Protein AF-A0A947VTJ2-F1 (afdb_monomer_lite)

Sequence (614 aa):
MKRIIIKEEYCIGCRLCEIHCLVQHSKSKEIIKAYKGEYPKPLPRILVEEKSHLSFALQCRHCEDAPCLEACMSGAMHRDKDTKAVLCDEDKCIGCWMCLMVCPFGVIKRDATGKKIASKCDLCFGAEKPVCVVNCPNEAIVFEEVKEPLPSAEAVKPKLLTDKLLKIKDKSEYLIIGNSAAAVRAVEAIRENDKNGSILLVSDETHHAYSRPMISYLLGGKVKDSQMYYRTKGSPNDFYETNSVETILGRKVIKIDTQNKNVVLEDKQKIQFEKLLITTGCKPIVPEIKGKGLHGIFTVTAWDDAVKIKKYIDENKVKKAVIIGGGLIGLKATESLLALNEKGQDIKITIIELADRILSATFDKKASGIIEDALRKNGCAILTKSTVEKIAGTKAIKEVVLKTKKKIQADMLIFAIGVSPDISLAKEAIGIKTNRGIVVDDHMQTSIPGIYSAGDCCEAKDMLLNISRPIAIWPNATKQGELAGSNMSGVEKSYKGSFAMNSVELCGIPTVSAGITDPPKEKGYEIMEFEPPETEDKAEHKPVIYKKLVLKNNVIIGMIFVGDIARAGIYTGLIRDKVNVADIKENLLKEDFGLISLPKEYRKHMVSGSGIEV

Secondary structure (DSSP, 8-state):
-EEEEE-GGG-----HHHHHHHHHTSSS--HHHHHHT-SSPPPPSEEEEEETTEEEEEE----SS-HHHHT-TTS-EEE-TTT--EEE-TTT-----HHHHH-TT---EEE-SSS-EEE---TTTTSSS-HHHHT-TT--EEEEEPP------PPPPP----S------SEEEEEEE--SHHHHHHHHHHHHH-SSS-EEEE-SS-SPSB-GGGHHHHHTTSS-GGGTBSS-SSSTTHHHHHTTEEEE-S--EEEEETTTTEEEETT--EEEEEEEEE---EEE-----TTTTSBTEE--SSHHHHHHHHHHHHHHT--EEEEE--SHHHHHHHHHHHHHHTTT---EEEEE-SSSSTTTTT--HHHHHHHHHHHHHTT-EEE-S--EEEEEESSBEEEEEETT--EEE-SEEEE-S-EEE--HHHHHSTT--BSSSEE--TTSB-SSTTEEE-STTEEEEETTTTEEE----HHHHHHHHHHHHHHHTT-------B--EEEEEETTEEEEEEE-SS--S-TTEEEEEE-----S---TTPPP-EEEEEEETTEEEEEEEES--TTHHHHHHHHHTT-B-GGGGGGTTSTT-SGGGS-HHHHHHHHHS-SS--

Foldseek 3Di:
DKWKDFQFVQDQQPCVLQQQQQLLQAPNVDSCCLVPPDPPRGGRQWDWFDDDRTIIIDFDGQAPPQLLCLQQLLNQFDQDQPPRGTGGNLVSFQLLCVSCQARQFLRWDFDPGPHTGTGGDPQSPPDPHRSSCVPDPRNRIDIDDDDDDDPDPDFDDFDDPPDDPDPPAQEFAEEEEDAEQLQLLLLVLLCRQPVDGAAEYEYLAQAHYFRQVCLLVVLLVVDDPQSGHHPDPRDSCCSCRRSVYHYHHNWDFDAAALPQQWTAIPVRRIHHYNFYEYAQAWDFDDDPAAPCPAPQEAARRDNVRSVSNSVLCVVVVWAEEEEEALAPRSLSNLVSVLSVVVVPRHHAYEYEELAPFRNVVFADPVLRVVLVVLSVVSRHHYHYNWAWRHFDDDRHTQWTAIPVRDIDGGRHYYYDHDIFAPCSHQVNYPQQDADSAGEAFQLQATRRPSYGYAAQRYFDAALLVRGTDGAHHSSRRSVSSSSNSNVSSPHHDGHPHHWHKGWRAGSNKTKIKTADHPDPPDPFKDKDKDFDDDDPPPPVDDFGWIKMFIDGQQQTGMIMIIRDCRSSSSNSVSNSVRDRCPVLVVVPPPPSDGLVSDDPVVSCCCVVDSHDDD

Radius of gyration: 25.15 Å; chains: 1; bounding box: 71×51×70 Å

Structure (mmCIF, N/CA/C/O backbone):
data_AF-A0A947VTJ2-F1
#
_entry.id   AF-A0A947VTJ2-F1
#
loop_
_atom_site.group_PDB
_atom_site.id
_atom_site.type_symbol
_atom_site.label_atom_id
_atom_site.label_alt_id
_atom_site.label_comp_id
_atom_site.label_asym_id
_atom_site.label_entity_id
_atom_site.label_seq_id
_atom_site.pdbx_PDB_ins_code
_atom_site.Cartn_x
_atom_site.Cartn_y
_atom_site.Cartn_z
_atom_site.occupancy
_atom_site.B_iso_or_equiv
_atom_site.auth_seq_id
_atom_site.auth_comp_id
_atom_site.auth_asym_id
_atom_site.auth_atom_id
_atom_site.pdbx_PDB_model_num
ATOM 1 N N . MET A 1 1 ? 1.644 0.162 -30.893 1.00 73.94 1 MET A N 1
ATOM 2 C CA . MET A 1 1 ? 2.008 1.339 -30.054 1.00 73.94 1 MET A CA 1
ATOM 3 C C . MET A 1 1 ? 3.460 1.704 -30.326 1.00 73.94 1 MET A C 1
ATOM 5 O O . MET A 1 1 ? 4.273 0.788 -30.402 1.00 73.94 1 MET A O 1
ATOM 9 N N . LYS A 1 2 ? 3.808 2.994 -30.445 1.00 78.38 2 LYS A N 1
ATOM 10 C CA . LYS A 1 2 ? 5.216 3.411 -30.569 1.00 78.38 2 LYS A CA 1
ATOM 11 C C . LYS A 1 2 ? 5.967 3.216 -29.249 1.00 78.38 2 LYS A C 1
ATOM 13 O O . LYS A 1 2 ? 5.481 3.623 -28.194 1.00 78.38 2 LYS A O 1
ATOM 18 N N . ARG A 1 3 ? 7.141 2.589 -29.295 1.00 83.00 3 ARG A N 1
ATOM 19 C CA . ARG A 1 3 ? 7.988 2.320 -28.125 1.00 83.00 3 ARG A CA 1
ATOM 20 C C . ARG A 1 3 ? 9.442 2.645 -28.437 1.00 83.00 3 ARG A C 1
ATOM 22 O O . ARG A 1 3 ? 9.885 2.538 -29.575 1.00 83.00 3 ARG A O 1
ATOM 29 N N . ILE A 1 4 ? 10.182 3.029 -27.399 1.00 86.38 4 ILE A N 1
ATOM 30 C CA . ILE A 1 4 ? 11.636 3.165 -27.483 1.00 86.38 4 ILE A CA 1
ATOM 31 C C . ILE A 1 4 ? 12.256 1.778 -27.261 1.00 86.38 4 ILE A C 1
ATOM 33 O O . ILE A 1 4 ? 12.055 1.174 -26.202 1.00 86.38 4 ILE A O 1
ATOM 37 N N . ILE A 1 5 ? 13.005 1.277 -28.239 1.00 84.25 5 ILE A N 1
ATOM 38 C CA . ILE A 1 5 ? 13.730 0.001 -28.199 1.00 84.25 5 ILE A CA 1
ATOM 39 C C . ILE A 1 5 ? 15.229 0.300 -28.163 1.00 84.25 5 ILE A C 1
ATOM 41 O O . ILE A 1 5 ? 15.684 1.274 -28.759 1.00 84.25 5 ILE A O 1
ATOM 45 N N . ILE A 1 6 ? 15.982 -0.510 -27.421 1.00 83.19 6 ILE A N 1
ATOM 46 C CA . ILE A 1 6 ? 17.430 -0.361 -27.293 1.00 83.19 6 ILE A CA 1
ATOM 47 C C . ILE A 1 6 ? 18.098 -1.556 -27.964 1.00 83.19 6 ILE A C 1
ATOM 49 O O . ILE A 1 6 ? 17.734 -2.695 -27.678 1.00 83.19 6 ILE A O 1
ATOM 53 N N . LYS A 1 7 ? 19.062 -1.278 -28.840 1.00 85.00 7 LYS A N 1
ATOM 54 C CA . LYS A 1 7 ? 19.941 -2.259 -29.479 1.00 85.00 7 LYS A CA 1
ATOM 55 C C . LYS A 1 7 ? 21.237 -2.313 -28.674 1.00 85.00 7 LYS A C 1
ATOM 57 O O . LYS A 1 7 ? 22.069 -1.408 -28.776 1.00 85.00 7 LYS A O 1
ATOM 62 N N . GLU A 1 8 ? 21.356 -3.318 -27.802 1.00 83.06 8 GLU A N 1
ATOM 63 C CA . GLU A 1 8 ? 22.488 -3.474 -26.869 1.00 83.06 8 GLU A CA 1
ATOM 64 C C . GLU A 1 8 ? 23.833 -3.484 -27.617 1.00 83.06 8 GLU A C 1
ATOM 66 O O . GLU A 1 8 ? 24.809 -2.912 -27.149 1.00 83.06 8 GLU A O 1
ATOM 71 N N . GLU A 1 9 ? 23.863 -4.070 -28.813 1.00 84.19 9 GLU A N 1
ATOM 72 C CA . GLU A 1 9 ? 25.035 -4.211 -29.678 1.00 84.19 9 GLU A CA 1
ATOM 73 C C . GLU A 1 9 ? 25.589 -2.892 -30.240 1.00 84.19 9 GLU A C 1
ATOM 75 O O . GLU A 1 9 ? 26.738 -2.857 -30.677 1.00 84.19 9 GLU A O 1
ATOM 80 N N . TYR A 1 10 ? 24.803 -1.810 -30.239 1.00 89.88 10 TYR A N 1
ATOM 81 C CA . TYR A 1 10 ? 25.209 -0.514 -30.804 1.00 89.88 10 TYR A CA 1
ATOM 82 C C . TYR A 1 10 ? 25.492 0.545 -29.737 1.00 89.88 10 TYR A C 1
ATOM 84 O O . TYR A 1 10 ? 26.040 1.616 -30.031 1.00 89.88 10 TYR A O 1
ATOM 92 N N . CYS A 1 11 ? 25.105 0.289 -28.486 1.00 91.44 11 CYS A N 1
ATOM 93 C CA . CYS A 1 11 ? 25.305 1.255 -27.420 1.00 91.44 11 CYS A CA 1
ATOM 94 C C . CYS A 1 11 ? 26.766 1.244 -26.950 1.00 91.44 11 CYS A C 1
ATOM 96 O O . CYS A 1 11 ? 27.304 0.210 -26.565 1.00 91.44 11 CYS A O 1
ATOM 98 N N . ILE A 1 12 ? 27.389 2.424 -26.957 1.00 93.25 12 ILE A N 1
ATOM 99 C CA . ILE A 1 12 ? 28.784 2.640 -26.528 1.00 93.25 12 ILE A CA 1
ATOM 100 C C . ILE A 1 12 ? 28.896 3.418 -25.210 1.00 93.25 12 ILE A C 1
ATOM 102 O O . ILE A 1 12 ? 29.953 3.952 -24.898 1.00 93.25 12 ILE A O 1
ATOM 106 N N . GLY A 1 13 ? 27.787 3.612 -24.494 1.00 92.94 13 GLY A N 1
ATOM 107 C CA . GLY A 1 13 ? 27.818 4.301 -23.204 1.00 92.94 13 GLY A CA 1
ATOM 108 C C . GLY A 1 13 ? 28.113 5.808 -23.265 1.00 92.94 13 GLY A C 1
ATOM 109 O O . GLY A 1 13 ? 28.451 6.398 -22.251 1.00 92.94 13 GLY A O 1
ATOM 110 N N . CYS A 1 14 ? 27.948 6.487 -24.410 1.00 94.31 14 CYS A N 1
ATOM 111 C CA . CYS A 1 14 ? 28.315 7.913 -24.550 1.00 94.31 14 CYS A CA 1
ATOM 112 C C . CYS A 1 14 ? 27.490 8.908 -23.701 1.00 94.31 14 CYS A C 1
ATOM 114 O O . CYS A 1 14 ? 27.812 10.094 -23.665 1.00 94.31 14 CYS A O 1
ATOM 116 N N . ARG A 1 15 ? 26.393 8.461 -23.066 1.00 95.31 15 ARG A N 1
ATOM 117 C CA . ARG A 1 15 ? 25.510 9.248 -22.172 1.00 95.31 15 ARG A CA 1
ATOM 118 C C . ARG A 1 15 ? 24.840 10.492 -22.767 1.00 95.31 15 ARG A C 1
ATOM 120 O O . ARG A 1 15 ? 24.071 11.149 -22.068 1.00 95.31 15 ARG A O 1
ATOM 127 N N . LEU A 1 16 ? 24.995 10.770 -24.064 1.00 95.94 16 LEU A N 1
ATOM 128 C CA . LEU A 1 16 ? 24.298 11.872 -24.747 1.00 95.94 16 LEU A CA 1
ATOM 129 C C . LEU A 1 16 ? 22.776 11.801 -24.560 1.00 95.94 16 LEU A C 1
ATOM 131 O O . LEU A 1 16 ? 22.128 12.815 -24.308 1.00 95.94 16 LEU A O 1
ATOM 135 N N . CYS A 1 17 ? 22.204 10.595 -24.585 1.00 95.56 17 CYS A N 1
ATOM 136 C CA . CYS A 1 17 ? 20.778 10.403 -24.336 1.00 95.56 17 CYS A CA 1
ATOM 137 C C . CYS A 1 17 ? 20.329 10.897 -22.946 1.00 95.56 17 CYS A C 1
ATOM 139 O O . CYS A 1 17 ? 19.238 11.458 -22.840 1.00 95.56 17 CYS A O 1
ATOM 141 N N . GLU A 1 18 ? 21.158 10.758 -21.903 1.00 95.25 18 GLU A N 1
ATOM 142 C CA . GLU A 1 18 ? 20.875 11.290 -20.564 1.00 95.25 18 GLU A CA 1
ATOM 143 C C . GLU A 1 18 ? 20.918 12.817 -20.572 1.00 95.25 18 GLU A C 1
ATOM 145 O O . GLU A 1 18 ? 20.004 13.454 -20.053 1.00 95.25 18 GLU A O 1
ATOM 150 N N . ILE A 1 19 ? 21.939 13.403 -21.207 1.00 94.88 19 ILE A N 1
ATOM 151 C CA . ILE A 1 19 ? 22.127 14.858 -21.296 1.00 94.88 19 ILE A CA 1
ATOM 152 C C . ILE A 1 19 ? 20.929 15.503 -21.998 1.00 94.88 19 ILE A C 1
ATOM 154 O O . ILE A 1 19 ? 20.282 16.386 -21.436 1.00 94.88 19 ILE A O 1
ATOM 158 N N . HIS A 1 20 ? 20.583 15.034 -23.198 1.00 95.44 20 HIS A N 1
ATOM 159 C CA . HIS A 1 20 ? 19.463 15.590 -23.958 1.00 95.44 20 HIS A CA 1
ATOM 160 C C . HIS A 1 20 ? 18.123 15.355 -23.259 1.00 95.44 20 HIS A C 1
ATOM 162 O O . HIS A 1 20 ? 17.270 16.240 -23.256 1.00 95.44 20 HIS A O 1
ATOM 168 N N . CYS A 1 21 ? 17.939 14.200 -22.610 1.00 95.19 21 CYS A N 1
ATOM 169 C CA . CYS A 1 21 ? 16.739 13.946 -21.822 1.00 95.19 21 CYS A CA 1
ATOM 170 C C . CYS A 1 21 ? 16.634 14.902 -20.628 1.00 95.19 21 CYS A C 1
ATOM 172 O O . CYS A 1 21 ? 15.559 15.442 -20.389 1.00 95.19 21 CYS A O 1
ATOM 174 N N . LEU A 1 22 ? 17.728 15.146 -19.903 1.00 93.88 22 LEU A N 1
ATOM 175 C CA . LEU A 1 22 ? 17.762 16.107 -18.802 1.00 93.88 22 LEU A CA 1
ATOM 176 C C . LEU A 1 22 ? 17.359 17.500 -19.287 1.00 93.88 22 LEU A C 1
ATOM 178 O O . LEU A 1 22 ? 16.477 18.118 -18.702 1.00 93.88 22 LEU A O 1
ATOM 182 N N . VAL A 1 23 ? 17.964 17.972 -20.378 1.00 94.00 23 VAL A N 1
ATOM 183 C CA . VAL A 1 23 ? 17.702 19.306 -20.939 1.00 94.00 23 VAL A CA 1
ATOM 184 C C . VAL A 1 23 ? 16.262 19.434 -21.426 1.00 94.00 23 VAL A C 1
ATOM 186 O O . VAL A 1 23 ? 15.599 20.422 -21.131 1.00 94.00 23 VAL A O 1
ATOM 189 N N . GLN A 1 24 ? 15.720 18.399 -22.069 1.00 93.75 24 GLN A N 1
ATOM 190 C CA . GLN A 1 24 ? 14.312 18.374 -22.465 1.00 93.75 24 GLN A CA 1
ATOM 191 C C . GLN A 1 24 ? 13.354 18.486 -21.275 1.00 93.75 24 GLN A C 1
ATOM 193 O O . GLN A 1 24 ? 12.229 18.946 -21.450 1.00 93.75 24 GLN A O 1
ATOM 198 N N . HIS A 1 25 ? 13.773 18.104 -20.069 1.00 91.19 25 HIS A N 1
ATOM 199 C CA . HIS A 1 25 ? 12.964 18.188 -18.850 1.00 91.19 25 HIS A CA 1
ATOM 200 C C . HIS A 1 25 ? 13.399 19.314 -17.905 1.00 91.19 25 HIS A C 1
ATOM 202 O O . HIS A 1 25 ? 12.802 19.477 -16.845 1.00 91.19 25 HIS A O 1
ATOM 208 N N . SER A 1 26 ? 14.382 20.128 -18.294 1.00 91.44 26 SER A N 1
ATOM 209 C CA . SER A 1 26 ? 14.751 21.329 -17.551 1.00 91.44 26 SER A CA 1
ATOM 210 C C . SER A 1 26 ? 13.749 22.455 -17.804 1.00 91.44 26 SER A C 1
ATOM 212 O O . SER A 1 26 ? 12.976 22.420 -18.771 1.00 91.44 26 SER A O 1
ATOM 214 N N . LYS A 1 27 ? 13.750 23.473 -16.941 1.00 89.31 27 LYS A N 1
ATOM 215 C CA . LYS A 1 27 ? 12.940 24.681 -17.154 1.00 89.31 27 LYS A CA 1
ATOM 216 C C . LYS A 1 27 ? 13.486 25.511 -18.312 1.00 89.31 27 LYS A C 1
ATOM 218 O O . LYS A 1 27 ? 12.712 26.076 -19.074 1.00 89.31 27 LYS A O 1
ATOM 223 N N . SER A 1 28 ? 14.810 25.577 -18.445 1.00 91.50 28 SER A N 1
ATOM 224 C CA . SER A 1 28 ? 15.488 26.410 -19.441 1.00 91.50 28 SER A CA 1
ATOM 225 C C . SER A 1 28 ? 15.492 25.836 -20.853 1.00 91.50 28 SER A C 1
ATOM 227 O O . SER A 1 28 ? 15.621 26.616 -21.787 1.00 91.50 28 SER A O 1
ATOM 229 N N . LYS A 1 29 ? 15.412 24.506 -21.007 1.00 92.62 29 LYS A N 1
ATOM 230 C CA . LYS A 1 29 ? 15.679 23.779 -22.265 1.00 92.62 29 LYS A CA 1
ATOM 231 C C . LYS A 1 29 ? 17.064 24.049 -22.877 1.00 92.62 29 LYS A C 1
ATOM 233 O O . LYS A 1 29 ? 17.318 23.676 -24.015 1.00 92.62 29 LYS A O 1
ATOM 238 N N . GLU A 1 30 ? 17.983 24.627 -22.102 1.00 92.44 30 GLU A N 1
ATOM 239 C CA . GLU A 1 30 ? 19.327 25.024 -22.530 1.00 92.44 30 GLU A CA 1
ATOM 240 C C . GLU A 1 30 ? 20.384 24.240 -21.746 1.00 92.44 30 GLU A C 1
ATOM 242 O O . GLU A 1 30 ? 20.358 24.238 -20.514 1.00 92.44 30 GLU A O 1
ATOM 247 N N . ILE A 1 31 ? 21.351 23.613 -22.429 1.00 92.31 31 ILE A N 1
ATOM 248 C CA . ILE A 1 31 ? 22.338 22.706 -21.803 1.00 92.31 31 ILE A CA 1
ATOM 249 C C . ILE A 1 31 ? 23.074 23.380 -20.635 1.00 92.31 31 ILE A C 1
ATOM 251 O O . ILE A 1 31 ? 23.110 22.847 -19.525 1.00 92.31 31 ILE A O 1
ATOM 255 N N . ILE A 1 32 ? 23.641 24.571 -20.857 1.00 92.00 32 ILE A N 1
ATOM 256 C CA . ILE A 1 32 ? 24.453 25.255 -19.839 1.00 92.00 32 ILE A CA 1
ATOM 257 C C . ILE A 1 32 ? 23.592 25.653 -18.632 1.00 92.00 32 ILE A C 1
ATOM 259 O O . ILE A 1 32 ? 24.005 25.441 -17.491 1.00 92.00 32 ILE A O 1
ATOM 263 N N . LYS A 1 33 ? 22.386 26.189 -18.864 1.00 91.25 33 LYS A N 1
ATOM 264 C CA . LYS A 1 33 ? 21.479 26.619 -17.788 1.00 91.25 33 LYS A CA 1
ATOM 265 C C . LYS A 1 33 ? 20.940 25.425 -17.001 1.00 91.25 33 LYS A C 1
ATOM 267 O O . LYS A 1 33 ? 20.950 25.474 -15.778 1.00 91.25 33 LYS A O 1
ATOM 272 N N . ALA A 1 34 ? 20.583 24.330 -17.667 1.00 89.50 34 ALA A N 1
ATOM 273 C CA . ALA A 1 34 ? 20.110 23.114 -17.012 1.00 89.50 34 ALA A CA 1
ATOM 274 C C . ALA A 1 34 ? 21.159 22.487 -16.072 1.00 89.50 34 ALA A C 1
ATOM 276 O O . ALA A 1 34 ? 20.800 21.915 -15.047 1.00 89.50 34 ALA A O 1
ATOM 277 N N . TYR A 1 35 ? 22.453 22.594 -16.403 1.00 86.62 35 TYR A N 1
ATOM 278 C CA . TYR A 1 35 ? 23.536 22.016 -15.595 1.00 86.62 35 TYR A CA 1
ATOM 279 C C . TYR A 1 35 ? 24.110 22.962 -14.539 1.00 86.62 35 TYR A C 1
ATOM 281 O O . TYR A 1 35 ? 24.508 22.491 -13.476 1.00 86.62 35 TYR A O 1
ATOM 289 N N . LYS A 1 36 ? 24.210 24.262 -14.837 1.00 85.75 36 LYS A N 1
ATOM 290 C CA . LYS A 1 36 ? 24.878 25.242 -13.962 1.00 85.75 36 LYS A CA 1
ATOM 291 C C . LYS A 1 36 ? 23.929 26.239 -13.297 1.00 85.75 36 LYS A C 1
ATOM 293 O O . LYS A 1 36 ? 24.310 26.838 -12.301 1.00 85.75 36 LYS A O 1
ATOM 298 N N . GLY A 1 37 ? 22.744 26.458 -13.865 1.00 82.62 37 GLY A N 1
ATOM 299 C CA . GLY A 1 37 ? 21.820 27.522 -13.458 1.00 82.62 37 GLY A CA 1
ATOM 300 C C . GLY A 1 37 ? 20.518 27.044 -12.812 1.00 82.62 37 GLY A C 1
ATOM 301 O O . GLY A 1 37 ? 19.812 27.859 -12.228 1.00 82.62 37 GLY A O 1
ATOM 302 N N . GLU A 1 38 ? 20.185 25.755 -12.895 1.00 85.31 38 GLU A N 1
ATOM 303 C CA . GLU A 1 38 ? 18.980 25.190 -12.283 1.00 85.31 38 GLU A CA 1
ATOM 304 C C . GLU A 1 38 ? 19.328 24.385 -11.030 1.00 85.31 38 GLU A C 1
ATOM 306 O O . GLU A 1 38 ? 20.101 23.425 -11.084 1.00 85.31 38 GLU A O 1
ATOM 311 N N . TYR A 1 39 ? 18.730 24.777 -9.900 1.00 80.69 39 TYR A N 1
ATOM 312 C CA . TYR A 1 39 ? 18.812 24.040 -8.646 1.00 80.69 39 TYR A CA 1
ATOM 313 C C . TYR A 1 39 ? 17.408 23.752 -8.078 1.00 80.69 39 TYR A C 1
ATOM 315 O O . TYR A 1 39 ? 16.588 24.671 -7.991 1.00 80.69 39 TYR A O 1
ATOM 323 N N . PRO A 1 40 ? 17.127 22.504 -7.664 1.00 80.94 40 PRO A N 1
ATOM 324 C CA . PRO A 1 40 ? 18.006 21.343 -7.797 1.00 80.94 40 PRO A CA 1
ATOM 325 C C . PRO A 1 40 ? 18.104 20.886 -9.261 1.00 80.94 40 PRO A C 1
ATOM 327 O O . PRO A 1 40 ? 17.266 21.238 -10.091 1.00 80.94 40 PRO A O 1
ATOM 330 N N . LYS A 1 41 ? 19.158 20.128 -9.580 1.00 82.25 41 LYS A N 1
ATOM 331 C CA . LYS A 1 41 ? 19.439 19.696 -10.954 1.00 82.25 41 LYS A CA 1
ATOM 332 C C . LYS A 1 41 ? 18.285 18.831 -11.500 1.00 82.25 41 LYS A C 1
ATOM 334 O O . LYS A 1 41 ? 17.903 17.876 -10.819 1.00 82.25 41 LYS A O 1
ATOM 339 N N . PRO A 1 42 ? 17.779 19.095 -12.721 1.00 85.56 42 PRO A N 1
ATOM 340 C CA . PRO A 1 42 ? 16.768 18.251 -13.352 1.00 85.56 42 PRO A CA 1
ATOM 341 C C . PRO A 1 42 ? 17.250 16.805 -13.508 1.00 85.56 42 PRO A C 1
ATOM 343 O O . PRO A 1 42 ? 18.437 16.547 -13.729 1.00 85.56 42 PRO A O 1
ATOM 346 N N . LEU A 1 43 ? 16.329 15.845 -13.419 1.00 88.44 43 LEU A N 1
ATOM 347 C CA . LEU A 1 43 ? 16.656 14.425 -13.533 1.00 88.44 43 LEU A CA 1
ATOM 348 C C . LEU A 1 43 ? 16.422 13.905 -14.958 1.00 88.44 43 LEU A C 1
ATOM 350 O O . LEU A 1 43 ? 15.329 14.079 -15.503 1.00 88.44 43 LEU A O 1
ATOM 354 N N . PRO A 1 44 ? 17.390 13.186 -15.558 1.00 92.44 44 PRO A N 1
ATOM 355 C CA . PRO A 1 44 ? 17.146 12.487 -16.806 1.00 92.44 44 PRO A CA 1
ATOM 356 C C . PRO A 1 44 ? 16.209 11.301 -16.564 1.00 92.44 44 PRO A C 1
ATOM 358 O O . PRO A 1 44 ? 16.386 10.499 -15.635 1.00 92.44 44 PRO A O 1
ATOM 361 N N . ARG A 1 45 ? 15.225 11.170 -17.453 1.00 93.38 45 ARG A N 1
ATOM 362 C CA . ARG A 1 45 ? 14.211 10.105 -17.455 1.00 93.38 45 ARG A CA 1
ATOM 363 C C . ARG A 1 45 ? 14.644 8.845 -18.230 1.00 93.38 45 ARG A C 1
ATOM 365 O O . ARG A 1 45 ? 13.854 7.911 -18.384 1.00 93.38 45 ARG A O 1
ATOM 372 N N . ILE A 1 46 ? 15.896 8.830 -18.685 1.00 92.56 46 ILE A N 1
ATOM 373 C CA . ILE A 1 46 ? 16.656 7.698 -19.229 1.00 92.56 46 ILE A CA 1
ATOM 374 C C . ILE A 1 46 ? 17.952 7.561 -18.416 1.00 92.56 46 ILE A C 1
ATOM 376 O O . ILE A 1 46 ? 18.424 8.550 -17.848 1.00 92.56 46 ILE A O 1
ATOM 380 N N . LEU A 1 47 ? 18.483 6.348 -18.296 1.00 92.06 47 LEU A N 1
ATOM 381 C CA . LEU A 1 47 ? 19.713 6.047 -17.566 1.00 92.06 47 LEU A CA 1
ATOM 382 C C . LEU A 1 47 ? 20.612 5.145 -18.406 1.00 92.06 47 LEU A C 1
ATOM 384 O O . LEU A 1 47 ? 20.137 4.128 -18.892 1.00 92.06 47 LEU A O 1
ATOM 388 N N . VAL A 1 48 ? 21.889 5.471 -18.548 1.00 92.56 48 VAL A N 1
ATOM 389 C CA . VAL A 1 48 ? 22.867 4.566 -19.160 1.00 92.56 48 VAL A CA 1
ATOM 390 C C . VAL A 1 48 ? 23.481 3.689 -18.078 1.00 92.56 48 VAL A C 1
ATOM 392 O O . VAL A 1 48 ? 24.031 4.186 -17.094 1.00 92.56 48 VAL A O 1
ATOM 395 N N . GLU A 1 49 ? 23.372 2.378 -18.270 1.00 91.69 49 GLU A N 1
ATOM 396 C CA . GLU A 1 49 ? 24.033 1.374 -17.446 1.00 91.69 49 GLU A CA 1
ATOM 397 C C . GLU A 1 49 ? 25.244 0.818 -18.199 1.00 91.69 49 GLU A C 1
ATOM 399 O O . GLU A 1 49 ? 25.171 0.562 -19.402 1.00 91.69 49 GLU A O 1
ATOM 404 N N . GLU A 1 50 ? 26.360 0.645 -17.490 1.00 90.38 50 GLU A N 1
ATOM 405 C CA . GLU A 1 50 ? 27.636 0.182 -18.042 1.00 90.38 50 GLU A CA 1
ATOM 406 C C . GLU A 1 50 ? 28.224 -0.886 -17.120 1.00 90.38 50 GLU A C 1
ATOM 408 O O . GLU A 1 50 ? 28.244 -0.724 -15.900 1.00 90.38 50 GLU A O 1
ATOM 413 N N . LYS A 1 51 ? 28.689 -1.996 -17.695 1.00 86.81 51 LYS A N 1
ATOM 414 C CA . LYS A 1 51 ? 29.393 -3.056 -16.971 1.00 86.81 51 LYS A CA 1
ATOM 415 C C . LYS A 1 51 ? 30.403 -3.712 -17.904 1.00 86.81 51 LYS A C 1
ATOM 417 O O . LYS A 1 51 ? 30.030 -4.458 -18.808 1.00 86.81 51 LYS A O 1
ATOM 422 N N . SER A 1 52 ? 31.691 -3.486 -17.639 1.00 84.62 52 SER A N 1
ATOM 423 C CA . SER A 1 52 ? 32.783 -3.929 -18.517 1.00 84.62 52 SER A CA 1
ATOM 424 C C . SER A 1 52 ? 32.578 -3.389 -19.946 1.00 84.62 52 SER A C 1
ATOM 426 O O . SER A 1 52 ? 32.495 -2.182 -20.121 1.00 84.62 52 SER A O 1
ATOM 428 N N . HIS A 1 53 ? 32.485 -4.254 -20.954 1.00 83.94 53 HIS A N 1
ATOM 429 C CA . HIS A 1 53 ? 32.292 -3.897 -22.363 1.00 83.94 53 HIS A CA 1
ATOM 430 C C . HIS A 1 53 ? 30.816 -3.756 -22.771 1.00 83.94 53 HIS A C 1
ATOM 432 O O . HIS A 1 53 ? 30.529 -3.411 -23.914 1.00 83.94 53 HIS A O 1
ATOM 438 N N . LEU A 1 54 ? 29.875 -4.060 -21.873 1.00 86.50 54 LEU A N 1
ATOM 439 C CA . LEU A 1 54 ? 28.449 -3.933 -22.143 1.00 86.50 54 LEU A CA 1
ATOM 440 C C . LEU A 1 54 ? 27.958 -2.569 -21.662 1.00 86.50 54 LEU A C 1
ATOM 442 O O . LEU A 1 54 ? 28.215 -2.177 -20.523 1.00 86.50 54 LEU A O 1
ATOM 446 N N . SER A 1 55 ? 27.188 -1.885 -22.502 1.00 89.88 55 SER A N 1
ATOM 447 C CA . SER A 1 55 ? 26.446 -0.694 -22.106 1.00 89.88 55 SER A CA 1
ATOM 448 C C . SER A 1 55 ? 25.077 -0.680 -22.767 1.00 89.88 55 SER A C 1
ATOM 450 O O . SER A 1 55 ? 24.915 -1.216 -23.861 1.00 89.88 55 SER A O 1
ATOM 452 N N . PHE A 1 56 ? 24.083 -0.088 -22.112 1.00 89.94 56 PHE A N 1
ATOM 453 C CA . PHE A 1 56 ? 22.807 0.228 -22.747 1.00 89.94 56 PHE A CA 1
ATOM 454 C C . PHE A 1 56 ? 22.081 1.353 -22.009 1.00 89.94 56 PHE A C 1
ATOM 456 O O . PHE A 1 56 ? 22.197 1.518 -20.795 1.00 89.94 56 PHE A O 1
ATOM 463 N N . ALA A 1 57 ? 21.307 2.138 -22.756 1.00 89.25 57 ALA A N 1
ATOM 464 C CA . ALA A 1 57 ? 20.408 3.132 -22.186 1.00 89.25 57 ALA A CA 1
ATOM 465 C C . ALA A 1 57 ? 19.097 2.464 -21.760 1.00 89.25 57 ALA A C 1
ATOM 467 O O . ALA A 1 57 ? 18.614 1.576 -22.447 1.00 89.25 57 ALA A O 1
ATOM 468 N N . LEU A 1 58 ? 18.510 2.882 -20.645 1.00 88.50 58 LEU A N 1
ATOM 469 C CA . LEU A 1 58 ? 17.326 2.278 -20.058 1.00 88.50 58 LEU A CA 1
ATOM 470 C C . LEU A 1 58 ? 16.327 3.358 -19.630 1.00 88.50 58 LEU A C 1
ATOM 472 O O . LEU A 1 58 ? 16.631 4.268 -18.858 1.00 88.50 58 LEU A O 1
ATOM 476 N N . GLN A 1 59 ? 15.102 3.241 -20.127 1.00 91.12 59 GLN A N 1
ATOM 477 C CA . GLN A 1 59 ? 13.983 4.142 -19.862 1.00 91.12 59 GLN A CA 1
ATOM 478 C C . GLN A 1 59 ? 12.720 3.347 -19.524 1.00 91.12 59 GLN A C 1
ATOM 480 O O . GLN A 1 59 ? 12.674 2.122 -19.648 1.00 91.12 59 GLN A O 1
ATOM 485 N N . CYS A 1 60 ? 11.653 4.050 -19.132 1.00 91.06 60 CYS A N 1
ATOM 486 C CA . CYS A 1 60 ? 10.345 3.419 -18.970 1.00 91.06 60 CYS A CA 1
ATOM 487 C C . CYS A 1 60 ? 9.924 2.673 -20.242 1.00 91.06 60 CYS A C 1
ATOM 489 O O . CYS A 1 60 ? 9.941 3.227 -21.336 1.00 91.06 60 CYS A O 1
ATOM 491 N N . ARG A 1 61 ? 9.496 1.420 -20.078 1.00 87.31 61 ARG A N 1
ATOM 492 C CA . ARG A 1 61 ? 9.029 0.567 -21.179 1.00 87.31 61 ARG A CA 1
ATOM 493 C C . ARG A 1 61 ? 7.571 0.819 -21.571 1.00 87.31 61 ARG A C 1
ATOM 495 O O . ARG A 1 61 ? 7.117 0.263 -22.562 1.00 87.31 61 ARG A O 1
ATOM 502 N N . HIS A 1 62 ? 6.850 1.642 -20.801 1.00 88.38 62 HIS A N 1
ATOM 503 C CA . HIS A 1 62 ? 5.413 1.904 -20.965 1.00 88.38 62 HIS A CA 1
ATOM 504 C C . HIS A 1 62 ? 4.612 0.608 -21.156 1.00 88.38 62 HIS A C 1
ATOM 506 O O . HIS A 1 62 ? 3.854 0.471 -22.115 1.00 88.38 62 HIS A O 1
ATOM 512 N N . CYS A 1 63 ? 4.844 -0.337 -20.238 1.00 84.06 63 CYS A N 1
ATOM 513 C CA . CYS A 1 63 ? 4.338 -1.704 -20.292 1.00 84.06 63 CYS A CA 1
ATOM 514 C C . CYS A 1 63 ? 2.828 -1.754 -20.548 1.00 84.06 63 CYS A C 1
ATOM 516 O O . CYS A 1 63 ? 2.079 -0.834 -20.198 1.00 84.06 63 CYS A O 1
ATOM 518 N N . GLU A 1 64 ? 2.394 -2.836 -21.175 1.00 78.56 64 GLU A N 1
ATOM 519 C CA . GLU A 1 64 ? 0.985 -3.105 -21.429 1.00 78.56 64 GLU A CA 1
ATOM 520 C C . GLU A 1 64 ? 0.269 -3.515 -20.145 1.00 78.56 64 GLU A C 1
ATOM 522 O O . GLU A 1 64 ? -0.576 -2.759 -19.665 1.00 78.56 64 GLU A O 1
ATOM 527 N N . ASP A 1 65 ? 0.712 -4.596 -19.506 1.00 79.38 65 ASP A N 1
ATOM 528 C CA . ASP A 1 65 ? 0.469 -4.775 -18.081 1.00 79.38 65 ASP A CA 1
ATOM 529 C C . ASP A 1 65 ? 1.487 -3.906 -17.327 1.00 79.38 65 ASP A C 1
ATOM 531 O O . ASP A 1 65 ? 2.704 -4.112 -17.382 1.00 79.38 65 ASP A O 1
ATOM 535 N N . ALA A 1 66 ? 0.998 -2.826 -16.720 1.00 86.94 66 ALA A N 1
ATOM 536 C CA . ALA A 1 66 ? 1.811 -1.806 -16.075 1.00 86.94 66 ALA A CA 1
ATOM 537 C C . ALA A 1 66 ? 1.609 -1.850 -14.554 1.00 86.94 66 ALA A C 1
ATOM 539 O O . ALA A 1 66 ? 0.758 -1.120 -14.039 1.00 86.94 66 ALA A O 1
ATOM 540 N N . PRO A 1 67 ? 2.449 -2.584 -13.794 1.00 88.38 67 PRO A N 1
ATOM 541 C CA . PRO A 1 67 ? 2.310 -2.688 -12.342 1.00 88.38 67 PRO A CA 1
ATOM 542 C C . PRO A 1 67 ? 2.300 -1.337 -11.640 1.00 88.38 67 PRO A C 1
ATOM 544 O O . PRO A 1 67 ? 1.627 -1.156 -10.633 1.00 88.38 67 PRO A O 1
ATOM 547 N N . CYS A 1 68 ? 3.045 -0.364 -12.172 1.00 91.44 68 CYS A N 1
ATOM 548 C CA . CYS A 1 68 ? 3.114 0.973 -11.597 1.00 91.44 68 CYS A CA 1
ATOM 549 C C . CYS A 1 68 ? 1.780 1.727 -11.657 1.00 91.44 68 CYS A C 1
ATOM 551 O O . CYS A 1 68 ? 1.554 2.568 -10.792 1.00 91.44 68 CYS A O 1
ATOM 553 N N . LEU A 1 69 ? 0.919 1.432 -12.636 1.00 90.06 69 LEU A N 1
ATOM 554 C CA . LEU A 1 69 ? -0.433 1.975 -12.742 1.00 90.06 69 LEU A CA 1
ATOM 555 C C . LEU A 1 69 ? -1.345 1.308 -11.707 1.00 90.06 69 LEU A C 1
ATOM 557 O O . LEU A 1 69 ? -1.995 2.007 -10.934 1.00 90.06 69 LEU A O 1
ATOM 561 N N . GLU A 1 70 ? -1.304 -0.021 -11.614 1.00 85.94 70 GLU A N 1
ATOM 562 C CA . GLU A 1 70 ? -2.104 -0.798 -10.655 1.00 85.94 70 GLU A CA 1
ATOM 563 C C . GLU A 1 70 ? -1.755 -0.478 -9.199 1.00 85.94 70 GLU A C 1
ATOM 565 O O . GLU A 1 70 ? -2.620 -0.331 -8.336 1.00 85.94 70 GLU A O 1
ATOM 570 N N . ALA A 1 71 ? -0.469 -0.301 -8.919 1.00 90.75 71 ALA A N 1
ATOM 571 C CA . ALA A 1 71 ? 0.013 0.014 -7.587 1.00 90.75 71 ALA A CA 1
ATOM 572 C C . ALA A 1 71 ? -0.094 1.512 -7.240 1.00 90.75 71 ALA A C 1
ATOM 574 O O . ALA A 1 71 ? 0.254 1.913 -6.125 1.00 90.75 71 ALA A O 1
ATOM 575 N N . CYS A 1 72 ? -0.534 2.368 -8.174 1.00 92.12 72 CYS A N 1
ATOM 576 C CA . CYS A 1 72 ? -0.641 3.801 -7.934 1.00 92.12 72 CYS A CA 1
ATOM 577 C C . CYS A 1 72 ? -1.894 4.140 -7.131 1.00 92.12 72 CYS A C 1
ATOM 579 O O . CYS A 1 72 ? -2.987 4.327 -7.660 1.00 92.12 72 CYS A O 1
ATOM 581 N N . MET A 1 73 ? -1.692 4.298 -5.829 1.00 88.50 73 MET A N 1
ATOM 582 C CA . MET A 1 73 ? -2.772 4.533 -4.877 1.00 88.50 73 MET A CA 1
ATOM 583 C C . MET A 1 73 ? -3.476 5.877 -5.108 1.00 88.50 73 MET A C 1
ATOM 585 O O . MET A 1 73 ? -4.671 5.964 -4.867 1.00 88.50 73 MET A O 1
ATOM 589 N N . SER A 1 74 ? -2.786 6.912 -5.600 1.00 88.00 74 SER A N 1
ATOM 590 C CA . SER A 1 74 ? -3.399 8.224 -5.869 1.00 88.00 74 SER A CA 1
ATOM 591 C C . SER A 1 74 ? -3.982 8.374 -7.277 1.00 88.00 74 SER A C 1
ATOM 593 O O . SER A 1 74 ? -4.503 9.432 -7.619 1.00 88.00 74 SER A O 1
ATOM 595 N N . GLY A 1 75 ? -3.853 7.351 -8.131 1.00 87.06 75 GLY A N 1
ATOM 596 C CA . GLY A 1 75 ? -4.244 7.442 -9.540 1.00 87.06 75 GLY A CA 1
ATOM 597 C C . GLY A 1 75 ? -3.390 8.408 -10.376 1.00 87.06 75 GLY A C 1
ATOM 598 O O . GLY A 1 75 ? -3.799 8.783 -11.470 1.00 87.06 75 GLY A O 1
ATOM 599 N N . ALA A 1 76 ? -2.216 8.819 -9.880 1.00 90.19 76 ALA A N 1
ATOM 600 C CA . ALA A 1 76 ? -1.273 9.651 -10.626 1.00 90.19 76 ALA A CA 1
ATOM 601 C C . ALA A 1 76 ? -0.736 8.945 -11.881 1.00 90.19 76 ALA A C 1
ATOM 603 O O . ALA A 1 76 ? -0.619 9.554 -12.944 1.00 90.19 76 ALA A O 1
ATOM 604 N N . MET A 1 77 ? -0.428 7.651 -11.769 1.00 92.00 77 MET A N 1
ATOM 605 C CA . MET A 1 77 ? -0.053 6.831 -12.916 1.00 92.00 77 MET A CA 1
ATOM 606 C C . MET A 1 77 ? -1.306 6.482 -13.711 1.00 92.00 77 MET A C 1
ATOM 608 O O . MET A 1 77 ? -2.231 5.867 -13.182 1.00 92.00 77 MET A O 1
ATOM 612 N N . HIS A 1 78 ? -1.324 6.850 -14.984 1.00 88.69 78 HIS A N 1
ATOM 613 C CA . HIS A 1 78 ? -2.459 6.608 -15.864 1.00 88.69 78 HIS A CA 1
ATOM 614 C C . HIS A 1 78 ? -1.987 6.283 -17.277 1.00 88.69 78 HIS A C 1
ATOM 616 O O . HIS A 1 78 ? -0.866 6.607 -17.671 1.00 88.69 78 HIS A O 1
ATOM 622 N N . ARG A 1 79 ? -2.851 5.611 -18.039 1.00 88.12 79 ARG A N 1
ATOM 623 C CA . ARG A 1 79 ? -2.614 5.345 -19.454 1.00 88.12 79 ARG A CA 1
ATOM 624 C C . ARG A 1 79 ? -3.207 6.479 -20.276 1.00 88.12 79 ARG A C 1
ATOM 626 O O . ARG A 1 79 ? -4.404 6.752 -20.177 1.00 88.12 79 ARG A O 1
ATOM 633 N N . ASP A 1 80 ? -2.363 7.119 -21.070 1.00 86.25 80 ASP A N 1
ATOM 634 C CA . ASP A 1 80 ? -2.790 8.115 -22.042 1.00 86.25 80 ASP A CA 1
ATOM 635 C C . ASP A 1 80 ? -3.674 7.473 -23.124 1.00 86.25 80 ASP A C 1
ATOM 637 O O . ASP A 1 80 ? -3.460 6.323 -23.523 1.00 86.25 80 ASP A O 1
ATOM 641 N N . LYS A 1 81 ? -4.698 8.196 -23.586 1.00 80.56 81 LYS A N 1
ATOM 642 C CA . LYS A 1 81 ? -5.684 7.637 -24.521 1.00 80.56 81 LYS A CA 1
ATOM 643 C C . LYS A 1 81 ? -5.113 7.466 -25.924 1.00 80.56 81 LYS A C 1
ATOM 645 O O . LYS A 1 81 ? -5.425 6.452 -26.556 1.00 80.56 81 LYS A O 1
ATOM 650 N N . ASP A 1 82 ? -4.268 8.396 -26.353 1.00 81.62 82 ASP A N 1
ATOM 651 C CA . ASP A 1 82 ? -3.831 8.516 -27.742 1.00 81.62 82 ASP A CA 1
ATOM 652 C C . ASP A 1 82 ? -2.538 7.732 -27.968 1.00 81.62 82 ASP A C 1
ATOM 654 O O . ASP A 1 82 ? -2.469 6.819 -28.789 1.00 81.62 82 ASP A O 1
ATOM 658 N N . THR A 1 83 ? -1.521 8.014 -27.158 1.00 83.12 83 THR A N 1
ATOM 659 C CA . THR A 1 83 ? -0.199 7.382 -27.260 1.00 83.12 83 THR A CA 1
ATOM 660 C C . THR A 1 83 ? -0.146 6.000 -26.614 1.00 83.12 83 THR A C 1
ATOM 662 O O . THR A 1 83 ? 0.792 5.241 -26.862 1.00 83.12 83 THR A O 1
ATOM 665 N N . LYS A 1 84 ? -1.121 5.671 -25.751 1.00 84.62 84 LYS A N 1
ATOM 666 C CA . LYS A 1 84 ? -1.111 4.509 -24.839 1.00 84.62 84 LYS A CA 1
ATOM 667 C C . LYS A 1 84 ? 0.060 4.497 -23.852 1.00 84.62 84 LYS A C 1
ATOM 669 O O . LYS A 1 84 ? 0.254 3.500 -23.150 1.00 84.62 84 LYS A O 1
ATOM 674 N N . ALA A 1 85 ? 0.821 5.587 -23.751 1.00 87.81 85 ALA A N 1
ATOM 675 C CA . ALA A 1 85 ? 1.917 5.714 -22.808 1.00 87.81 85 ALA A CA 1
ATOM 676 C C . ALA A 1 85 ? 1.396 5.706 -21.368 1.00 87.81 85 ALA A C 1
ATOM 678 O O . ALA A 1 85 ? 0.391 6.332 -21.043 1.00 87.81 85 ALA A O 1
ATOM 679 N N . VAL A 1 86 ? 2.110 5.022 -20.475 1.00 90.31 86 VAL A N 1
ATOM 680 C CA . VAL A 1 86 ? 1.909 5.211 -19.033 1.00 90.31 86 VAL A CA 1
ATOM 681 C C . VAL A 1 86 ? 2.575 6.526 -18.629 1.00 90.31 86 VAL A C 1
ATOM 683 O O . VAL A 1 86 ? 3.795 6.642 -18.778 1.00 90.31 86 VAL A O 1
ATOM 686 N N . LEU A 1 87 ? 1.805 7.489 -18.131 1.00 92.06 87 LEU A N 1
ATOM 687 C CA . LEU A 1 87 ? 2.251 8.816 -17.694 1.00 92.06 87 LEU A CA 1
ATOM 688 C C . LEU A 1 87 ? 2.014 8.998 -16.191 1.00 92.06 87 LEU A C 1
ATOM 690 O O . LEU A 1 87 ? 1.233 8.261 -15.592 1.00 92.06 87 LEU A O 1
ATOM 694 N N . CYS A 1 88 ? 2.716 9.955 -15.580 1.00 92.44 88 CYS A N 1
ATOM 695 C CA . CYS A 1 88 ? 2.569 10.309 -14.169 1.00 92.44 88 CYS A CA 1
ATOM 696 C C . CYS A 1 88 ? 2.056 11.746 -14.061 1.00 92.44 88 CYS A C 1
ATOM 698 O O . CYS A 1 88 ? 2.737 12.673 -14.483 1.00 92.44 88 CYS A O 1
ATOM 700 N N . ASP A 1 89 ? 0.870 11.912 -13.486 1.00 90.25 89 ASP A N 1
ATOM 701 C CA . ASP A 1 89 ? 0.316 13.206 -13.099 1.00 90.25 89 ASP A CA 1
ATOM 702 C C . ASP A 1 89 ? 1.022 13.687 -11.818 1.00 90.25 89 ASP A C 1
ATOM 704 O O . ASP A 1 89 ? 0.846 13.137 -10.724 1.00 90.25 89 ASP A O 1
ATOM 708 N N . GLU A 1 90 ? 1.871 14.701 -11.969 1.00 89.19 90 GLU A N 1
ATOM 709 C CA . GLU A 1 90 ? 2.670 15.279 -10.885 1.00 89.19 90 GLU A CA 1
ATOM 710 C C . GLU A 1 90 ? 1.789 15.964 -9.821 1.00 89.19 90 GLU A C 1
ATOM 712 O O . GLU A 1 90 ? 2.136 16.004 -8.633 1.00 89.19 90 GLU A O 1
ATOM 717 N N . ASP A 1 91 ? 0.591 16.419 -10.195 1.00 85.88 91 ASP A N 1
ATOM 718 C CA . ASP A 1 91 ? -0.360 17.054 -9.288 1.00 85.88 91 ASP A CA 1
ATOM 719 C C . ASP A 1 91 ? -1.070 16.050 -8.375 1.00 85.88 91 ASP A C 1
ATOM 721 O O . ASP A 1 91 ? -1.333 16.340 -7.199 1.00 85.88 91 ASP A O 1
ATOM 725 N N . LYS A 1 92 ? -1.275 14.828 -8.862 1.00 87.00 92 LYS A N 1
ATOM 726 C CA . LYS A 1 92 ? -1.828 13.718 -8.073 1.00 87.00 92 LYS A CA 1
ATOM 727 C C . LYS A 1 92 ? -0.771 12.885 -7.355 1.00 87.00 92 LYS A C 1
ATOM 729 O O . LYS A 1 92 ? -1.114 12.082 -6.484 1.00 87.00 92 LYS A O 1
ATOM 734 N N . CYS A 1 93 ? 0.507 12.999 -7.707 1.00 90.56 93 CYS A N 1
ATOM 735 C CA . CYS A 1 93 ? 1.546 12.177 -7.095 1.00 90.56 93 CYS A CA 1
ATOM 736 C C . CYS A 1 93 ? 1.791 12.580 -5.628 1.00 90.56 93 CYS A C 1
ATOM 738 O O . CYS A 1 93 ? 2.039 13.744 -5.317 1.00 90.56 93 CYS A O 1
ATOM 740 N N . ILE A 1 94 ? 1.735 11.594 -4.725 1.00 88.81 94 ILE A N 1
ATOM 741 C CA . ILE A 1 94 ? 1.914 11.780 -3.271 1.00 88.81 94 ILE A CA 1
ATOM 742 C C . ILE A 1 94 ? 3.277 11.297 -2.751 1.00 88.81 94 ILE A C 1
ATOM 744 O O . ILE A 1 94 ? 3.483 11.236 -1.540 1.00 88.81 94 ILE A O 1
ATOM 748 N N . GLY A 1 95 ? 4.175 10.860 -3.641 1.00 90.56 95 GLY A N 1
ATOM 749 C CA . GLY A 1 95 ? 5.488 10.344 -3.245 1.00 90.56 95 GLY A CA 1
ATOM 750 C C . GLY A 1 95 ? 5.425 9.110 -2.333 1.00 90.56 95 GLY A C 1
ATOM 751 O O . GLY A 1 95 ? 6.190 9.005 -1.384 1.00 90.56 95 GLY A O 1
ATOM 752 N N . CYS A 1 96 ? 4.498 8.174 -2.572 1.00 90.31 96 CYS A N 1
ATOM 753 C CA . CYS A 1 96 ? 4.418 6.921 -1.798 1.00 90.31 96 CYS A CA 1
ATOM 754 C C . CYS A 1 96 ? 5.430 5.854 -2.247 1.00 90.31 96 CYS A C 1
ATOM 756 O O . CYS A 1 96 ? 5.630 4.863 -1.551 1.00 90.31 96 CYS A O 1
ATOM 758 N N . TRP A 1 97 ? 6.025 6.035 -3.430 1.00 94.25 97 TRP A N 1
ATOM 759 C CA . TRP A 1 97 ? 7.066 5.187 -4.027 1.00 94.25 97 TRP A CA 1
ATOM 760 C C . TRP A 1 97 ? 6.680 3.742 -4.362 1.00 94.25 97 TRP A C 1
ATOM 762 O O . TRP A 1 97 ? 7.521 2.988 -4.844 1.00 94.25 97 TRP A O 1
ATOM 772 N N . MET A 1 98 ? 5.402 3.369 -4.249 1.00 94.25 98 MET A N 1
ATOM 773 C CA . MET A 1 98 ? 4.955 2.023 -4.622 1.00 94.25 98 MET A CA 1
ATOM 774 C C . MET A 1 98 ? 5.254 1.694 -6.095 1.00 94.25 98 MET A C 1
ATOM 776 O O . MET A 1 98 ? 5.623 0.572 -6.420 1.00 94.25 98 MET A O 1
ATOM 780 N N . CYS A 1 99 ? 5.194 2.685 -6.989 1.00 94.50 99 CYS A N 1
ATOM 781 C CA . CYS A 1 99 ? 5.582 2.513 -8.390 1.00 94.50 99 CYS A CA 1
ATOM 782 C C . CYS A 1 99 ? 7.060 2.111 -8.573 1.00 94.50 99 CYS A C 1
ATOM 784 O O . CYS A 1 99 ? 7.351 1.335 -9.480 1.00 94.50 99 CYS A O 1
ATOM 786 N N . LEU A 1 100 ? 7.978 2.576 -7.713 1.00 94.38 100 LEU A N 1
ATOM 787 C CA . LEU A 1 100 ? 9.378 2.130 -7.720 1.00 94.38 100 LEU A CA 1
ATOM 788 C C . LEU A 1 100 ? 9.486 0.665 -7.297 1.00 94.38 100 LEU A C 1
ATOM 790 O O . LEU A 1 100 ? 10.268 -0.074 -7.887 1.00 94.38 100 LEU A O 1
ATOM 794 N N . MET A 1 101 ? 8.681 0.257 -6.312 1.00 92.50 101 MET A N 1
ATOM 795 C CA . MET A 1 101 ? 8.655 -1.104 -5.769 1.00 92.50 101 MET A CA 1
ATOM 796 C C . MET A 1 101 ? 8.123 -2.157 -6.730 1.00 92.50 101 MET A C 1
ATOM 798 O O . MET A 1 101 ? 8.468 -3.325 -6.594 1.00 92.50 101 MET A O 1
ATOM 802 N N . VAL A 1 102 ? 7.287 -1.771 -7.689 1.00 91.31 102 VAL A N 1
ATOM 803 C CA . VAL A 1 102 ? 6.667 -2.713 -8.634 1.00 91.31 102 VAL A CA 1
ATOM 804 C C . VAL A 1 102 ? 7.222 -2.592 -10.051 1.00 91.31 102 VAL A C 1
ATOM 806 O O . VAL A 1 102 ? 6.788 -3.318 -10.938 1.00 91.31 102 VAL A O 1
ATOM 809 N N . CYS A 1 103 ? 8.151 -1.663 -10.301 1.00 92.25 103 CYS A N 1
ATOM 810 C CA . CYS A 1 103 ? 8.758 -1.484 -11.616 1.00 92.25 103 CYS A CA 1
ATOM 811 C C . CYS A 1 103 ? 9.894 -2.501 -11.824 1.00 92.25 103 CYS A C 1
ATOM 813 O O . CYS A 1 103 ? 10.996 -2.262 -11.320 1.00 92.25 103 CYS A O 1
ATOM 815 N N . PRO A 1 104 ? 9.706 -3.557 -12.638 1.00 87.75 104 PRO A N 1
ATOM 816 C CA . PRO A 1 104 ? 10.702 -4.622 -12.767 1.00 87.75 104 PRO A CA 1
ATOM 817 C C . PRO A 1 104 ? 12.019 -4.124 -13.382 1.00 87.75 104 PRO A C 1
ATOM 819 O O . PRO A 1 104 ? 13.072 -4.684 -13.125 1.00 87.75 104 PRO A O 1
ATOM 822 N N . PHE A 1 105 ? 11.981 -3.027 -14.146 1.00 89.69 105 PHE A N 1
ATOM 823 C CA . PHE A 1 105 ? 13.160 -2.429 -14.779 1.00 89.69 105 PHE A CA 1
ATOM 824 C C . PHE A 1 105 ? 13.939 -1.462 -13.871 1.00 89.69 105 PHE A C 1
ATOM 826 O O . PHE A 1 105 ? 14.984 -0.971 -14.273 1.00 89.69 105 PHE A O 1
ATOM 833 N N . GLY A 1 106 ? 13.417 -1.096 -12.691 1.00 89.75 106 GLY A N 1
ATOM 834 C CA . GLY A 1 106 ? 14.086 -0.139 -11.794 1.00 89.75 106 GLY A CA 1
ATOM 835 C C . GLY A 1 106 ? 14.267 1.291 -12.339 1.00 89.75 106 GLY A C 1
ATOM 836 O O . GLY A 1 106 ? 15.080 2.042 -11.814 1.00 89.75 106 GLY A O 1
ATOM 837 N N . VAL A 1 107 ? 13.519 1.681 -13.377 1.00 90.94 107 VAL A N 1
ATOM 838 C CA . VAL A 1 107 ? 13.709 2.949 -14.122 1.00 90.94 107 VAL A CA 1
ATOM 839 C C . VAL A 1 107 ? 12.943 4.152 -13.577 1.00 90.94 107 VAL A C 1
ATOM 841 O O . VAL A 1 107 ? 13.164 5.274 -14.031 1.00 90.94 107 VAL A O 1
ATOM 844 N N . ILE A 1 108 ? 12.006 3.939 -12.651 1.00 93.69 108 ILE A N 1
ATOM 845 C CA . ILE A 1 108 ? 11.285 5.042 -12.010 1.00 93.69 108 ILE A CA 1
ATOM 846 C C . ILE A 1 108 ? 12.187 5.617 -10.919 1.00 93.69 108 ILE A C 1
ATOM 848 O O . ILE A 1 108 ? 12.692 4.884 -10.070 1.00 93.69 108 ILE A O 1
ATOM 852 N N . LYS A 1 109 ? 12.394 6.930 -10.948 1.00 91.88 109 LYS A N 1
ATOM 853 C CA . LYS A 1 109 ? 13.251 7.658 -10.013 1.00 91.88 109 LYS A CA 1
ATOM 854 C C . LYS A 1 109 ? 12.406 8.505 -9.072 1.00 91.88 109 LYS A C 1
ATOM 856 O O . LYS A 1 109 ? 11.282 8.897 -9.387 1.00 91.88 109 LYS A O 1
ATOM 861 N N . ARG A 1 110 ? 12.970 8.801 -7.907 1.00 91.50 110 ARG A N 1
ATOM 862 C CA . ARG A 1 110 ? 12.421 9.801 -6.993 1.00 91.50 110 ARG A CA 1
ATOM 863 C C . ARG A 1 110 ? 12.893 11.162 -7.455 1.00 91.50 110 ARG A C 1
ATOM 865 O O . ARG A 1 110 ? 14.093 11.414 -7.459 1.00 91.50 110 ARG A O 1
ATOM 872 N N . ASP A 1 111 ? 11.954 12.019 -7.811 1.00 87.00 111 ASP A N 1
ATOM 873 C CA . ASP A 1 111 ? 12.227 13.437 -7.923 1.00 87.00 111 ASP A CA 1
ATOM 874 C C . ASP A 1 111 ? 11.849 14.089 -6.596 1.00 87.00 111 ASP A C 1
ATOM 876 O O . ASP A 1 111 ? 10.681 14.151 -6.208 1.00 87.00 111 ASP A O 1
ATOM 880 N N . ALA A 1 112 ? 12.876 14.471 -5.845 1.00 71.62 112 ALA A N 1
ATOM 881 C CA . ALA A 1 112 ? 12.727 15.178 -4.581 1.00 71.62 112 ALA A CA 1
ATOM 882 C C . ALA A 1 112 ? 12.851 16.700 -4.765 1.00 71.62 112 ALA A C 1
ATOM 884 O O . ALA A 1 112 ? 12.916 17.429 -3.776 1.00 71.62 112 ALA A O 1
ATOM 885 N N . THR A 1 113 ? 12.910 17.183 -6.010 1.00 66.56 113 THR A N 1
ATOM 886 C CA . THR A 1 113 ? 13.034 18.601 -6.324 1.00 66.56 113 THR A CA 1
ATOM 887 C C . THR A 1 113 ? 11.650 19.252 -6.242 1.00 66.56 113 THR A C 1
ATOM 889 O O . THR A 1 113 ? 10.769 19.045 -7.068 1.00 66.56 113 THR A O 1
ATOM 892 N N . GLY A 1 114 ? 11.397 19.994 -5.162 1.00 66.94 114 GLY A N 1
ATOM 893 C CA . GLY A 1 114 ? 10.074 20.571 -4.909 1.00 66.94 114 GLY A CA 1
ATOM 894 C C . GLY A 1 114 ? 9.057 19.528 -4.432 1.00 66.94 114 GLY A C 1
ATOM 895 O O . GLY A 1 114 ? 9.166 19.015 -3.318 1.00 66.94 114 GLY A O 1
ATOM 896 N N . LYS A 1 115 ? 8.026 19.243 -5.236 1.00 65.88 115 LYS A N 1
ATOM 897 C CA . LYS A 1 115 ? 6.995 18.260 -4.875 1.00 65.88 115 LYS A CA 1
ATOM 898 C C . LYS A 1 115 ? 7.565 16.855 -5.081 1.00 65.88 115 LYS A C 1
ATOM 900 O O . LYS A 1 115 ? 8.000 16.524 -6.173 1.00 65.88 115 LYS A O 1
ATOM 905 N N . LYS A 1 116 ? 7.571 16.027 -4.033 1.00 82.00 116 LYS A N 1
ATOM 906 C CA . LYS A 1 116 ? 8.074 14.644 -4.087 1.00 82.00 116 LYS A CA 1
ATOM 907 C C . LYS A 1 116 ? 7.253 13.806 -5.077 1.00 82.00 116 LYS A C 1
ATOM 909 O O . LYS A 1 116 ? 6.173 13.331 -4.722 1.00 82.00 116 LYS A O 1
ATOM 914 N N . ILE A 1 117 ? 7.766 13.600 -6.289 1.00 90.12 117 ILE A N 1
ATOM 915 C CA . ILE A 1 117 ? 7.057 12.907 -7.375 1.00 90.12 117 ILE A CA 1
ATOM 916 C C . ILE A 1 117 ? 7.864 11.748 -7.961 1.00 90.12 117 ILE A C 1
ATOM 918 O O . ILE A 1 117 ? 9.089 11.671 -7.856 1.00 90.12 117 ILE A O 1
ATOM 922 N N . ALA A 1 118 ? 7.154 10.809 -8.581 1.00 92.56 118 ALA A N 1
ATOM 923 C CA . ALA A 1 118 ? 7.763 9.728 -9.340 1.00 92.56 118 ALA A CA 1
ATOM 924 C C . ALA A 1 118 ? 8.141 10.228 -10.740 1.00 92.56 118 ALA A C 1
ATOM 926 O O . ALA A 1 118 ? 7.268 10.536 -11.547 1.00 92.56 118 ALA A O 1
ATOM 927 N N . SER A 1 119 ? 9.437 10.266 -11.039 1.00 91.88 119 SER A N 1
ATOM 928 C CA . SER A 1 119 ? 9.960 10.672 -12.343 1.00 91.88 119 SER A CA 1
ATOM 929 C C . SER A 1 119 ? 10.267 9.452 -13.204 1.00 91.88 119 SER A C 1
ATOM 931 O O . SER A 1 119 ? 10.916 8.497 -12.770 1.00 91.88 119 SER A O 1
ATOM 933 N N . LYS A 1 120 ? 9.768 9.457 -14.438 1.00 93.75 120 LYS A N 1
ATOM 934 C CA . LYS A 1 120 ? 9.985 8.400 -15.431 1.00 93.75 120 LYS A CA 1
ATOM 935 C C . LYS A 1 120 ? 9.802 8.954 -16.836 1.00 93.75 120 LYS A C 1
ATOM 937 O O . LYS A 1 120 ? 9.172 9.990 -17.001 1.00 93.75 120 LYS A O 1
ATOM 942 N N . CYS A 1 121 ? 10.294 8.233 -17.844 1.00 93.12 121 CYS A N 1
ATOM 943 C CA . CYS A 1 121 ? 10.113 8.615 -19.249 1.00 93.12 121 CYS A CA 1
ATOM 944 C C . CYS A 1 121 ? 8.631 8.818 -19.584 1.00 93.12 121 CYS A C 1
ATOM 946 O O . CYS A 1 121 ? 7.787 8.025 -19.171 1.00 93.12 121 CYS A O 1
ATOM 948 N N . ASP A 1 122 ? 8.337 9.882 -20.312 1.00 91.38 122 ASP A N 1
ATOM 949 C CA . ASP A 1 122 ? 7.023 10.306 -20.798 1.00 91.38 122 ASP A CA 1
ATOM 950 C C . ASP A 1 122 ? 6.950 10.269 -22.335 1.00 91.38 122 ASP A C 1
ATOM 952 O O . ASP A 1 122 ? 6.042 10.840 -22.924 1.00 91.38 122 ASP A O 1
ATOM 956 N N . LEU A 1 123 ? 7.931 9.622 -22.978 1.00 91.12 123 LEU A N 1
ATOM 957 C CA . LEU A 1 123 ? 8.153 9.631 -24.428 1.00 91.12 123 LEU A CA 1
ATOM 958 C C . LEU A 1 123 ? 8.325 11.037 -25.028 1.00 91.12 123 LEU A C 1
ATOM 960 O O . LEU A 1 123 ? 8.092 11.206 -26.220 1.00 91.12 123 LEU A O 1
ATOM 964 N N . CYS A 1 124 ? 8.758 12.025 -24.231 1.00 90.12 124 CYS A N 1
ATOM 965 C CA . CYS A 1 124 ? 8.782 13.432 -24.634 1.00 90.12 124 CYS A CA 1
ATOM 966 C C . CYS A 1 124 ? 7.412 13.860 -25.173 1.00 90.12 124 CYS A C 1
ATOM 968 O O . CYS A 1 124 ? 7.300 14.291 -26.319 1.00 90.12 124 CYS A O 1
ATOM 970 N N . PHE A 1 125 ? 6.373 13.664 -24.357 1.00 81.94 125 PHE A N 1
ATOM 971 C CA . PHE A 1 125 ? 4.977 13.873 -24.731 1.00 81.94 125 PHE A CA 1
ATOM 972 C C . PHE A 1 125 ? 4.776 15.182 -25.514 1.00 81.94 125 PHE A C 1
ATOM 974 O O . PHE A 1 125 ? 5.225 16.247 -25.090 1.00 81.94 125 PHE A O 1
ATOM 981 N N . GLY A 1 126 ? 4.120 15.085 -26.674 1.00 79.19 126 GLY A N 1
ATOM 982 C CA . GLY A 1 126 ? 3.931 16.196 -27.614 1.00 79.19 126 GLY A CA 1
ATOM 983 C C . GLY A 1 126 ? 5.006 16.331 -28.703 1.00 79.19 126 GLY A C 1
ATOM 984 O O . GLY A 1 126 ? 4.804 17.100 -29.638 1.00 79.19 126 GLY A O 1
ATOM 985 N N . ALA A 1 127 ? 6.112 15.582 -28.638 1.00 83.81 127 ALA A N 1
ATOM 986 C CA . ALA A 1 127 ? 7.125 15.533 -29.695 1.00 83.81 127 ALA A CA 1
ATOM 987 C C . ALA A 1 127 ? 6.898 14.364 -30.673 1.00 83.81 127 ALA A C 1
ATOM 989 O O . ALA A 1 127 ? 6.402 13.304 -30.294 1.00 83.81 127 ALA A O 1
ATOM 990 N N . GLU A 1 128 ? 7.323 14.530 -31.931 1.00 85.62 128 GLU A N 1
ATOM 991 C CA . GLU A 1 128 ? 7.247 13.472 -32.953 1.00 85.62 128 GLU A CA 1
ATOM 992 C C . GLU A 1 128 ? 8.166 12.281 -32.628 1.00 85.62 128 GLU A C 1
ATOM 994 O O . GLU A 1 128 ? 7.777 11.117 -32.768 1.00 85.62 128 GLU A O 1
ATOM 999 N N . LYS A 1 129 ? 9.391 12.576 -32.173 1.00 90.12 129 LYS A N 1
ATOM 1000 C CA . LYS A 1 129 ? 10.385 11.596 -31.728 1.00 90.12 129 LYS A CA 1
ATOM 1001 C C . LYS A 1 129 ? 11.005 12.034 -30.397 1.00 90.12 129 LYS A C 1
ATOM 1003 O O . LYS A 1 129 ? 11.333 13.212 -30.240 1.00 90.12 129 LYS A O 1
ATOM 1008 N N . PRO A 1 130 ? 11.235 11.103 -29.456 1.00 94.31 130 PRO A N 1
ATOM 1009 C CA . PRO A 1 130 ? 11.939 11.405 -28.214 1.00 94.31 130 PRO A CA 1
ATOM 1010 C C . PRO A 1 130 ? 13.361 11.929 -28.455 1.00 94.31 130 PRO A C 1
ATOM 1012 O O . PRO A 1 130 ? 14.100 11.395 -29.283 1.00 94.31 130 PRO A O 1
ATOM 1015 N N . VAL A 1 131 ? 13.799 12.917 -27.669 1.00 95.25 131 VAL A N 1
ATOM 1016 C CA . VAL A 1 131 ? 15.131 13.539 -27.833 1.00 95.25 131 VAL A CA 1
ATOM 1017 C C . VAL A 1 131 ? 16.292 12.558 -27.649 1.00 95.25 131 VAL A C 1
ATOM 1019 O O . VAL A 1 131 ? 17.355 12.749 -28.232 1.00 95.25 131 VAL A O 1
ATOM 1022 N N . CYS A 1 132 ? 16.107 11.495 -26.861 1.00 94.75 132 CYS A N 1
ATOM 1023 C CA . CYS A 1 132 ? 17.123 10.458 -26.677 1.00 94.75 132 CYS A CA 1
ATOM 1024 C C . CYS A 1 132 ? 17.332 9.597 -27.928 1.00 94.75 132 CYS A C 1
ATOM 1026 O O . CYS A 1 132 ? 18.426 9.075 -28.108 1.00 94.75 132 CYS A O 1
ATOM 1028 N N . VAL A 1 133 ? 16.306 9.468 -28.774 1.00 94.81 133 VAL A N 1
ATOM 1029 C CA . VAL A 1 133 ? 16.361 8.755 -30.058 1.00 94.81 133 VAL A CA 1
ATOM 1030 C C . VAL A 1 133 ? 17.050 9.644 -31.087 1.00 94.81 133 VAL A C 1
ATOM 1032 O O . VAL A 1 133 ? 18.005 9.222 -31.722 1.00 94.81 133 VAL A O 1
ATOM 1035 N N . VAL A 1 134 ? 16.613 10.906 -31.192 1.00 95.69 134 VAL A N 1
ATOM 1036 C CA . VAL A 1 134 ? 17.149 11.880 -32.162 1.00 95.69 134 VAL A CA 1
ATOM 1037 C C . VAL A 1 134 ? 18.648 12.121 -31.971 1.00 95.69 134 VAL A C 1
ATOM 1039 O O . VAL A 1 134 ? 19.371 12.269 -32.946 1.00 95.69 134 VAL A O 1
ATOM 1042 N N . ASN A 1 135 ? 19.121 12.138 -30.723 1.00 95.50 135 ASN A N 1
ATOM 1043 C CA . ASN A 1 135 ? 20.516 12.440 -30.396 1.00 95.50 135 ASN A CA 1
ATOM 1044 C C . ASN A 1 135 ? 21.349 11.185 -30.071 1.00 95.50 135 ASN A C 1
ATOM 1046 O O . ASN A 1 135 ? 22.360 11.284 -29.374 1.00 95.50 135 ASN A O 1
ATOM 1050 N N . CYS A 1 136 ? 20.923 9.993 -30.508 1.00 95.69 136 CYS A N 1
ATOM 1051 C CA . CYS A 1 136 ? 21.723 8.777 -30.369 1.00 95.69 136 CYS A CA 1
ATOM 1052 C C . CYS A 1 136 ? 22.646 8.620 -31.592 1.00 95.69 136 CYS A C 1
ATOM 1054 O O . CYS A 1 136 ? 22.162 8.203 -32.642 1.00 95.69 136 CYS A O 1
ATOM 1056 N N . PRO A 1 137 ? 23.961 8.899 -31.486 1.00 94.81 137 PRO A N 1
ATOM 1057 C CA . PRO A 1 137 ? 24.851 8.924 -32.653 1.00 94.81 137 PRO A CA 1
ATOM 1058 C C . PRO A 1 137 ? 25.033 7.554 -33.317 1.00 94.81 137 PRO A C 1
ATOM 1060 O O . PRO A 1 137 ? 25.317 7.482 -34.504 1.00 94.81 137 PRO A O 1
ATOM 1063 N N . ASN A 1 138 ? 24.852 6.475 -32.553 1.00 93.19 138 ASN A N 1
ATOM 1064 C CA . ASN A 1 138 ? 25.005 5.102 -33.037 1.00 93.19 138 ASN A CA 1
ATOM 1065 C C . ASN A 1 138 ? 23.668 4.430 -33.363 1.00 93.19 138 ASN A C 1
ATOM 1067 O O . ASN A 1 138 ? 23.639 3.221 -33.568 1.00 93.19 138 ASN A O 1
ATOM 1071 N N . GLU A 1 139 ? 22.554 5.166 -33.280 1.00 92.12 139 GLU A N 1
ATOM 1072 C CA . GLU A 1 139 ? 21.207 4.618 -33.502 1.00 92.12 139 GLU A CA 1
ATOM 1073 C C . GLU A 1 139 ? 20.885 3.397 -32.612 1.00 92.12 139 GLU A C 1
ATOM 1075 O O . GLU A 1 139 ? 20.047 2.549 -32.922 1.00 92.12 139 GLU A O 1
ATOM 1080 N N . ALA A 1 140 ? 21.536 3.325 -31.446 1.00 90.06 140 ALA A N 1
ATOM 1081 C CA . ALA A 1 140 ? 21.319 2.288 -30.444 1.00 90.06 140 ALA A CA 1
ATOM 1082 C C . ALA A 1 140 ? 19.952 2.410 -29.757 1.00 90.06 140 ALA A C 1
ATOM 1084 O O . ALA A 1 140 ? 19.515 1.488 -29.077 1.00 90.06 140 ALA A O 1
ATOM 1085 N N . ILE A 1 141 ? 19.285 3.556 -29.901 1.00 90.69 141 ILE A N 1
ATOM 1086 C CA . ILE A 1 141 ? 17.969 3.843 -29.342 1.00 90.69 141 ILE A CA 1
ATOM 1087 C C . ILE A 1 141 ? 17.045 4.157 -30.516 1.00 90.69 141 ILE A C 1
ATOM 1089 O O . ILE A 1 141 ? 17.215 5.180 -31.173 1.00 90.69 141 ILE A O 1
ATOM 1093 N N . VAL A 1 142 ? 16.056 3.300 -30.765 1.00 88.75 142 VAL A N 1
ATOM 1094 C CA . VAL A 1 142 ? 15.116 3.431 -31.888 1.00 88.75 142 VAL A CA 1
ATOM 1095 C C . VAL A 1 142 ? 13.691 3.651 -31.388 1.00 88.75 142 VAL A C 1
ATOM 1097 O O . VAL A 1 142 ? 13.329 3.199 -30.301 1.00 88.75 142 VAL A O 1
ATOM 1100 N N . PHE A 1 143 ? 12.877 4.367 -32.165 1.00 89.81 143 PHE A N 1
ATOM 1101 C CA . PHE A 1 143 ? 11.468 4.621 -31.858 1.00 89.81 143 PHE A CA 1
ATOM 1102 C C . PHE A 1 143 ? 10.589 3.981 -32.923 1.00 89.81 143 PHE A C 1
ATOM 1104 O O . PHE A 1 143 ? 10.463 4.506 -34.028 1.00 89.81 143 PHE A O 1
ATOM 1111 N N . GLU A 1 144 ? 10.004 2.836 -32.588 1.00 83.94 144 GLU A N 1
ATOM 1112 C CA . GLU A 1 144 ? 9.341 1.962 -33.556 1.00 83.94 144 GLU A CA 1
ATOM 1113 C C . GLU A 1 144 ? 7.928 1.603 -33.100 1.00 83.94 144 GLU A C 1
ATOM 1115 O O . GLU A 1 144 ? 7.624 1.549 -31.903 1.00 83.94 144 GLU A O 1
ATOM 1120 N N . GLU A 1 145 ? 7.043 1.361 -34.067 1.00 77.94 145 GLU A N 1
ATOM 1121 C CA . GLU A 1 145 ? 5.726 0.795 -33.798 1.00 77.94 145 GLU A CA 1
ATOM 1122 C C . GLU A 1 145 ? 5.835 -0.702 -33.551 1.00 77.94 145 GLU A C 1
ATOM 1124 O O . GLU A 1 145 ? 6.196 -1.473 -34.433 1.00 77.94 145 GLU A O 1
ATOM 1129 N N . VAL A 1 146 ? 5.453 -1.121 -32.350 1.00 68.44 146 VAL A N 1
ATOM 1130 C CA . VAL A 1 146 ? 5.294 -2.538 -32.025 1.00 68.44 146 VAL A CA 1
ATOM 1131 C C . VAL A 1 146 ? 3.839 -2.921 -32.315 1.00 68.44 146 VAL A C 1
ATOM 1133 O O . VAL A 1 146 ? 2.921 -2.254 -31.809 1.00 68.44 146 VAL A O 1
ATOM 1136 N N . LYS A 1 147 ? 3.636 -3.933 -33.174 1.00 52.84 147 LYS A N 1
ATOM 1137 C CA . LYS A 1 147 ? 2.320 -4.503 -33.514 1.00 52.84 147 LYS A CA 1
ATOM 1138 C C . LYS A 1 147 ? 1.872 -5.547 -32.476 1.00 52.84 147 LYS A C 1
ATOM 1140 O O . LYS A 1 147 ? 2.713 -6.221 -31.897 1.00 52.84 147 LYS A O 1
ATOM 1145 N N . GLU A 1 148 ? 0.542 -5.672 -32.371 1.00 53.88 148 GLU A N 1
ATOM 1146 C CA . GLU A 1 148 ? -0.296 -6.669 -31.655 1.00 53.88 148 GLU A CA 1
ATOM 1147 C C . GLU A 1 148 ? -0.786 -6.332 -30.231 1.00 53.88 148 GLU A C 1
ATOM 1149 O O . GLU A 1 148 ? -0.209 -5.471 -29.567 1.00 53.88 148 GLU A O 1
ATOM 1154 N N . PRO A 1 149 ? -1.941 -6.907 -29.825 1.00 40.81 149 PRO A N 1
ATOM 1155 C CA . PRO A 1 149 ? -3.284 -6.486 -30.219 1.00 40.81 149 PRO A CA 1
ATOM 1156 C C . PRO A 1 149 ? -3.965 -5.726 -29.067 1.00 40.81 149 PRO A C 1
ATOM 1158 O O . PRO A 1 149 ? -3.748 -6.016 -27.900 1.00 40.81 149 PRO A O 1
ATOM 1161 N N . LEU A 1 150 ? -4.841 -4.768 -29.371 1.00 32.06 150 LEU A N 1
ATOM 1162 C CA . LEU A 1 150 ? -5.707 -4.154 -28.358 1.00 32.06 150 LEU A CA 1
ATOM 1163 C C . LEU A 1 150 ? -7.166 -4.378 -28.760 1.00 32.06 150 LEU A C 1
ATOM 1165 O O . LEU A 1 150 ? -7.534 -3.978 -29.867 1.00 32.06 150 LEU A O 1
ATOM 1169 N N . PRO A 1 151 ? -8.036 -4.887 -27.872 1.00 30.52 151 PRO A N 1
ATOM 1170 C CA . PRO A 1 151 ? -9.424 -4.470 -27.891 1.00 30.52 151 PRO A CA 1
ATOM 1171 C C . PRO A 1 151 ? -9.446 -2.980 -27.523 1.00 30.52 151 PRO A C 1
ATOM 1173 O O . PRO A 1 151 ? -9.068 -2.574 -26.422 1.00 30.52 151 PRO A O 1
ATOM 1176 N N . SER A 1 152 ? -9.840 -2.128 -28.463 1.00 31.14 152 SER A N 1
ATOM 1177 C CA . SER A 1 152 ? -10.093 -0.721 -28.182 1.00 31.14 152 SER A CA 1
ATOM 1178 C C . SER A 1 152 ? -11.352 -0.588 -27.319 1.00 31.14 152 SER A C 1
ATOM 1180 O O . SER A 1 152 ? -12.455 -0.975 -27.711 1.00 31.14 152 SER A O 1
ATOM 1182 N N . ALA A 1 153 ? -11.198 -0.002 -26.133 1.00 30.16 153 ALA A N 1
ATOM 1183 C CA . ALA A 1 153 ? -12.314 0.575 -25.398 1.00 30.16 153 ALA A CA 1
ATOM 1184 C C . ALA A 1 153 ? -12.796 1.821 -26.159 1.00 30.16 153 ALA A C 1
ATOM 1186 O O . ALA A 1 153 ? -12.215 2.903 -26.044 1.00 30.16 153 ALA A O 1
ATOM 1187 N N . GLU A 1 154 ? -13.824 1.659 -26.988 1.00 26.80 154 GLU A N 1
ATOM 1188 C CA . GLU A 1 154 ? -14.611 2.790 -27.468 1.00 26.80 154 GLU A CA 1
ATOM 1189 C C . GLU A 1 154 ? -15.415 3.365 -26.302 1.00 26.80 154 GLU A C 1
ATOM 1191 O O . GLU A 1 154 ? -15.991 2.635 -25.495 1.00 26.80 154 GLU A O 1
ATOM 1196 N N . ALA A 1 155 ? -15.414 4.692 -26.197 1.00 28.50 155 ALA A N 1
ATOM 1197 C CA . ALA A 1 155 ? -16.136 5.412 -25.165 1.00 28.50 155 ALA A CA 1
ATOM 1198 C C . ALA A 1 155 ? -17.639 5.108 -25.259 1.00 28.50 155 ALA A C 1
ATOM 1200 O O . ALA A 1 155 ? -18.293 5.447 -26.248 1.00 28.50 155 ALA A O 1
ATOM 1201 N N . VAL A 1 156 ? -18.193 4.509 -24.205 1.00 29.09 156 VAL A N 1
ATOM 1202 C CA . VAL A 1 156 ? -19.641 4.436 -24.010 1.00 29.09 156 VAL A CA 1
ATOM 1203 C C . VAL A 1 156 ? -20.144 5.870 -23.848 1.00 29.09 156 VAL A C 1
ATOM 1205 O O . VAL A 1 156 ? -19.677 6.611 -22.983 1.00 29.09 156 VAL A O 1
ATOM 1208 N N . LYS A 1 157 ? -21.065 6.296 -24.718 1.00 24.64 157 LYS A N 1
ATOM 1209 C CA . LYS A 1 157 ? -21.710 7.608 -24.593 1.00 24.64 157 LYS A CA 1
ATOM 1210 C C . LYS A 1 157 ? -22.508 7.634 -23.281 1.00 24.64 157 LYS A C 1
ATOM 1212 O O . LYS A 1 157 ? -23.374 6.773 -23.110 1.00 24.64 157 LYS A O 1
ATOM 1217 N N . PRO A 1 158 ? -22.269 8.602 -22.379 1.00 26.30 158 PRO A N 1
ATOM 1218 C CA . PRO A 1 158 ? -22.985 8.669 -21.116 1.00 26.30 158 PRO A CA 1
ATOM 1219 C C . PRO A 1 158 ? -24.465 8.960 -21.376 1.00 26.30 158 PRO A C 1
ATOM 1221 O O . PRO A 1 158 ? -24.823 9.946 -22.024 1.00 26.30 158 PRO A O 1
ATOM 1224 N N . LYS A 1 159 ? -25.345 8.100 -20.858 1.00 29.16 159 LYS A N 1
ATOM 1225 C CA . LYS A 1 159 ? -26.744 8.466 -20.630 1.00 29.16 159 LYS A CA 1
ATOM 1226 C C . LYS A 1 159 ? -26.784 9.222 -19.308 1.00 29.16 159 LYS A C 1
ATOM 1228 O O . LYS A 1 159 ? -26.586 8.619 -18.260 1.00 29.16 159 LYS A O 1
ATOM 1233 N N . LEU A 1 160 ? -27.042 10.529 -19.370 1.00 28.27 160 LEU A N 1
ATOM 1234 C CA . LEU A 1 160 ? -27.357 11.330 -18.188 1.00 28.27 160 LEU A CA 1
ATOM 1235 C C . LEU A 1 160 ? -28.559 10.708 -17.465 1.00 28.27 160 LEU A C 1
ATOM 1237 O O . LEU A 1 160 ? -29.688 10.767 -17.956 1.00 28.27 160 LEU A O 1
ATOM 1241 N N . LEU A 1 161 ? -28.314 10.124 -16.296 1.00 32.19 161 LEU A N 1
ATOM 1242 C CA . LEU A 1 161 ? -29.352 9.805 -15.325 1.00 32.19 161 LEU A CA 1
ATOM 1243 C C . LEU A 1 161 ? -29.549 11.046 -14.456 1.00 32.19 161 LEU A C 1
ATOM 1245 O O . LEU A 1 161 ? -28.856 11.263 -13.470 1.00 32.19 161 LEU A O 1
ATOM 1249 N N . THR A 1 162 ? -30.473 11.898 -14.892 1.00 29.58 162 THR A N 1
ATOM 1250 C CA . THR A 1 162 ? -31.027 12.986 -14.084 1.00 29.58 162 THR A CA 1
ATOM 1251 C C . THR A 1 162 ? -31.977 12.427 -13.027 1.00 29.58 162 THR A C 1
ATOM 1253 O O . THR A 1 162 ? -32.664 11.434 -13.276 1.00 29.58 162 THR A O 1
ATOM 1256 N N . ASP A 1 163 ? -31.987 13.095 -11.871 1.00 33.56 163 ASP A N 1
ATOM 1257 C CA . ASP A 1 163 ? -32.795 12.912 -10.656 1.00 33.56 163 ASP A CA 1
ATOM 1258 C C . ASP A 1 163 ? -34.161 12.227 -10.839 1.00 33.56 163 ASP A C 1
ATOM 1260 O O . ASP A 1 163 ? -35.230 12.838 -10.771 1.00 33.56 163 ASP A O 1
ATOM 1264 N N . LYS A 1 164 ? -34.143 10.904 -10.995 1.00 33.28 164 LYS A N 1
ATOM 1265 C CA . LYS A 1 164 ? -35.295 10.046 -10.737 1.00 33.28 164 LYS A CA 1
ATOM 1266 C C . LYS A 1 164 ? -34.973 9.226 -9.507 1.00 33.28 164 LYS A C 1
ATOM 1268 O O . LYS A 1 164 ? -33.976 8.513 -9.498 1.00 33.28 164 LYS A O 1
ATOM 1273 N N . LEU A 1 165 ? -35.845 9.319 -8.503 1.00 38.69 165 LEU A N 1
ATOM 1274 C CA . LEU A 1 165 ? -35.963 8.368 -7.397 1.00 38.69 165 LEU A CA 1
ATOM 1275 C C . LEU A 1 165 ? -35.772 6.946 -7.954 1.00 38.69 165 LEU A C 1
ATOM 1277 O O . LEU A 1 165 ? -36.655 6.411 -8.629 1.00 38.69 165 LEU A O 1
ATOM 1281 N N . LEU A 1 166 ? -34.568 6.399 -7.771 1.00 42.19 166 LEU A N 1
ATOM 1282 C CA . LEU A 1 166 ? -34.136 5.147 -8.380 1.00 42.19 166 LEU A CA 1
ATOM 1283 C C . LEU A 1 166 ? -35.008 4.023 -7.823 1.00 42.19 166 LEU A C 1
ATOM 1285 O O . LEU A 1 166 ? -34.923 3.682 -6.644 1.00 42.19 166 LEU A O 1
ATOM 1289 N N . LYS A 1 167 ? -35.828 3.413 -8.685 1.00 48.19 167 LYS A N 1
ATOM 1290 C CA . LYS A 1 167 ? -36.240 2.025 -8.472 1.00 48.19 167 LYS A CA 1
ATOM 1291 C C . LYS A 1 167 ? -34.957 1.202 -8.504 1.00 48.19 167 LYS A C 1
ATOM 1293 O O . LYS A 1 167 ? -34.422 0.951 -9.580 1.00 48.19 167 LYS A O 1
ATOM 1298 N N . ILE A 1 168 ? -34.439 0.871 -7.325 1.00 58.03 168 ILE A N 1
ATOM 1299 C CA . ILE A 1 168 ? -33.305 -0.036 -7.163 1.00 58.03 168 ILE A CA 1
ATOM 1300 C C . ILE A 1 168 ? -33.663 -1.332 -7.896 1.00 58.03 168 ILE A C 1
ATOM 1302 O O . ILE A 1 168 ? -34.747 -1.873 -7.685 1.00 58.03 168 ILE A O 1
ATOM 1306 N N . LYS A 1 169 ? -32.796 -1.800 -8.796 1.00 66.31 169 LYS A N 1
ATOM 1307 C CA . LYS A 1 169 ? -33.018 -3.083 -9.463 1.00 66.31 169 LYS A CA 1
ATOM 1308 C C . LYS A 1 169 ? -32.893 -4.210 -8.447 1.00 66.31 169 LYS A C 1
ATOM 1310 O O . LYS A 1 169 ? -31.875 -4.342 -7.775 1.00 66.31 169 LYS A O 1
ATOM 1315 N N . ASP A 1 170 ? -33.900 -5.073 -8.413 1.00 80.81 170 ASP A N 1
ATOM 1316 C CA . ASP A 1 170 ? -33.918 -6.248 -7.540 1.00 80.81 170 ASP A CA 1
ATOM 1317 C C . ASP A 1 170 ? -33.063 -7.412 -8.086 1.00 80.81 170 ASP A C 1
ATOM 1319 O O . ASP A 1 170 ? -33.003 -8.470 -7.462 1.00 80.81 170 ASP A O 1
ATOM 1323 N N . LYS A 1 171 ? -32.400 -7.241 -9.244 1.00 89.69 171 LYS A N 1
ATOM 1324 C CA . LYS A 1 171 ? -31.516 -8.234 -9.876 1.00 89.69 171 LYS A CA 1
ATOM 1325 C C . LYS A 1 171 ? -30.350 -7.570 -10.626 1.00 89.69 171 LYS A C 1
ATOM 1327 O O . LYS A 1 171 ? -30.570 -6.597 -11.349 1.00 89.69 171 LYS A O 1
ATOM 1332 N N . SER A 1 172 ? -29.149 -8.143 -10.525 1.00 92.62 172 SER A N 1
ATOM 1333 C CA . SER A 1 172 ? -27.997 -7.843 -11.390 1.00 92.62 172 SER A CA 1
ATOM 1334 C C . SER A 1 172 ? -27.295 -9.116 -11.882 1.00 92.62 172 SER A C 1
ATOM 1336 O O . SER A 1 172 ? -27.411 -10.181 -11.278 1.00 92.62 172 SER A O 1
ATOM 1338 N N . GLU A 1 173 ? -26.561 -9.025 -12.989 1.00 97.00 173 GLU A N 1
ATOM 1339 C CA . GLU A 1 173 ? -25.684 -10.116 -13.442 1.00 97.00 173 GLU A CA 1
ATOM 1340 C C . GLU A 1 173 ? -24.440 -10.182 -12.559 1.00 97.00 173 GLU A C 1
ATOM 1342 O O . GLU A 1 173 ? -24.125 -11.236 -12.007 1.00 97.00 173 GLU A O 1
ATOM 1347 N N . TYR A 1 174 ? -23.803 -9.034 -12.324 1.00 98.44 174 TYR A N 1
ATOM 1348 C CA . TYR A 1 174 ? -22.677 -8.900 -11.410 1.00 98.44 174 TYR A CA 1
ATOM 1349 C C . TYR A 1 174 ? -23.084 -8.041 -10.214 1.00 98.44 174 TYR A C 1
ATOM 1351 O O . TYR A 1 174 ? -23.455 -6.873 -10.353 1.00 98.44 174 TYR A O 1
ATOM 1359 N N . LEU A 1 175 ? -23.021 -8.618 -9.019 1.00 98.62 175 LEU A N 1
ATOM 1360 C CA . LEU A 1 175 ? -23.189 -7.898 -7.762 1.00 98.62 175 LEU A CA 1
ATOM 1361 C C . LEU A 1 175 ? -21.846 -7.814 -7.041 1.00 98.62 175 LEU A C 1
ATOM 1363 O O . LEU A 1 175 ? -21.194 -8.833 -6.827 1.00 98.62 175 LEU A O 1
ATOM 1367 N N . ILE A 1 176 ? -21.441 -6.613 -6.640 1.00 98.75 176 ILE A N 1
ATOM 1368 C CA . ILE A 1 176 ? -20.189 -6.367 -5.920 1.00 98.75 176 ILE A CA 1
ATOM 1369 C C . ILE A 1 176 ? -20.511 -5.771 -4.549 1.00 98.75 176 ILE A C 1
ATOM 1371 O O . ILE A 1 176 ? -21.217 -4.770 -4.453 1.00 98.75 176 ILE A O 1
ATOM 1375 N N . ILE A 1 177 ? -19.987 -6.376 -3.481 1.00 98.62 177 ILE A N 1
ATOM 1376 C CA . ILE A 1 177 ? -20.076 -5.851 -2.112 1.00 98.62 177 ILE A CA 1
ATOM 1377 C C . ILE A 1 177 ? -18.734 -5.221 -1.744 1.00 98.62 177 ILE A C 1
ATOM 1379 O O . ILE A 1 177 ? -17.718 -5.919 -1.699 1.00 98.62 177 ILE A O 1
ATOM 1383 N N . GLY A 1 178 ? -18.740 -3.927 -1.431 1.00 97.44 178 GLY A N 1
ATOM 1384 C CA . GLY A 1 178 ? -17.554 -3.121 -1.134 1.00 97.44 178 GLY A CA 1
ATOM 1385 C C . GLY A 1 178 ? -17.152 -2.201 -2.291 1.00 97.44 178 GLY A C 1
ATOM 1386 O O . GLY A 1 178 ? -17.463 -2.462 -3.450 1.00 97.44 178 GLY A O 1
ATOM 1387 N N . ASN A 1 179 ? -16.466 -1.101 -1.959 1.00 95.50 179 ASN A N 1
ATOM 1388 C CA . ASN A 1 179 ? -16.184 -0.004 -2.894 1.00 95.50 179 ASN A CA 1
ATOM 1389 C C . ASN A 1 179 ? -14.733 0.503 -2.854 1.00 95.50 179 ASN A C 1
ATOM 1391 O O . ASN A 1 179 ? -14.465 1.701 -2.749 1.00 95.50 179 ASN A O 1
ATOM 1395 N N . SER A 1 180 ? -13.768 -0.414 -2.864 1.00 95.19 180 SER A N 1
ATOM 1396 C CA . SER A 1 180 ? -12.345 -0.053 -2.832 1.00 95.19 180 SER A CA 1
ATOM 1397 C C . SER A 1 180 ? -11.575 -0.653 -4.010 1.00 95.19 180 SER A C 1
ATOM 1399 O O . SER A 1 180 ? -12.170 -1.065 -5.003 1.00 95.19 180 SER A O 1
ATOM 1401 N N . ALA A 1 181 ? -10.244 -0.681 -3.921 1.00 94.75 181 ALA A N 1
ATOM 1402 C CA . ALA A 1 181 ? -9.338 -1.023 -5.018 1.00 94.75 181 ALA A CA 1
ATOM 1403 C C . ALA A 1 181 ? -9.701 -2.329 -5.752 1.00 94.75 181 ALA A C 1
ATOM 1405 O O . ALA A 1 181 ? -9.699 -2.358 -6.980 1.00 94.75 181 ALA A O 1
ATOM 1406 N N . ALA A 1 182 ? -10.061 -3.383 -5.008 1.00 97.81 182 ALA A N 1
ATOM 1407 C CA . ALA A 1 182 ? -10.471 -4.663 -5.586 1.00 97.81 182 ALA A CA 1
ATOM 1408 C C . ALA A 1 182 ? -11.770 -4.551 -6.403 1.00 97.81 182 ALA A C 1
ATOM 1410 O O . ALA A 1 182 ? -11.830 -5.057 -7.519 1.00 97.81 182 ALA A O 1
ATOM 1411 N N . ALA A 1 183 ? -12.785 -3.851 -5.884 1.00 97.81 183 ALA A N 1
ATOM 1412 C CA . ALA A 1 183 ? -14.056 -3.637 -6.578 1.00 97.81 183 ALA A CA 1
ATOM 1413 C C . ALA A 1 183 ? -13.868 -2.814 -7.857 1.00 97.81 183 ALA A C 1
ATOM 1415 O O . ALA A 1 183 ? -14.334 -3.209 -8.920 1.00 97.81 183 ALA A O 1
ATOM 1416 N N . VAL A 1 184 ? -13.126 -1.705 -7.765 1.00 95.31 184 VAL A N 1
ATOM 1417 C CA . VAL A 1 184 ? -12.819 -0.839 -8.913 1.00 95.31 184 VAL A CA 1
ATOM 1418 C C . VAL A 1 184 ? -12.117 -1.631 -10.011 1.00 95.31 184 VAL A C 1
ATOM 1420 O O . VAL A 1 184 ? -12.522 -1.569 -11.169 1.00 95.31 184 VAL A O 1
ATOM 1423 N N . ARG A 1 185 ? -11.111 -2.435 -9.651 1.00 95.38 185 ARG A N 1
ATOM 1424 C CA . ARG A 1 185 ? -10.376 -3.206 -10.651 1.00 95.38 185 ARG A CA 1
ATOM 1425 C C . ARG A 1 185 ? -11.187 -4.369 -11.230 1.00 95.38 185 ARG A C 1
ATOM 1427 O O . ARG A 1 185 ? -11.034 -4.677 -12.409 1.00 95.38 185 ARG A O 1
ATOM 1434 N N . ALA A 1 186 ? -12.081 -4.966 -10.440 1.00 98.31 186 ALA A N 1
ATOM 1435 C CA . ALA A 1 186 ? -13.032 -5.960 -10.929 1.00 98.31 186 ALA A CA 1
ATOM 1436 C C . ALA A 1 186 ? -14.018 -5.363 -11.939 1.00 98.31 186 ALA A C 1
ATOM 1438 O O . ALA A 1 186 ? -14.267 -5.985 -12.964 1.00 98.31 186 ALA A O 1
ATOM 1439 N N . VAL A 1 187 ? -14.530 -4.151 -11.696 1.00 97.56 187 VAL A N 1
ATOM 1440 C CA . VAL A 1 187 ? -15.384 -3.430 -12.656 1.00 97.56 187 VAL A CA 1
ATOM 1441 C C . VAL A 1 187 ? -14.656 -3.207 -13.980 1.00 97.56 187 VAL A C 1
ATOM 1443 O O . VAL A 1 187 ? -15.218 -3.509 -15.029 1.00 97.56 187 VAL A O 1
ATOM 1446 N N . GLU A 1 188 ? -13.414 -2.710 -13.942 1.00 94.31 188 GLU A N 1
ATOM 1447 C CA . GLU A 1 188 ? -12.608 -2.494 -15.153 1.00 94.31 188 GLU A CA 1
ATOM 1448 C C . GLU A 1 188 ? -12.422 -3.808 -15.929 1.00 94.31 188 GLU A C 1
ATOM 1450 O O . GLU A 1 188 ? -12.706 -3.857 -17.122 1.00 94.31 188 GLU A O 1
ATOM 1455 N N . ALA A 1 189 ? -12.047 -4.893 -15.243 1.00 95.69 189 ALA A N 1
ATOM 1456 C CA . ALA A 1 189 ? -11.859 -6.203 -15.868 1.00 95.69 189 ALA A CA 1
ATOM 1457 C C . ALA A 1 189 ? -13.164 -6.808 -16.417 1.00 95.69 189 ALA A C 1
ATOM 1459 O O . ALA A 1 189 ? -13.162 -7.393 -17.496 1.00 95.69 189 ALA A O 1
ATOM 1460 N N . ILE A 1 190 ? -14.295 -6.642 -15.719 1.00 98.00 190 ILE A N 1
ATOM 1461 C CA . ILE A 1 190 ? -15.605 -7.038 -16.253 1.00 98.00 190 ILE A CA 1
ATOM 1462 C C . ILE A 1 190 ? -15.888 -6.249 -17.529 1.00 98.00 190 ILE A C 1
ATOM 1464 O O . ILE A 1 190 ? -16.296 -6.846 -18.511 1.00 98.00 190 ILE A O 1
ATOM 1468 N N . ARG A 1 191 ? -15.635 -4.936 -17.565 1.00 94.62 191 ARG A N 1
ATOM 1469 C CA . ARG A 1 191 ? -15.916 -4.098 -18.744 1.00 94.62 191 ARG A CA 1
ATOM 1470 C C . ARG A 1 191 ? -14.987 -4.334 -19.927 1.00 94.62 191 ARG A C 1
ATOM 1472 O O . ARG A 1 191 ? -15.392 -4.082 -21.062 1.00 94.62 191 ARG A O 1
ATOM 1479 N N . GLU A 1 192 ? -13.781 -4.833 -19.683 1.00 91.94 192 GLU A N 1
ATOM 1480 C CA . GLU A 1 192 ? -12.874 -5.306 -20.733 1.00 91.94 192 GLU A CA 1
ATOM 1481 C C . GLU A 1 192 ? -13.465 -6.514 -21.492 1.00 91.94 192 GLU A C 1
ATOM 1483 O O . GLU A 1 192 ? -13.297 -6.598 -22.709 1.00 91.94 192 GLU A O 1
ATOM 1488 N N . ASN A 1 193 ? -14.215 -7.390 -20.809 1.00 94.06 193 ASN A N 1
ATOM 1489 C CA . ASN A 1 193 ? -14.710 -8.660 -21.363 1.00 94.06 193 ASN A CA 1
ATOM 1490 C C . ASN A 1 193 ? -16.221 -8.665 -21.671 1.00 94.06 193 ASN A C 1
ATOM 1492 O O . ASN A 1 193 ? -16.664 -9.300 -22.624 1.00 94.06 193 ASN A O 1
ATOM 1496 N N . ASP A 1 194 ? -17.011 -7.932 -20.888 1.00 95.69 194 ASP A N 1
ATOM 1497 C CA . ASP A 1 194 ? -18.463 -7.799 -20.979 1.00 95.69 194 ASP A CA 1
ATOM 1498 C C . ASP A 1 194 ? -18.887 -6.322 -20.879 1.00 95.69 194 ASP A C 1
ATOM 1500 O O . ASP A 1 194 ? -18.993 -5.699 -19.812 1.00 95.69 194 ASP A O 1
ATOM 1504 N N . LYS A 1 195 ? -19.173 -5.759 -22.055 1.00 92.44 195 LYS A N 1
ATOM 1505 C CA . LYS A 1 195 ? -19.541 -4.350 -22.225 1.00 92.44 195 LYS A CA 1
ATOM 1506 C C . LYS A 1 195 ? -20.967 -4.031 -21.772 1.00 92.44 195 LYS A C 1
ATOM 1508 O O . LYS A 1 195 ? -21.253 -2.865 -21.514 1.00 92.44 195 LYS A O 1
ATOM 1513 N N . ASN A 1 196 ? -21.855 -5.026 -21.708 1.00 93.12 196 ASN A N 1
ATOM 1514 C CA . ASN A 1 196 ? -23.297 -4.802 -21.565 1.00 93.12 196 ASN A CA 1
ATOM 1515 C C . ASN A 1 196 ? -23.859 -5.304 -20.237 1.00 93.12 196 ASN A C 1
ATOM 1517 O O . ASN A 1 196 ? -24.903 -4.808 -19.809 1.00 93.12 196 ASN A O 1
ATOM 1521 N N . GLY A 1 197 ? -23.186 -6.257 -19.590 1.00 94.31 197 GLY A N 1
ATOM 1522 C CA . GLY A 1 197 ? -23.703 -6.876 -18.384 1.00 94.31 197 GLY A CA 1
ATOM 1523 C C . GLY A 1 197 ? -23.943 -5.875 -17.251 1.00 94.31 197 GLY A C 1
ATOM 1524 O O . GLY A 1 197 ? -23.166 -4.942 -17.015 1.00 94.31 197 GLY A O 1
ATOM 1525 N N . SER A 1 198 ? -25.048 -6.048 -16.544 1.00 96.50 198 SER A N 1
ATOM 1526 C CA . SER A 1 198 ? -25.479 -5.213 -15.429 1.00 96.50 198 SER A CA 1
ATOM 1527 C C . SER A 1 198 ? -24.566 -5.395 -14.216 1.00 96.50 198 SER A C 1
ATOM 1529 O O . SER A 1 198 ? -24.440 -6.489 -13.665 1.00 96.50 198 SER A O 1
ATOM 1531 N N . ILE A 1 199 ? -23.944 -4.296 -13.780 1.00 97.69 199 ILE A N 1
ATOM 1532 C CA . ILE A 1 199 ? -23.115 -4.253 -12.574 1.00 97.69 199 ILE A CA 1
ATOM 1533 C C . ILE A 1 199 ? -23.831 -3.406 -11.528 1.00 97.69 199 ILE A C 1
ATOM 1535 O O . ILE A 1 199 ? -24.111 -2.229 -11.765 1.00 97.69 199 ILE A O 1
ATOM 1539 N N . LEU A 1 200 ? -24.075 -4.003 -10.364 1.00 97.50 200 LEU A N 1
ATOM 1540 C CA . LEU A 1 200 ? -24.535 -3.308 -9.169 1.00 97.50 200 LEU A CA 1
ATOM 1541 C C . LEU A 1 200 ? -23.460 -3.394 -8.086 1.00 97.50 200 LEU A C 1
ATOM 1543 O O . LEU A 1 200 ? -22.985 -4.482 -7.761 1.00 97.50 200 LEU A O 1
ATOM 1547 N N . LEU A 1 201 ? -23.092 -2.254 -7.513 1.00 97.31 201 LEU A N 1
ATOM 1548 C CA . LEU A 1 201 ? -22.127 -2.152 -6.424 1.00 97.31 201 LEU A CA 1
ATOM 1549 C C . LEU A 1 201 ? -22.818 -1.640 -5.161 1.00 97.31 201 LEU A C 1
ATOM 1551 O O . LEU A 1 201 ? -23.475 -0.603 -5.188 1.00 97.31 201 LEU A O 1
ATOM 1555 N N . VAL A 1 202 ? -22.647 -2.341 -4.041 1.00 97.56 202 VAL A N 1
ATOM 1556 C CA . VAL A 1 202 ? -23.238 -1.980 -2.745 1.00 97.56 202 VAL A CA 1
ATOM 1557 C C . VAL A 1 202 ? -22.140 -1.742 -1.716 1.00 97.56 202 VAL A C 1
ATOM 1559 O O . VAL A 1 202 ? -21.240 -2.566 -1.557 1.00 97.56 202 VAL A O 1
ATOM 1562 N N . SER A 1 203 ? -22.222 -0.625 -0.997 1.00 95.75 203 SER A N 1
ATOM 1563 C CA . SER A 1 203 ? -21.230 -0.208 -0.006 1.00 95.75 203 SER A CA 1
ATOM 1564 C C . SER A 1 203 ? -21.888 0.471 1.183 1.00 95.75 203 SER A C 1
ATOM 1566 O O . SER A 1 203 ? -22.775 1.305 1.013 1.00 95.75 203 SER A O 1
ATOM 1568 N N . ASP A 1 204 ? -21.409 0.160 2.385 1.00 94.38 204 ASP A N 1
ATOM 1569 C CA . ASP A 1 204 ? -21.835 0.827 3.616 1.00 94.38 204 ASP A CA 1
ATOM 1570 C C . ASP A 1 204 ? -21.208 2.221 3.778 1.00 94.38 204 ASP A C 1
ATOM 1572 O O . ASP A 1 204 ? -21.761 3.069 4.472 1.00 94.38 204 ASP A O 1
ATOM 1576 N N . GLU A 1 205 ? -20.103 2.500 3.087 1.00 93.31 205 GLU A N 1
ATOM 1577 C CA . GLU A 1 205 ? -19.556 3.853 2.963 1.00 93.31 205 GLU A CA 1
ATOM 1578 C C . GLU A 1 205 ? -20.355 4.708 1.967 1.00 93.31 205 GLU A C 1
ATOM 1580 O O . GLU A 1 205 ? -20.783 4.226 0.916 1.00 93.31 205 GLU A O 1
ATOM 1585 N N . THR A 1 206 ? -20.518 5.998 2.276 1.00 90.75 206 THR A N 1
ATOM 1586 C CA . THR A 1 206 ? -21.250 6.979 1.451 1.00 90.75 206 THR A CA 1
ATOM 1587 C C . THR A 1 206 ? -20.408 7.598 0.337 1.00 90.75 206 THR A C 1
ATOM 1589 O O . THR A 1 206 ? -20.934 8.304 -0.520 1.00 90.75 206 THR A O 1
ATOM 1592 N N . HIS A 1 207 ? -19.092 7.395 0.372 1.00 89.31 207 HIS A N 1
ATOM 1593 C CA . HIS A 1 207 ? -18.156 8.030 -0.550 1.00 89.31 207 HIS A CA 1
ATOM 1594 C C . HIS A 1 207 ? -18.014 7.240 -1.849 1.00 89.31 207 HIS A C 1
ATOM 1596 O O . HIS A 1 207 ? -18.106 6.009 -1.874 1.00 89.31 207 HIS A O 1
ATOM 1602 N N . HIS A 1 208 ? -17.691 7.951 -2.931 1.00 89.94 208 HIS A N 1
ATOM 1603 C CA . HIS A 1 208 ? -17.095 7.318 -4.104 1.00 89.94 208 HIS A CA 1
ATOM 1604 C C . HIS A 1 208 ? -15.807 6.575 -3.703 1.00 89.94 208 HIS A C 1
ATOM 1606 O O . HIS A 1 208 ? -15.139 6.971 -2.745 1.00 89.94 208 HIS A O 1
ATOM 1612 N N . ALA A 1 209 ? -15.420 5.543 -4.460 1.00 91.50 209 ALA A N 1
ATOM 1613 C CA . ALA A 1 209 ? -14.170 4.829 -4.27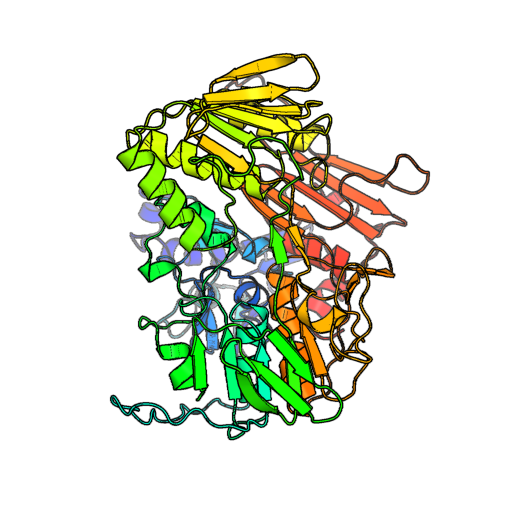1 1.00 91.50 209 ALA A CA 1
ATOM 1614 C C . ALA A 1 209 ? -12.996 5.809 -4.145 1.00 91.50 209 ALA A C 1
ATOM 1616 O O . ALA A 1 209 ? -12.827 6.736 -4.949 1.00 91.50 209 ALA A O 1
ATOM 1617 N N . TYR A 1 210 ? -12.189 5.595 -3.115 1.00 92.06 210 TYR A N 1
ATOM 1618 C CA . TYR A 1 210 ? -11.092 6.472 -2.745 1.00 92.06 210 TYR A CA 1
ATOM 1619 C C . TYR A 1 210 ? -9.875 5.663 -2.302 1.00 92.06 210 TYR A C 1
ATOM 1621 O O . TYR A 1 210 ? -9.941 4.468 -1.995 1.00 92.06 210 TYR A O 1
ATOM 1629 N N . SER A 1 211 ? -8.734 6.339 -2.257 1.00 90.88 211 SER A N 1
ATOM 1630 C CA . SER A 1 211 ? -7.481 5.729 -1.838 1.00 90.88 211 SER A CA 1
ATOM 1631 C C . SER A 1 211 ? -7.377 5.626 -0.317 1.00 90.88 211 SER A C 1
ATOM 1633 O O . SER A 1 211 ? -7.072 6.604 0.368 1.00 90.88 211 SER A O 1
ATOM 1635 N N . ARG A 1 212 ? -7.583 4.428 0.241 1.00 93.12 212 ARG A N 1
ATOM 1636 C CA . ARG A 1 212 ? -7.385 4.176 1.684 1.00 93.12 212 ARG A CA 1
ATOM 1637 C C . ARG A 1 212 ? -5.977 4.553 2.183 1.00 93.12 212 ARG A C 1
ATOM 1639 O O . ARG A 1 212 ? -5.875 5.189 3.229 1.00 93.12 212 ARG A O 1
ATOM 1646 N N . PRO A 1 213 ? -4.886 4.289 1.442 1.00 91.75 213 PRO A N 1
ATOM 1647 C CA . PRO A 1 213 ? -3.544 4.733 1.831 1.00 91.75 213 PRO A CA 1
ATOM 1648 C C . PRO A 1 213 ? -3.378 6.260 1.923 1.00 91.75 213 PRO A C 1
ATOM 1650 O O . PRO A 1 213 ? -2.446 6.738 2.570 1.00 91.75 213 PRO A O 1
ATOM 1653 N N . MET A 1 214 ? -4.278 7.046 1.317 1.00 92.50 214 MET A N 1
ATOM 1654 C CA . MET A 1 214 ? -4.254 8.510 1.395 1.00 92.50 214 MET A CA 1
ATOM 1655 C C . MET A 1 214 ? -4.904 9.084 2.662 1.00 92.50 214 MET A C 1
ATOM 1657 O O . MET A 1 214 ? -4.715 10.266 2.939 1.00 92.50 214 MET A O 1
ATOM 1661 N N . ILE A 1 215 ? -5.586 8.277 3.483 1.00 95.19 215 ILE A N 1
ATOM 1662 C CA . ILE A 1 215 ? -6.283 8.739 4.701 1.00 95.19 215 ILE A CA 1
ATOM 1663 C C . ILE A 1 215 ? -5.339 9.494 5.651 1.00 95.19 215 ILE A C 1
ATOM 1665 O O . ILE A 1 215 ? -5.679 10.567 6.147 1.00 95.19 215 ILE A O 1
ATOM 1669 N N . SER A 1 216 ? -4.117 8.998 5.869 1.00 93.81 216 SER A N 1
ATOM 1670 C CA . SER A 1 216 ? -3.135 9.694 6.713 1.00 93.81 216 SER A CA 1
ATOM 1671 C C . SER A 1 216 ? -2.655 11.011 6.091 1.00 93.81 216 SER A C 1
ATOM 1673 O O . SER A 1 216 ? -2.359 11.979 6.793 1.00 93.81 216 SER A O 1
ATOM 1675 N N . TYR A 1 217 ? -2.581 11.083 4.763 1.00 92.94 217 TYR A N 1
ATOM 1676 C CA . TYR A 1 217 ? -2.208 12.314 4.068 1.00 92.94 217 TYR A CA 1
ATOM 1677 C C . TYR A 1 217 ? -3.326 13.353 4.171 1.00 92.94 217 TYR A C 1
ATOM 1679 O O . TYR A 1 217 ? -3.029 14.531 4.357 1.00 92.94 217 TYR A O 1
ATOM 1687 N N . LEU A 1 218 ? -4.588 12.920 4.113 1.00 95.06 218 LEU A N 1
ATOM 1688 C CA . LEU A 1 218 ? -5.754 13.769 4.342 1.00 95.06 218 LEU A CA 1
ATOM 1689 C C . LEU A 1 218 ? -5.765 14.308 5.775 1.00 95.06 218 LEU A C 1
ATOM 1691 O O . LEU A 1 218 ? -5.887 15.515 5.975 1.00 95.06 218 LEU A O 1
ATOM 1695 N N . LEU A 1 219 ? -5.542 13.435 6.765 1.00 96.19 219 LEU A N 1
ATOM 1696 C CA . LEU A 1 219 ? -5.468 13.825 8.175 1.00 96.19 219 LEU A CA 1
ATOM 1697 C C . LEU A 1 219 ? -4.376 14.880 8.423 1.00 96.19 219 LEU A C 1
ATOM 1699 O O . LEU A 1 219 ? -4.628 15.879 9.086 1.00 96.19 219 LEU A O 1
ATOM 1703 N N . GLY A 1 220 ? -3.186 14.704 7.838 1.00 94.38 220 GLY A N 1
ATOM 1704 C CA . GLY A 1 220 ? -2.100 15.694 7.905 1.00 94.38 220 GLY A CA 1
ATOM 1705 C C . GLY A 1 220 ? -2.310 16.922 7.003 1.00 94.38 220 GLY A C 1
ATOM 1706 O O . GLY A 1 220 ? -1.457 17.809 6.932 1.00 94.38 220 GLY A O 1
ATOM 1707 N N . GLY A 1 221 ? -3.413 16.977 6.249 1.00 91.81 221 GLY A N 1
ATOM 1708 C CA . GLY A 1 221 ? -3.726 18.018 5.269 1.00 91.81 221 GLY A CA 1
ATOM 1709 C C . GLY A 1 221 ? -2.710 18.134 4.127 1.00 91.81 221 GLY A C 1
ATOM 1710 O O . GLY A 1 221 ? -2.506 19.231 3.610 1.00 91.81 221 GLY A O 1
ATOM 1711 N N . LYS A 1 222 ? -1.998 17.053 3.796 1.00 88.44 222 LYS A N 1
ATOM 1712 C CA . LYS A 1 222 ? -1.087 16.975 2.640 1.00 88.44 222 LYS A CA 1
ATOM 1713 C C . LYS A 1 222 ? -1.852 16.792 1.325 1.00 88.44 222 LYS A C 1
ATOM 1715 O O . LYS A 1 222 ? -1.317 17.103 0.268 1.00 88.44 222 LYS A O 1
ATOM 1720 N N . VAL A 1 223 ? -3.093 16.313 1.401 1.00 89.56 223 VAL A N 1
ATOM 1721 C CA . VAL A 1 223 ? -4.029 16.216 0.274 1.00 89.56 223 VAL A CA 1
ATOM 1722 C C . VAL A 1 223 ? -5.389 16.775 0.676 1.00 89.56 223 VAL A C 1
ATOM 1724 O O . VAL A 1 223 ? -5.721 16.811 1.862 1.00 89.56 223 VAL A O 1
ATOM 1727 N N . LYS A 1 224 ? -6.148 17.239 -0.315 1.00 88.31 224 LYS A N 1
ATOM 1728 C CA . LYS A 1 224 ? -7.527 17.716 -0.168 1.00 88.31 224 LYS A CA 1
ATOM 1729 C C . LYS A 1 224 ? -8.516 16.583 -0.437 1.00 88.31 224 LYS A C 1
ATOM 1731 O O . LYS A 1 224 ? -8.200 15.652 -1.173 1.00 88.31 224 LYS A O 1
ATOM 1736 N N . ASP A 1 225 ? -9.736 16.732 0.060 1.00 86.81 225 ASP A N 1
ATOM 1737 C CA . ASP A 1 225 ? -10.880 15.849 -0.189 1.00 86.81 225 ASP A CA 1
ATOM 1738 C C . ASP A 1 225 ? -11.055 15.528 -1.683 1.00 86.81 225 ASP A C 1
ATOM 1740 O O . ASP A 1 225 ? -11.146 14.369 -2.075 1.00 86.81 225 ASP A O 1
ATOM 1744 N N . SER A 1 226 ? -10.969 16.537 -2.554 1.00 84.00 226 SER A N 1
ATOM 1745 C CA . SER A 1 226 ? -11.094 16.353 -4.007 1.00 84.00 226 SER A CA 1
ATOM 1746 C C . SER A 1 226 ? -10.007 15.472 -4.639 1.00 84.00 226 SER A C 1
ATOM 1748 O O . SER A 1 226 ? -10.198 14.972 -5.745 1.00 84.00 226 SER A O 1
ATOM 1750 N N . GLN A 1 227 ? -8.874 15.269 -3.960 1.00 85.00 227 GLN A N 1
ATOM 1751 C CA . GLN A 1 227 ? -7.753 14.447 -4.431 1.00 85.00 227 GLN A CA 1
ATOM 1752 C C . GLN A 1 227 ? -7.817 13.002 -3.923 1.00 85.00 227 GLN A C 1
ATOM 1754 O O . GLN A 1 227 ? -6.991 12.184 -4.317 1.00 85.00 227 GLN A O 1
ATOM 1759 N N . MET A 1 228 ? -8.752 12.685 -3.028 1.00 87.94 228 MET A N 1
ATOM 1760 C CA . MET A 1 228 ? -8.872 11.350 -2.440 1.00 87.94 228 MET A CA 1
ATOM 1761 C C . MET A 1 228 ? -9.533 10.343 -3.381 1.00 87.94 228 MET A C 1
ATOM 1763 O O . MET A 1 228 ? -9.277 9.140 -3.267 1.00 87.94 228 MET A O 1
ATOM 1767 N N . TYR A 1 229 ? -10.390 10.820 -4.287 1.00 87.62 229 TYR A N 1
ATOM 1768 C CA . TYR A 1 229 ? -11.126 9.976 -5.219 1.00 87.62 229 TYR A CA 1
ATOM 1769 C C . TYR A 1 229 ? -10.180 9.178 -6.116 1.00 87.62 229 TYR A C 1
ATOM 1771 O O . TYR A 1 229 ? -9.258 9.716 -6.730 1.00 87.62 229 TYR A O 1
ATOM 1779 N N . TYR A 1 230 ? -10.430 7.876 -6.197 1.00 86.25 230 TYR A N 1
ATOM 1780 C CA . TYR A 1 230 ? -9.635 6.948 -6.985 1.00 86.25 230 TYR A CA 1
ATOM 1781 C C . TYR A 1 230 ? -10.283 6.743 -8.360 1.00 86.25 230 TYR A C 1
ATOM 1783 O O . TYR A 1 230 ? -11.495 6.572 -8.453 1.00 86.25 230 TYR A O 1
ATOM 1791 N N . ARG A 1 231 ? -9.466 6.761 -9.425 1.00 77.06 231 ARG A N 1
ATOM 1792 C CA . ARG A 1 231 ? -9.880 6.570 -10.834 1.00 77.06 231 ARG A CA 1
ATOM 1793 C C . ARG A 1 231 ? -10.895 7.588 -11.384 1.00 77.06 231 ARG A C 1
ATOM 1795 O O . ARG A 1 231 ? -11.649 7.265 -12.292 1.00 77.06 231 ARG A O 1
ATOM 1802 N N . THR A 1 232 ? -10.855 8.839 -10.925 1.00 69.50 232 THR A N 1
ATOM 1803 C CA . THR A 1 232 ? -11.712 9.919 -11.452 1.00 69.50 232 THR A CA 1
ATOM 1804 C C . THR A 1 232 ? -10.926 10.917 -12.321 1.00 69.50 232 THR A C 1
ATOM 1806 O O . THR A 1 232 ? -9.861 11.419 -11.927 1.00 69.50 232 THR A O 1
ATOM 1809 N N . LYS A 1 233 ? -11.424 11.248 -13.525 1.00 59.31 233 LYS A N 1
ATOM 1810 C CA . LYS A 1 233 ? -10.860 12.303 -14.398 1.00 59.31 233 LYS A CA 1
ATOM 1811 C C . LYS A 1 233 ? -11.488 13.666 -14.113 1.00 59.31 233 LYS A C 1
ATOM 1813 O O . LYS A 1 233 ? -11.985 14.338 -15.008 1.00 59.31 233 LYS A O 1
ATOM 1818 N N . GLY A 1 234 ? -11.455 14.085 -12.850 1.00 50.41 234 GLY A N 1
ATOM 1819 C CA . GLY A 1 234 ? -11.891 15.430 -12.454 1.00 50.41 234 GLY A CA 1
ATOM 1820 C C . GLY A 1 234 ? -13.379 15.572 -12.121 1.00 50.41 234 GLY A C 1
ATOM 1821 O O . GLY A 1 234 ? -13.808 16.680 -11.822 1.00 50.41 234 GLY A O 1
ATOM 1822 N N . SER A 1 235 ? -14.147 14.477 -12.094 1.00 52.69 235 SER A N 1
ATOM 1823 C CA . SER A 1 235 ? -15.490 14.428 -11.500 1.00 52.69 235 SER A CA 1
ATOM 1824 C C . SER A 1 235 ? -15.648 13.158 -10.657 1.00 52.69 235 SER A C 1
ATOM 1826 O O . SER A 1 235 ? -15.263 12.090 -11.140 1.00 52.69 235 SER A O 1
ATOM 1828 N N . PRO A 1 236 ? -16.214 13.230 -9.435 1.00 53.88 236 PRO A N 1
ATOM 1829 C CA . PRO A 1 236 ? -16.497 12.056 -8.616 1.00 53.88 236 PRO A CA 1
ATOM 1830 C C . PRO A 1 236 ? -17.310 10.991 -9.350 1.00 53.88 236 PRO A C 1
ATOM 1832 O O . PRO A 1 236 ? -17.074 9.826 -9.108 1.00 53.88 236 PRO A O 1
ATOM 1835 N N . ASN A 1 237 ? -18.198 11.340 -10.282 1.00 56.41 237 ASN A N 1
ATOM 1836 C CA . ASN A 1 237 ? -19.062 10.342 -10.926 1.00 56.41 237 ASN A CA 1
ATOM 1837 C C . ASN A 1 237 ? -18.469 9.695 -12.188 1.00 56.41 237 ASN A C 1
ATOM 1839 O O . ASN A 1 237 ? -19.065 8.769 -12.734 1.00 56.41 237 ASN A O 1
ATOM 1843 N N . ASP A 1 238 ? -17.292 10.136 -12.641 1.00 78.56 238 ASP A N 1
ATOM 1844 C CA . ASP A 1 238 ? -16.727 9.710 -13.928 1.00 78.56 238 ASP A CA 1
ATOM 1845 C C . ASP A 1 238 ? -16.531 8.189 -14.017 1.00 78.56 238 ASP A C 1
ATOM 1847 O O . ASP A 1 238 ? -16.845 7.584 -15.038 1.00 78.56 238 ASP A O 1
ATOM 1851 N N . PHE A 1 239 ? -16.068 7.538 -12.945 1.00 87.19 239 PHE A N 1
ATOM 1852 C CA . PHE A 1 239 ? -15.757 6.110 -13.007 1.00 87.19 239 PHE A CA 1
ATOM 1853 C C . PHE A 1 239 ? -17.008 5.236 -13.173 1.00 87.19 239 PHE A C 1
ATOM 1855 O O . PHE A 1 239 ? -17.046 4.396 -14.074 1.00 87.19 239 PHE A O 1
ATOM 1862 N N . TYR A 1 240 ? -18.025 5.412 -12.324 1.00 89.38 240 TYR A N 1
ATOM 1863 C CA . TYR A 1 240 ? -19.233 4.584 -12.392 1.00 89.38 240 TYR A CA 1
ATOM 1864 C C . TYR A 1 240 ? -20.057 4.880 -13.640 1.00 89.38 240 TYR A C 1
ATOM 1866 O O . TYR A 1 240 ? -20.551 3.947 -14.265 1.00 89.38 240 TYR A O 1
ATOM 1874 N N . GLU A 1 241 ? -20.173 6.150 -14.037 1.00 86.81 241 GLU A N 1
ATOM 1875 C CA . GLU A 1 241 ? -20.900 6.529 -15.250 1.00 86.81 241 GLU A CA 1
ATOM 1876 C C . GLU A 1 241 ? -20.208 5.972 -16.499 1.00 86.81 241 GLU A C 1
ATOM 1878 O O . GLU A 1 241 ? -20.848 5.291 -17.303 1.00 86.81 241 GLU A O 1
ATOM 1883 N N . THR A 1 242 ? -18.888 6.169 -16.627 1.00 85.81 242 THR A N 1
ATOM 1884 C CA . THR A 1 242 ? -18.097 5.647 -17.756 1.00 85.81 242 THR A CA 1
ATOM 1885 C C . THR A 1 242 ? -18.195 4.126 -17.861 1.00 85.81 242 THR A C 1
ATOM 1887 O O . THR A 1 242 ? -18.258 3.587 -18.966 1.00 85.81 242 THR A O 1
ATOM 1890 N N . ASN A 1 243 ? -18.250 3.428 -16.725 1.00 90.25 243 ASN A N 1
ATOM 1891 C CA . ASN A 1 243 ? -18.351 1.972 -16.678 1.00 90.25 243 ASN A CA 1
ATOM 1892 C C . ASN A 1 243 ? -19.790 1.461 -16.528 1.00 90.25 243 ASN A C 1
ATOM 1894 O O . ASN A 1 243 ? -19.974 0.269 -16.308 1.00 90.25 243 ASN A O 1
ATOM 1898 N N . SER A 1 244 ? -20.819 2.308 -16.647 1.00 92.12 244 SER A N 1
ATOM 1899 C CA . SER A 1 244 ? -22.227 1.898 -16.496 1.00 92.12 244 SER A CA 1
ATOM 1900 C C . SER A 1 244 ? -22.464 1.018 -15.254 1.00 92.12 244 SER A C 1
ATOM 1902 O O . SER A 1 244 ? -22.971 -0.103 -15.359 1.00 92.12 244 SER A O 1
ATOM 1904 N N . VAL A 1 245 ? -22.017 1.498 -14.091 1.00 92.81 245 VAL A N 1
ATOM 1905 C CA . VAL A 1 245 ? -22.170 0.837 -12.788 1.00 92.81 245 VAL A CA 1
ATOM 1906 C C . VAL A 1 245 ? -23.281 1.521 -12.006 1.00 92.81 245 VAL A C 1
ATOM 1908 O O . VAL A 1 245 ? -23.221 2.722 -11.744 1.00 92.81 245 VAL A O 1
ATOM 1911 N N . GLU A 1 246 ? -24.279 0.749 -11.587 1.00 93.44 246 GLU A N 1
ATOM 1912 C CA . GLU A 1 246 ? -25.258 1.211 -10.606 1.00 93.44 246 GLU A CA 1
ATOM 1913 C C . GLU A 1 246 ? -24.650 1.080 -9.204 1.00 93.44 246 GLU A C 1
ATOM 1915 O O . GLU A 1 246 ? -24.020 0.071 -8.885 1.00 93.44 246 GLU A O 1
ATOM 1920 N N . THR A 1 247 ? -24.818 2.097 -8.356 1.00 92.88 247 THR A N 1
ATOM 1921 C CA . THR A 1 247 ? -24.252 2.095 -6.999 1.00 92.88 247 THR A CA 1
ATOM 1922 C C . THR A 1 247 ? -25.326 2.304 -5.939 1.00 92.88 247 THR A C 1
ATOM 1924 O O . THR A 1 247 ? -26.232 3.120 -6.097 1.00 92.88 247 THR A O 1
ATOM 1927 N N . ILE A 1 248 ? -25.203 1.571 -4.834 1.00 94.50 248 ILE A N 1
ATOM 1928 C CA . ILE A 1 248 ? -25.951 1.773 -3.595 1.00 94.50 248 ILE A CA 1
ATOM 1929 C C . ILE A 1 248 ? -24.919 2.053 -2.501 1.00 94.50 248 ILE A C 1
ATOM 1931 O O . ILE A 1 248 ? -24.351 1.133 -1.911 1.00 94.50 248 ILE A O 1
ATOM 1935 N N . LEU A 1 249 ? -24.639 3.335 -2.275 1.00 93.69 249 LEU A N 1
ATOM 1936 C CA . LEU A 1 249 ? -23.695 3.802 -1.258 1.00 93.69 249 LEU A CA 1
ATOM 1937 C C . LEU A 1 249 ? -24.424 4.131 0.050 1.00 93.69 249 LEU A C 1
ATOM 1939 O O . LEU A 1 249 ? -25.605 4.481 0.044 1.00 93.69 249 LEU A O 1
ATOM 1943 N N . GLY A 1 250 ? -23.716 4.036 1.175 1.00 94.12 250 GLY A N 1
ATOM 1944 C CA . GLY A 1 250 ? -24.275 4.283 2.506 1.00 94.12 250 GLY A CA 1
ATOM 1945 C C . GLY A 1 250 ? -25.268 3.222 2.987 1.00 94.12 250 GLY A C 1
ATOM 1946 O O . GLY A 1 250 ? -26.040 3.499 3.902 1.00 94.12 250 GLY A O 1
ATOM 1947 N N . ARG A 1 251 ? -25.301 2.039 2.361 1.00 94.88 251 ARG A N 1
ATOM 1948 C CA . ARG A 1 251 ? -26.248 0.965 2.684 1.00 94.88 251 ARG A CA 1
ATOM 1949 C C . ARG A 1 251 ? -25.515 -0.336 2.938 1.00 94.88 251 ARG A C 1
ATOM 1951 O O . ARG A 1 251 ? -24.698 -0.784 2.135 1.00 94.88 251 ARG A O 1
ATOM 1958 N N . LYS A 1 252 ? -25.848 -0.984 4.048 1.00 95.75 252 LYS A N 1
ATOM 1959 C CA . LYS A 1 252 ? -25.149 -2.193 4.475 1.00 95.75 252 LYS A CA 1
ATOM 1960 C C . LYS A 1 252 ? -25.839 -3.465 3.992 1.00 95.75 252 LYS A C 1
ATOM 1962 O O . LYS A 1 252 ? -27.022 -3.680 4.257 1.00 95.75 252 LYS A O 1
ATOM 1967 N N . VAL A 1 253 ? -25.074 -4.353 3.356 1.00 97.75 253 VAL A N 1
ATOM 1968 C CA . VAL A 1 253 ? -25.462 -5.763 3.199 1.00 97.75 253 VAL A CA 1
ATOM 1969 C C . VAL A 1 253 ? -25.297 -6.451 4.550 1.00 97.75 253 VAL A C 1
ATOM 1971 O O . VAL A 1 253 ? -24.249 -6.328 5.181 1.00 97.75 253 VAL A O 1
ATOM 1974 N N . ILE A 1 254 ? -26.322 -7.176 4.993 1.00 97.44 254 ILE A N 1
ATOM 1975 C CA . ILE A 1 254 ? -26.329 -7.886 6.280 1.00 97.44 254 ILE A CA 1
ATOM 1976 C C . ILE A 1 254 ? -26.381 -9.407 6.133 1.00 97.44 254 ILE A C 1
ATOM 1978 O O . ILE A 1 254 ? -26.105 -10.105 7.098 1.00 97.44 254 ILE A O 1
ATOM 1982 N N . LYS A 1 255 ? -26.740 -9.936 4.956 1.00 98.06 255 LYS A N 1
ATOM 1983 C CA . LYS A 1 255 ? -26.815 -11.385 4.723 1.00 98.06 255 LYS A CA 1
ATOM 1984 C C . LYS A 1 255 ? -26.561 -11.732 3.260 1.00 98.06 255 LYS A C 1
ATOM 1986 O O . LYS A 1 255 ? -27.026 -11.018 2.374 1.00 98.06 255 LYS A O 1
ATOM 1991 N N . ILE A 1 256 ? -25.898 -12.864 3.026 1.00 98.44 256 ILE A N 1
ATOM 1992 C CA . ILE A 1 256 ? -25.808 -13.528 1.719 1.00 98.44 256 ILE A CA 1
ATOM 1993 C C . ILE A 1 256 ? -26.617 -14.828 1.798 1.00 98.44 256 ILE A C 1
ATOM 1995 O O . ILE A 1 256 ? -26.367 -15.674 2.655 1.00 98.44 256 ILE A O 1
ATOM 1999 N N . ASP A 1 257 ? -27.598 -14.980 0.914 1.00 97.38 257 ASP A N 1
ATOM 2000 C CA . ASP A 1 257 ? -28.367 -16.206 0.718 1.00 97.38 257 ASP A CA 1
ATOM 2001 C C . ASP A 1 257 ? -27.836 -16.927 -0.527 1.00 97.38 257 ASP A C 1
ATOM 2003 O O . ASP A 1 257 ? -28.150 -16.576 -1.667 1.00 97.38 257 ASP A O 1
ATOM 2007 N N . THR A 1 258 ? -26.979 -17.922 -0.294 1.00 96.31 258 THR A N 1
ATOM 2008 C CA . THR A 1 258 ? -26.294 -18.681 -1.349 1.00 96.31 258 THR A CA 1
ATOM 2009 C C . THR A 1 258 ? -27.237 -19.607 -2.114 1.00 96.31 258 THR A C 1
ATOM 2011 O O . THR A 1 258 ? -27.012 -19.857 -3.295 1.00 96.31 258 THR A O 1
ATOM 2014 N N . GLN A 1 259 ? -28.314 -20.078 -1.476 1.00 94.38 259 GLN A N 1
ATOM 2015 C CA . GLN A 1 259 ? -29.287 -20.992 -2.079 1.00 94.38 259 GLN A CA 1
ATOM 2016 C C . GLN A 1 259 ? -30.208 -20.251 -3.046 1.00 94.38 259 GLN A C 1
ATOM 2018 O O . GLN A 1 259 ? -30.406 -20.682 -4.178 1.00 94.38 259 GLN A O 1
ATOM 2023 N N . ASN A 1 260 ? -30.721 -19.099 -2.615 1.00 95.50 260 ASN A N 1
ATOM 2024 C CA . ASN A 1 260 ? -31.628 -18.274 -3.410 1.00 95.50 260 ASN A CA 1
ATOM 2025 C C . ASN A 1 260 ? -30.899 -17.191 -4.228 1.00 95.50 260 ASN A C 1
ATOM 2027 O O . ASN A 1 260 ? -31.560 -16.298 -4.763 1.00 95.50 260 ASN A O 1
ATOM 2031 N N . LYS A 1 261 ? -29.556 -17.224 -4.265 1.00 96.56 261 LYS A N 1
ATOM 2032 C CA . LYS A 1 261 ? -28.668 -16.276 -4.963 1.00 96.56 261 LYS A CA 1
ATOM 2033 C C . LYS A 1 261 ? -29.085 -14.811 -4.804 1.00 96.56 261 LYS A C 1
ATOM 2035 O O . LYS A 1 261 ? -29.301 -14.092 -5.779 1.00 96.56 261 LYS A O 1
ATOM 2040 N N . ASN A 1 262 ? -29.239 -14.373 -3.558 1.00 97.38 262 ASN A N 1
ATOM 2041 C CA . ASN A 1 262 ? -29.519 -12.974 -3.249 1.00 97.38 262 ASN A CA 1
ATOM 2042 C C . ASN A 1 262 ? -28.751 -12.490 -2.023 1.00 97.38 262 ASN A C 1
ATOM 2044 O O . ASN A 1 262 ? -28.275 -13.277 -1.206 1.00 97.38 262 ASN A O 1
ATOM 2048 N N . VAL A 1 263 ? -28.637 -11.175 -1.897 1.00 98.00 263 VAL A N 1
ATOM 2049 C CA . VAL A 1 263 ? -28.170 -10.513 -0.681 1.00 98.00 263 VAL A CA 1
ATOM 2050 C C . VAL A 1 263 ? -29.322 -9.765 -0.029 1.00 98.00 263 VAL A C 1
ATOM 2052 O O . VAL A 1 263 ? -30.265 -9.355 -0.706 1.00 98.00 263 VAL A O 1
ATOM 2055 N N . VAL A 1 264 ? -29.237 -9.568 1.285 1.00 97.62 264 VAL A N 1
ATOM 2056 C CA . VAL A 1 264 ? -30.220 -8.808 2.064 1.00 97.62 264 VAL A CA 1
ATOM 2057 C C . VAL A 1 264 ? -29.553 -7.564 2.629 1.00 97.62 264 VAL A C 1
ATOM 2059 O O . VAL A 1 264 ? -28.515 -7.665 3.288 1.00 97.62 264 VAL A O 1
ATOM 2062 N N . LEU A 1 265 ? -30.156 -6.403 2.392 1.00 96.19 265 LEU A N 1
ATOM 2063 C CA . LEU A 1 265 ? -29.737 -5.128 2.965 1.00 96.19 265 LEU A CA 1
ATOM 2064 C C . LEU A 1 265 ? -30.314 -4.928 4.373 1.00 96.19 265 LEU A C 1
ATOM 2066 O O . LEU A 1 265 ? -31.223 -5.635 4.811 1.00 96.19 265 LEU A O 1
ATOM 2070 N N . GLU A 1 266 ? -29.783 -3.953 5.106 1.00 95.12 266 GLU A N 1
ATOM 2071 C CA . GLU A 1 266 ? -30.225 -3.637 6.471 1.00 95.12 266 GLU A CA 1
ATOM 2072 C C . GLU A 1 266 ? -31.716 -3.263 6.583 1.00 95.12 266 GLU A C 1
ATOM 2074 O O . GLU A 1 266 ? -32.355 -3.617 7.576 1.00 95.12 266 GLU A O 1
ATOM 2079 N N . ASP A 1 267 ? -32.299 -2.659 5.541 1.00 91.81 267 ASP A N 1
ATOM 2080 C CA . ASP A 1 267 ? -33.736 -2.351 5.425 1.00 91.81 267 ASP A CA 1
ATOM 2081 C C . ASP A 1 267 ? -34.586 -3.542 4.953 1.00 91.81 267 ASP A C 1
ATOM 2083 O O . ASP A 1 267 ? -35.772 -3.390 4.670 1.00 91.81 267 ASP A O 1
ATOM 2087 N N . LYS A 1 268 ? -33.985 -4.736 4.886 1.00 94.62 268 LYS A N 1
ATOM 2088 C CA . LYS A 1 268 ? -34.589 -5.995 4.429 1.00 94.62 268 LYS A CA 1
ATOM 2089 C C . LYS A 1 268 ? -34.860 -6.084 2.929 1.00 94.62 268 LYS A C 1
ATOM 2091 O O . LYS A 1 268 ? -35.383 -7.116 2.500 1.00 94.62 268 LYS A O 1
ATOM 2096 N N . GLN A 1 269 ? -34.458 -5.098 2.125 1.00 93.62 269 GLN A N 1
ATOM 2097 C CA . GLN A 1 269 ? -34.483 -5.240 0.673 1.00 93.62 269 GLN A CA 1
ATOM 2098 C C . GLN A 1 269 ? -33.603 -6.421 0.241 1.00 93.62 269 GLN A C 1
ATOM 2100 O O . GLN A 1 269 ? -32.514 -6.633 0.783 1.00 93.62 269 GLN A O 1
ATOM 2105 N N . LYS A 1 270 ? -34.082 -7.198 -0.735 1.00 96.12 270 LYS A N 1
ATOM 2106 C CA . LYS A 1 270 ? -33.348 -8.316 -1.332 1.00 96.12 270 LYS A CA 1
ATOM 2107 C C . LYS A 1 270 ? -32.902 -7.961 -2.742 1.00 96.12 270 LYS A C 1
ATOM 2109 O O . LYS A 1 270 ? -33.689 -7.418 -3.504 1.00 96.12 270 LYS A O 1
ATOM 2114 N N . ILE A 1 271 ? -31.671 -8.324 -3.083 1.00 97.00 271 ILE A N 1
ATOM 2115 C CA . ILE A 1 271 ? -31.091 -8.109 -4.412 1.00 97.00 271 ILE A CA 1
ATOM 2116 C C . ILE A 1 271 ? -30.566 -9.448 -4.923 1.00 97.00 271 ILE A C 1
ATOM 2118 O O . ILE A 1 271 ? -29.678 -10.039 -4.307 1.00 97.00 271 ILE A O 1
ATOM 2122 N N . GLN A 1 272 ? -31.121 -9.937 -6.028 1.00 97.75 272 GLN A N 1
ATOM 2123 C CA . GLN A 1 272 ? -30.682 -11.152 -6.710 1.00 97.75 272 GLN A CA 1
ATOM 2124 C C . GLN A 1 272 ? -29.415 -10.911 -7.534 1.00 97.75 272 GLN A C 1
ATOM 2126 O O . GLN A 1 272 ? -29.210 -9.823 -8.070 1.00 97.75 272 GLN A O 1
ATOM 2131 N N . PHE A 1 273 ? -28.591 -11.947 -7.675 1.00 97.44 273 PHE A N 1
ATOM 2132 C CA . PHE A 1 273 ? -27.372 -11.897 -8.478 1.00 97.44 273 PHE A CA 1
ATOM 2133 C C . PHE A 1 273 ? -27.163 -13.176 -9.294 1.00 97.44 273 PHE A C 1
ATOM 2135 O O . PHE A 1 273 ? -27.578 -14.263 -8.887 1.00 97.44 273 PHE A O 1
ATOM 2142 N N . GLU A 1 274 ? -26.463 -13.070 -10.423 1.00 97.50 274 GLU A N 1
ATOM 2143 C CA . GLU A 1 274 ? -25.957 -14.247 -11.147 1.00 97.50 274 GLU A CA 1
ATOM 2144 C C . GLU A 1 274 ? -24.542 -14.614 -10.693 1.00 97.50 274 GLU A C 1
ATOM 2146 O O . GLU A 1 274 ? -24.256 -15.786 -10.419 1.00 97.50 274 GLU A O 1
ATOM 2151 N N . LYS A 1 275 ? -23.693 -13.595 -10.529 1.00 98.56 275 LYS A N 1
ATOM 2152 C CA . LYS A 1 275 ? -22.349 -13.662 -9.958 1.00 98.56 275 LYS A CA 1
ATOM 2153 C C . LYS A 1 275 ? -22.211 -12.642 -8.827 1.00 98.56 275 LYS A C 1
ATOM 2155 O O . LYS A 1 275 ? -22.636 -11.496 -8.960 1.00 98.56 275 LYS A O 1
ATOM 2160 N N . LEU A 1 276 ? -21.586 -13.049 -7.726 1.00 98.81 276 LEU A N 1
ATOM 2161 C CA . LEU A 1 276 ? -21.334 -12.194 -6.562 1.00 98.81 276 LEU A CA 1
ATOM 2162 C C . LEU A 1 276 ? -19.833 -12.050 -6.324 1.00 98.81 276 LEU A C 1
ATOM 2164 O O . LEU A 1 276 ? -19.121 -13.048 -6.316 1.00 98.81 276 LEU A O 1
ATOM 2168 N N . LEU A 1 277 ? -19.371 -10.834 -6.049 1.00 98.88 277 LEU A N 1
ATOM 2169 C CA . LEU A 1 277 ? -18.015 -10.550 -5.593 1.00 98.88 277 LEU A CA 1
ATOM 2170 C C . LEU A 1 277 ? -18.030 -9.902 -4.205 1.00 98.88 277 LEU A C 1
ATOM 2172 O O . LEU A 1 277 ? -18.630 -8.846 -4.007 1.00 98.88 277 LEU A O 1
ATOM 2176 N N . ILE A 1 278 ? -17.328 -10.511 -3.250 1.00 98.81 278 ILE A N 1
ATOM 2177 C CA . ILE A 1 278 ? -17.171 -10.004 -1.883 1.00 98.81 278 ILE A CA 1
ATOM 2178 C C . ILE A 1 278 ? -15.806 -9.310 -1.751 1.00 98.81 278 ILE A C 1
ATOM 2180 O O . ILE A 1 278 ? -14.766 -9.970 -1.790 1.00 98.81 278 ILE A O 1
ATOM 2184 N N . THR A 1 279 ? -15.813 -7.986 -1.563 1.00 98.56 279 THR A N 1
ATOM 2185 C CA . THR A 1 279 ? -14.617 -7.131 -1.384 1.00 98.56 279 THR A CA 1
ATOM 2186 C C . THR A 1 279 ? -14.682 -6.285 -0.108 1.00 98.56 279 THR A C 1
ATOM 2188 O O . THR A 1 279 ? -14.281 -5.124 -0.074 1.00 98.56 279 THR A O 1
ATOM 2191 N N . THR A 1 280 ? -15.182 -6.869 0.980 1.00 97.75 280 THR A N 1
ATOM 2192 C CA . THR A 1 280 ? -15.419 -6.199 2.275 1.00 97.75 280 THR A CA 1
ATOM 2193 C C . THR A 1 280 ? -14.149 -5.713 2.984 1.00 97.75 280 THR A C 1
ATOM 2195 O O . THR A 1 280 ? -14.229 -4.979 3.965 1.00 97.75 280 THR A O 1
ATOM 2198 N N . GLY A 1 281 ? -12.964 -6.080 2.488 1.00 97.00 281 GLY A N 1
ATOM 2199 C CA . GLY A 1 281 ? -11.685 -5.600 3.002 1.00 97.00 281 GLY A CA 1
ATOM 2200 C C . GLY A 1 281 ? -11.423 -6.030 4.446 1.00 97.00 281 GLY A C 1
ATOM 2201 O O . GLY A 1 281 ? -11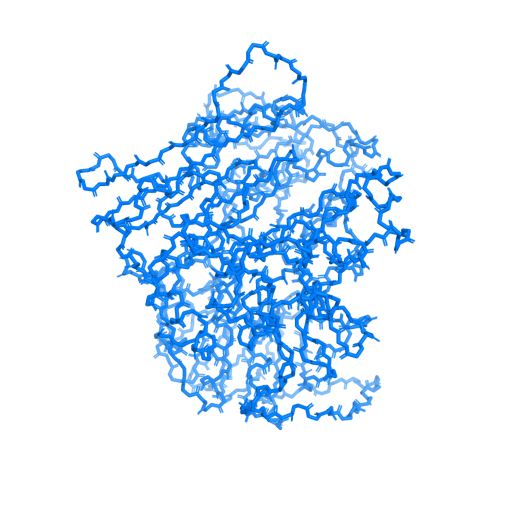.583 -7.198 4.795 1.00 97.00 281 GLY A O 1
ATOM 2202 N N . CYS A 1 282 ? -10.992 -5.086 5.282 1.00 95.94 282 CYS A N 1
ATOM 2203 C CA . CYS A 1 282 ? -10.640 -5.324 6.680 1.00 95.94 282 CYS A CA 1
ATOM 2204 C C . CYS A 1 282 ? -11.318 -4.334 7.634 1.00 95.94 282 CYS A C 1
ATOM 2206 O O . CYS A 1 282 ? -11.661 -3.213 7.261 1.00 95.94 282 CYS A O 1
ATOM 2208 N N . LYS A 1 283 ? -11.385 -4.724 8.910 1.00 94.81 283 LYS A N 1
ATOM 2209 C CA . LYS A 1 283 ? -11.777 -3.880 10.045 1.00 94.81 283 LYS A CA 1
ATOM 2210 C C . LYS A 1 283 ? -10.577 -3.580 10.950 1.00 94.81 283 LYS A C 1
ATOM 2212 O O . LYS A 1 283 ? -9.731 -4.460 11.130 1.00 94.81 283 LYS A O 1
ATOM 2217 N N . PRO A 1 284 ? -10.488 -2.380 11.549 1.00 95.56 284 PRO A N 1
ATOM 2218 C CA . PRO A 1 284 ? -9.475 -2.095 12.558 1.00 95.56 284 PRO A CA 1
ATOM 2219 C C . PRO A 1 284 ? -9.668 -2.987 13.787 1.00 95.56 284 PRO A C 1
ATOM 2221 O O . PRO A 1 284 ? -10.791 -3.195 14.250 1.00 95.56 284 PRO A O 1
ATOM 2224 N N . ILE A 1 285 ? -8.566 -3.493 14.340 1.00 95.56 285 ILE A N 1
ATOM 2225 C CA . ILE A 1 285 ? -8.605 -4.260 15.585 1.00 95.56 285 ILE A CA 1
ATOM 2226 C C . ILE A 1 285 ? -8.679 -3.268 16.750 1.00 95.56 285 ILE A C 1
ATOM 2228 O O . ILE A 1 285 ? -7.742 -2.510 17.000 1.00 95.56 285 ILE A O 1
ATOM 2232 N N . VAL A 1 286 ? -9.792 -3.296 17.484 1.00 94.00 286 VAL A N 1
ATOM 2233 C CA . VAL A 1 286 ? -9.977 -2.541 18.730 1.00 94.00 286 VAL A CA 1
ATOM 2234 C C . VAL A 1 286 ? -10.015 -3.542 19.886 1.00 94.00 286 VAL A C 1
ATOM 2236 O O . VAL A 1 286 ? -10.889 -4.409 19.897 1.00 94.00 286 VAL A O 1
ATOM 2239 N N . PRO A 1 287 ? -9.081 -3.474 20.851 1.00 92.25 287 PRO A N 1
ATOM 2240 C CA . PRO A 1 287 ? -9.021 -4.451 21.927 1.00 92.25 287 PRO A CA 1
ATOM 2241 C C . PRO A 1 287 ? -10.189 -4.269 22.903 1.00 92.25 287 PRO A C 1
ATOM 2243 O O . PRO A 1 287 ? -10.633 -3.150 23.177 1.00 92.25 287 PRO A O 1
ATOM 2246 N N . GLU A 1 288 ? -10.646 -5.372 23.494 1.00 94.06 288 GLU A N 1
ATOM 2247 C CA . GLU A 1 288 ? -11.584 -5.334 24.614 1.00 94.06 288 GLU A CA 1
ATOM 2248 C C . GLU A 1 288 ? -10.884 -4.772 25.856 1.00 94.06 288 GLU A C 1
ATOM 2250 O O . GLU A 1 288 ? -10.154 -5.470 26.560 1.00 94.06 288 GLU A O 1
ATOM 2255 N N . ILE A 1 289 ? -11.067 -3.473 26.100 1.00 94.75 289 ILE A N 1
ATOM 2256 C CA . ILE A 1 289 ? -10.411 -2.752 27.188 1.00 94.75 289 ILE A CA 1
ATOM 2257 C C . ILE A 1 289 ? -11.359 -1.757 27.857 1.00 94.75 289 ILE A C 1
ATOM 2259 O O . ILE A 1 289 ? -12.172 -1.088 27.209 1.00 94.75 289 ILE A O 1
ATOM 2263 N N . LYS A 1 290 ? -11.243 -1.626 29.184 1.00 96.94 290 LYS A N 1
ATOM 2264 C CA . LYS A 1 290 ? -12.033 -0.655 29.946 1.00 96.94 290 LYS A CA 1
ATOM 2265 C C . LYS A 1 290 ? -11.733 0.762 29.455 1.00 96.94 290 LYS A C 1
ATOM 2267 O O . LYS A 1 290 ? -10.571 1.154 29.355 1.00 96.94 290 LYS A O 1
ATOM 2272 N N . GLY A 1 291 ? -12.795 1.521 29.191 1.00 95.31 291 GLY A N 1
ATOM 2273 C CA . GLY A 1 291 ? -12.716 2.904 28.722 1.00 95.31 291 GLY A CA 1
ATOM 2274 C C . GLY A 1 291 ? -12.689 3.073 27.203 1.00 95.31 291 GLY A C 1
ATOM 2275 O O . GLY A 1 291 ? -12.679 4.212 26.760 1.00 95.31 291 GLY A O 1
ATOM 2276 N N . LYS A 1 292 ? -12.752 1.994 26.401 1.00 93.56 292 LYS A N 1
ATOM 2277 C CA . LYS A 1 292 ? -12.759 2.074 24.922 1.00 93.56 292 LYS A CA 1
ATOM 2278 C C . LYS A 1 292 ? -13.897 2.913 24.314 1.00 93.56 292 LYS A C 1
ATOM 2280 O O . LYS A 1 292 ? -13.787 3.322 23.169 1.00 93.56 292 LYS A O 1
ATOM 2285 N N . GLY A 1 293 ? -14.981 3.144 25.063 1.00 93.62 293 GLY A N 1
ATOM 2286 C CA . GLY A 1 293 ? -16.147 3.929 24.632 1.00 93.62 293 GLY A CA 1
ATOM 2287 C C . GLY A 1 293 ? -16.127 5.408 25.036 1.00 93.62 293 GLY A C 1
ATOM 2288 O O . GLY A 1 293 ? -17.124 6.092 24.833 1.00 93.62 293 GLY A O 1
ATOM 2289 N N . LEU A 1 294 ? -15.045 5.902 25.650 1.00 97.38 294 LEU A N 1
ATOM 2290 C CA . LEU A 1 294 ? -14.905 7.327 25.969 1.00 97.38 294 LEU A CA 1
ATOM 2291 C C . LEU A 1 294 ? -14.751 8.164 24.689 1.00 97.38 294 LEU A C 1
ATOM 2293 O O . LEU A 1 294 ? -14.173 7.709 23.702 1.00 97.38 294 LEU A O 1
ATOM 2297 N N . HIS A 1 295 ? -15.194 9.423 24.732 1.00 97.56 295 HIS A N 1
ATOM 2298 C CA . HIS A 1 295 ? -14.891 10.382 23.667 1.00 97.56 295 HIS A CA 1
ATOM 2299 C C . HIS A 1 295 ? -13.373 10.625 23.556 1.00 97.56 295 HIS A C 1
ATOM 2301 O O . HIS A 1 295 ? -12.651 10.577 24.556 1.00 97.56 295 HIS A O 1
ATOM 2307 N N . GLY A 1 296 ? -12.898 10.900 22.337 1.00 97.94 296 GLY A N 1
ATOM 2308 C CA . GLY A 1 296 ? -11.475 11.102 22.042 1.00 97.94 296 GLY A CA 1
ATOM 2309 C C . GLY A 1 296 ? -10.701 9.831 21.694 1.00 97.94 296 GLY A C 1
ATOM 2310 O O . GLY A 1 296 ? -9.473 9.856 21.684 1.00 97.94 296 GLY A O 1
ATOM 2311 N N . ILE A 1 297 ? -11.398 8.728 21.423 1.00 98.19 297 ILE A N 1
ATOM 2312 C CA . ILE A 1 297 ? -10.813 7.451 21.004 1.00 98.19 297 ILE A CA 1
ATOM 2313 C C . ILE A 1 297 ? -11.172 7.201 19.542 1.00 98.19 297 ILE A C 1
ATOM 2315 O O . ILE A 1 297 ? -12.346 7.240 19.176 1.00 98.19 297 ILE A O 1
ATOM 2319 N N . PHE A 1 298 ? -10.165 6.924 18.718 1.00 98.12 298 PHE A N 1
ATOM 2320 C CA . PHE A 1 298 ? -10.317 6.783 17.274 1.00 98.12 298 PHE A CA 1
ATOM 2321 C C . PHE A 1 298 ? -9.575 5.563 16.721 1.00 98.12 298 PHE A C 1
ATOM 2323 O O . PHE A 1 298 ? -8.649 5.030 17.332 1.00 98.12 298 PHE A O 1
ATOM 2330 N N . THR A 1 299 ? -9.968 5.162 15.520 1.00 96.94 299 THR A N 1
ATOM 2331 C CA . THR A 1 299 ? -9.164 4.387 14.564 1.00 96.94 299 THR A CA 1
ATOM 2332 C C . THR A 1 299 ? -8.839 5.296 13.379 1.00 96.94 299 THR A C 1
ATOM 2334 O O . THR A 1 299 ? -9.314 6.426 13.337 1.00 96.94 299 THR A O 1
ATOM 2337 N N . VAL A 1 300 ? -8.021 4.852 12.423 1.00 95.06 300 VAL A N 1
ATOM 2338 C CA . VAL A 1 300 ? -7.699 5.654 11.226 1.00 95.06 300 VAL A CA 1
ATOM 2339 C C . VAL A 1 300 ? -7.589 4.770 9.985 1.00 95.06 300 VAL A C 1
ATOM 2341 O O . VAL A 1 300 ? -6.522 4.557 9.416 1.00 95.06 300 VAL A O 1
ATOM 2344 N N . THR A 1 301 ? -8.722 4.191 9.596 1.00 93.06 301 THR A N 1
ATOM 2345 C CA . THR A 1 301 ? -8.813 3.227 8.484 1.00 93.06 301 THR A CA 1
ATOM 2346 C C . THR A 1 301 ? -9.848 3.600 7.427 1.00 93.06 301 THR A C 1
ATOM 2348 O O . THR A 1 301 ? -9.807 3.044 6.327 1.00 93.06 301 THR A O 1
ATOM 2351 N N . ALA A 1 302 ? -10.732 4.557 7.725 1.00 94.44 302 ALA A N 1
ATOM 2352 C CA . ALA A 1 302 ? -11.703 5.130 6.795 1.00 94.44 302 ALA A CA 1
ATOM 2353 C C . ALA A 1 302 ? -11.477 6.637 6.575 1.00 94.44 302 ALA A C 1
ATOM 2355 O O . ALA A 1 302 ? -10.835 7.303 7.388 1.00 94.44 302 ALA A O 1
ATOM 2356 N N . TRP A 1 303 ? -12.019 7.190 5.486 1.00 94.31 303 TRP A N 1
ATOM 2357 C CA . TRP A 1 303 ? -11.989 8.638 5.238 1.00 94.31 303 TRP A CA 1
ATOM 2358 C C . TRP A 1 303 ? -12.605 9.404 6.413 1.00 94.31 303 TRP A C 1
ATOM 2360 O O . TRP A 1 303 ? -11.996 10.329 6.955 1.00 94.31 303 TRP A O 1
ATOM 2370 N N . ASP A 1 304 ? -13.790 8.977 6.849 1.00 94.62 304 ASP A N 1
ATOM 2371 C CA . ASP A 1 304 ? -14.531 9.615 7.936 1.00 94.62 304 ASP A CA 1
ATOM 2372 C C . ASP A 1 304 ? -13.769 9.614 9.262 1.00 94.62 304 ASP A C 1
ATOM 2374 O O . ASP A 1 304 ? -13.967 10.514 10.077 1.00 94.62 304 ASP A O 1
ATOM 2378 N N . ASP A 1 305 ? -12.875 8.646 9.484 1.00 95.56 305 ASP A N 1
ATOM 2379 C CA . ASP A 1 305 ? -12.010 8.638 10.662 1.00 95.56 305 ASP A CA 1
ATOM 2380 C C . ASP A 1 305 ? -11.093 9.868 10.668 1.00 95.56 305 ASP A C 1
ATOM 2382 O O . ASP A 1 305 ? -11.005 10.569 11.675 1.00 95.56 305 ASP A O 1
ATOM 2386 N N . ALA A 1 306 ? -10.452 10.182 9.536 1.00 96.12 306 ALA A N 1
ATOM 2387 C CA . ALA A 1 306 ? -9.578 11.349 9.420 1.00 96.12 306 ALA A CA 1
ATOM 2388 C C . ALA A 1 306 ? -10.347 12.662 9.633 1.00 96.12 306 ALA A C 1
ATOM 2390 O O . ALA A 1 306 ? -9.860 13.555 10.330 1.00 96.12 306 ALA A O 1
ATOM 2391 N N . VAL A 1 307 ? -11.566 12.759 9.089 1.00 95.19 307 VAL A N 1
ATOM 2392 C CA . VAL A 1 307 ? -12.445 13.925 9.282 1.00 95.19 307 VAL A CA 1
ATOM 2393 C C . VAL A 1 307 ? -12.823 14.078 10.758 1.00 95.19 307 VAL A C 1
ATOM 2395 O O . VAL A 1 307 ? -12.691 15.169 11.317 1.00 95.19 307 VAL A O 1
ATOM 2398 N N . LYS A 1 308 ? -13.234 12.986 11.418 1.00 97.06 308 LYS A N 1
ATOM 2399 C CA . LYS A 1 308 ? -13.597 12.975 12.845 1.00 97.06 308 LYS A CA 1
ATOM 2400 C C . LYS A 1 308 ? -12.417 13.345 13.740 1.00 97.06 308 LYS A C 1
ATOM 2402 O O . LYS A 1 308 ? -12.591 14.156 14.646 1.00 97.06 308 LYS A O 1
ATOM 2407 N N . ILE A 1 309 ? -11.228 12.798 13.477 1.00 98.06 309 ILE A N 1
ATOM 2408 C CA . ILE A 1 309 ? -10.009 13.108 14.237 1.00 98.06 309 ILE A CA 1
ATOM 2409 C C . ILE A 1 309 ? -9.669 14.593 14.103 1.00 98.06 309 ILE A C 1
ATOM 2411 O O . ILE A 1 309 ? -9.468 15.263 15.114 1.00 98.06 309 ILE A O 1
ATOM 2415 N N . LYS A 1 310 ? -9.635 15.129 12.876 1.00 96.31 310 LYS A N 1
ATOM 2416 C CA . LYS A 1 310 ? -9.305 16.541 12.641 1.00 96.31 310 LYS A CA 1
ATOM 2417 C C . LYS A 1 310 ? -10.288 17.471 13.353 1.00 96.31 310 LYS A C 1
ATOM 2419 O O . LYS A 1 310 ? -9.866 18.349 14.099 1.00 96.31 310 LYS A O 1
ATOM 2424 N N . LYS A 1 311 ? -11.591 17.212 13.200 1.00 97.31 311 LYS A N 1
ATOM 2425 C CA . LYS A 1 311 ? -12.646 17.950 13.904 1.00 97.31 311 LYS A CA 1
ATOM 2426 C C . LYS A 1 311 ? -12.446 17.907 15.423 1.00 97.31 311 LYS A C 1
ATOM 2428 O O . LYS A 1 311 ? -12.490 18.942 16.079 1.00 97.31 311 LYS A O 1
ATOM 2433 N N . TYR A 1 312 ? -12.167 16.727 15.975 1.00 98.38 312 TYR A N 1
ATOM 2434 C CA . TYR A 1 312 ? -11.944 16.562 17.409 1.00 98.38 312 TYR A CA 1
ATOM 2435 C C . TYR A 1 312 ? -10.719 17.341 17.909 1.00 98.38 312 TYR A C 1
ATOM 2437 O O . TYR A 1 312 ? -10.804 17.973 18.963 1.00 98.38 312 TYR A O 1
ATOM 2445 N N . ILE A 1 313 ? -9.609 17.335 17.159 1.00 98.12 313 ILE A N 1
ATOM 2446 C CA . ILE A 1 313 ? -8.408 18.130 17.464 1.00 98.12 313 ILE A CA 1
ATOM 2447 C C . ILE A 1 313 ? -8.757 19.619 17.547 1.00 98.12 313 ILE A C 1
ATOM 2449 O O . ILE A 1 313 ? -8.409 20.272 18.534 1.00 98.12 313 ILE A O 1
ATOM 2453 N N . ASP A 1 314 ? -9.475 20.136 16.549 1.00 95.75 314 ASP A N 1
ATOM 2454 C CA . ASP A 1 314 ? -9.797 21.560 16.440 1.00 95.75 314 ASP A CA 1
ATOM 2455 C C . ASP A 1 314 ? -10.771 22.032 17.531 1.00 95.75 314 ASP A C 1
ATOM 2457 O O . ASP A 1 314 ? -10.568 23.106 18.113 1.00 95.75 314 ASP A O 1
ATOM 2461 N N . GLU A 1 315 ? -11.794 21.229 17.838 1.00 97.56 315 GLU A N 1
ATOM 2462 C CA . GLU A 1 315 ? -12.822 21.533 18.844 1.00 97.56 315 GLU A CA 1
ATOM 2463 C C . GLU A 1 315 ? -12.299 21.405 20.279 1.00 97.56 315 GLU A C 1
ATOM 2465 O O . GLU A 1 315 ? -12.634 22.223 21.134 1.00 97.56 315 GLU A O 1
ATOM 2470 N N . ASN A 1 316 ? -11.455 20.405 20.552 1.00 97.25 316 ASN A N 1
ATOM 2471 C CA . ASN A 1 316 ? -11.010 20.085 21.914 1.00 97.25 316 ASN A CA 1
ATOM 2472 C C . ASN A 1 316 ? -9.609 20.611 22.235 1.00 97.25 316 ASN A C 1
ATOM 2474 O O . ASN A 1 316 ? -9.129 20.406 23.349 1.00 97.25 316 ASN A O 1
ATOM 2478 N N . LYS A 1 317 ? -8.950 21.279 21.276 1.00 96.25 317 LYS A N 1
ATOM 2479 C CA . LYS A 1 317 ? -7.585 21.817 21.413 1.00 96.25 317 LYS A CA 1
ATOM 2480 C C . LYS A 1 317 ? -6.619 20.767 21.960 1.00 96.25 317 LYS A C 1
ATOM 2482 O O . LYS A 1 317 ? -5.917 21.005 22.940 1.00 96.25 317 LYS A O 1
ATOM 2487 N N . VAL A 1 318 ? -6.624 19.592 21.330 1.00 98.31 318 VAL A N 1
ATOM 2488 C CA . VAL A 1 318 ? -5.811 18.435 21.733 1.00 98.31 318 VAL A CA 1
ATOM 2489 C C . VAL A 1 318 ? -4.345 18.848 21.883 1.00 98.31 318 VAL A C 1
ATOM 2491 O O . VAL A 1 318 ? -3.766 19.427 20.968 1.00 98.31 318 VAL A O 1
ATOM 2494 N N . LYS A 1 319 ? -3.735 18.527 23.030 1.00 98.38 319 LYS A N 1
ATOM 2495 C CA . LYS A 1 319 ? -2.313 18.782 23.317 1.00 98.38 319 LYS A CA 1
ATOM 2496 C C . LYS A 1 319 ? -1.507 17.506 23.497 1.00 98.38 319 LYS A C 1
ATOM 2498 O O . LYS A 1 319 ? -0.283 17.531 23.376 1.00 98.38 319 LYS A O 1
ATOM 2503 N N . LYS A 1 320 ? -2.160 16.387 23.810 1.00 98.75 320 LYS A N 1
ATOM 2504 C CA . LYS A 1 320 ? -1.511 15.091 24.036 1.00 98.75 320 LYS A CA 1
ATOM 2505 C C . LYS A 1 320 ? -2.255 13.993 23.294 1.00 98.75 320 LYS A C 1
ATOM 2507 O O . LYS A 1 320 ? -3.405 13.696 23.616 1.00 98.75 320 LYS A O 1
ATOM 2512 N N . ALA A 1 321 ? -1.582 13.366 22.337 1.00 98.75 321 ALA A N 1
ATOM 2513 C CA . ALA A 1 321 ? -2.105 12.236 21.585 1.00 98.75 321 ALA A CA 1
ATOM 2514 C C . ALA A 1 321 ? -1.321 10.962 21.915 1.00 98.75 321 ALA A C 1
ATOM 2516 O O . ALA A 1 321 ? -0.087 10.949 21.892 1.00 98.75 321 ALA A O 1
ATOM 2517 N N . VAL A 1 322 ? -2.043 9.878 22.192 1.00 98.81 322 VAL A N 1
ATOM 2518 C CA . VAL A 1 322 ? -1.466 8.541 22.356 1.00 98.81 322 VAL A CA 1
ATOM 2519 C C . VAL A 1 322 ? -1.806 7.681 21.146 1.00 98.81 322 VAL A C 1
ATOM 2521 O O . VAL A 1 322 ? -2.970 7.541 20.783 1.00 98.81 322 VAL A O 1
ATOM 2524 N N . ILE A 1 323 ? -0.796 7.063 20.546 1.00 98.69 323 ILE A N 1
ATOM 2525 C CA . ILE A 1 323 ? -0.952 6.088 19.466 1.00 98.69 323 ILE A CA 1
ATOM 2526 C C . ILE A 1 323 ? -0.650 4.707 20.039 1.00 98.69 323 ILE A C 1
ATOM 2528 O O . ILE A 1 323 ? 0.446 4.476 20.547 1.00 98.69 323 ILE A O 1
ATOM 2532 N N . ILE A 1 324 ? -1.614 3.790 19.984 1.00 98.19 324 ILE A N 1
ATOM 2533 C CA . ILE A 1 324 ? -1.414 2.399 20.404 1.00 98.19 324 ILE A CA 1
ATOM 2534 C C . ILE A 1 324 ? -1.153 1.558 19.157 1.00 98.19 324 ILE A C 1
ATOM 2536 O O . ILE A 1 324 ? -2.066 1.332 18.365 1.00 98.19 324 ILE A O 1
ATOM 2540 N N . GLY A 1 325 ? 0.080 1.079 19.021 1.00 97.56 325 GLY A N 1
ATOM 2541 C CA . GLY A 1 325 ? 0.588 0.340 17.869 1.00 97.56 325 GLY A CA 1
ATOM 2542 C C . GLY A 1 325 ? 1.663 1.128 17.119 1.00 97.56 325 GLY A C 1
ATOM 2543 O O . GLY A 1 325 ? 1.397 2.177 16.542 1.00 97.56 325 GLY A O 1
ATOM 2544 N N . GLY A 1 326 ? 2.879 0.590 17.095 1.00 97.25 326 GLY A N 1
ATOM 2545 C CA . GLY A 1 326 ? 4.044 1.072 16.351 1.00 97.25 326 GLY A CA 1
ATOM 2546 C C . GLY A 1 326 ? 4.175 0.452 14.956 1.00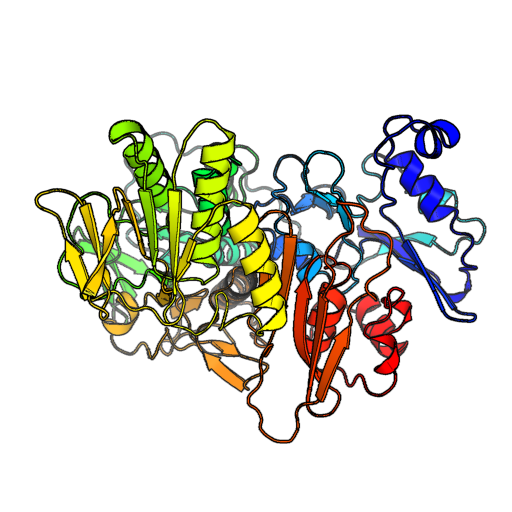 97.25 326 GLY A C 1
ATOM 2547 O O . GLY A 1 326 ? 5.276 0.379 14.418 1.00 97.25 326 GLY A O 1
ATOM 2548 N N . GLY A 1 327 ? 3.078 -0.047 14.380 1.00 96.62 327 GLY A N 1
ATOM 2549 C CA . GLY A 1 327 ? 3.019 -0.518 12.993 1.00 96.62 327 GLY A CA 1
ATOM 2550 C C . GLY A 1 327 ? 2.801 0.620 11.988 1.00 96.62 327 GLY A C 1
ATOM 2551 O O . GLY A 1 327 ? 2.643 1.779 12.366 1.00 96.62 327 GLY A O 1
ATOM 2552 N N . LEU A 1 328 ? 2.721 0.289 10.695 1.00 95.19 328 LEU A N 1
ATOM 2553 C CA . LEU A 1 328 ? 2.583 1.278 9.613 1.00 95.19 328 LEU A CA 1
ATOM 2554 C C . LEU A 1 328 ? 1.396 2.237 9.803 1.00 95.19 328 LEU A C 1
ATOM 2556 O O . LEU A 1 328 ? 1.569 3.441 9.652 1.00 95.19 328 LEU A O 1
ATOM 2560 N N . ILE A 1 329 ? 0.216 1.732 10.187 1.00 95.56 329 ILE A N 1
ATOM 2561 C CA . ILE A 1 329 ? -0.974 2.572 10.434 1.00 95.56 329 ILE A CA 1
ATOM 2562 C C . ILE A 1 329 ? -0.689 3.593 11.542 1.00 95.56 329 ILE A C 1
ATOM 2564 O O . ILE A 1 329 ? -0.959 4.781 11.374 1.00 95.56 329 ILE A O 1
ATOM 2568 N N . GLY A 1 330 ? -0.103 3.140 12.653 1.00 97.44 330 GLY A N 1
ATOM 2569 C CA . GLY A 1 330 ? 0.197 3.991 13.801 1.00 97.44 330 GLY A CA 1
ATOM 2570 C C . GLY A 1 330 ? 1.237 5.050 13.468 1.00 97.44 330 GLY A C 1
ATOM 2571 O O . GLY A 1 330 ? 1.021 6.226 13.742 1.00 97.44 330 GLY A O 1
ATOM 2572 N N . LEU A 1 331 ? 2.318 4.668 12.786 1.00 97.50 331 LEU A N 1
ATOM 2573 C CA . LEU A 1 331 ? 3.367 5.614 12.405 1.00 97.50 331 LEU A CA 1
ATOM 2574 C C . LEU A 1 331 ? 2.908 6.614 11.339 1.00 97.50 331 LEU A C 1
ATOM 2576 O O . LEU A 1 331 ? 3.300 7.779 11.390 1.00 97.50 331 LEU A O 1
ATOM 2580 N N . LYS A 1 332 ? 2.025 6.217 10.414 1.00 96.00 332 LYS A N 1
ATOM 2581 C CA . LYS A 1 332 ? 1.400 7.170 9.487 1.00 96.00 332 LYS A CA 1
ATOM 2582 C C . LYS A 1 332 ? 0.461 8.133 10.196 1.00 96.00 332 LYS A C 1
ATOM 2584 O O . LYS A 1 332 ? 0.473 9.310 9.852 1.00 96.00 332 LYS A O 1
ATOM 2589 N N . ALA A 1 333 ? -0.291 7.672 11.194 1.00 97.44 333 ALA A N 1
ATOM 2590 C CA . ALA A 1 333 ? -1.085 8.553 12.045 1.00 97.44 333 ALA A CA 1
ATOM 2591 C C . ALA A 1 333 ? -0.191 9.541 12.812 1.00 97.44 333 ALA A C 1
ATOM 2593 O O . ALA A 1 333 ? -0.487 10.732 12.848 1.00 97.44 333 ALA A O 1
ATOM 2594 N N . THR A 1 334 ? 0.936 9.074 13.362 1.00 98.25 334 THR A N 1
ATOM 2595 C CA . THR A 1 334 ? 1.948 9.935 13.991 1.00 98.25 334 THR A CA 1
ATOM 2596 C C . THR A 1 334 ? 2.448 11.005 13.027 1.00 98.25 334 THR A C 1
ATOM 2598 O O . THR A 1 334 ? 2.435 12.182 13.373 1.00 98.25 334 THR A O 1
ATOM 2601 N N . GLU A 1 335 ? 2.832 10.637 11.805 1.00 96.25 335 GLU A N 1
ATOM 2602 C CA . GLU A 1 335 ? 3.262 11.608 10.796 1.00 96.25 335 GLU A CA 1
ATOM 2603 C C . GLU A 1 335 ? 2.172 12.610 10.415 1.00 96.25 335 GLU A C 1
ATOM 2605 O O . GLU A 1 335 ? 2.478 13.774 10.164 1.00 96.25 335 GLU A O 1
ATOM 2610 N N . SER A 1 336 ? 0.906 12.189 10.370 1.00 96.81 336 SER A N 1
ATOM 2611 C CA . SER A 1 336 ? -0.206 13.112 10.150 1.00 96.81 336 SER A CA 1
ATOM 2612 C C . SER A 1 336 ? -0.268 14.172 11.245 1.00 96.81 336 SER A C 1
ATOM 2614 O O . SER A 1 336 ? -0.424 15.348 10.935 1.00 96.81 336 SER A O 1
ATOM 2616 N N . LEU A 1 337 ? -0.112 13.775 12.511 1.00 98.19 337 LEU A N 1
ATOM 2617 C CA . LEU A 1 337 ? -0.109 14.703 13.643 1.00 98.19 337 LEU A CA 1
ATOM 2618 C C . LEU A 1 337 ? 1.130 15.612 13.640 1.00 98.19 337 LEU A C 1
ATOM 2620 O O . LEU A 1 337 ? 1.000 16.803 13.907 1.00 98.19 337 LEU A O 1
ATOM 2624 N N . LEU A 1 338 ? 2.305 15.095 13.268 1.00 97.69 338 LEU A N 1
ATOM 2625 C CA . LEU A 1 338 ? 3.506 15.917 13.073 1.00 97.69 338 LEU A CA 1
ATOM 2626 C C . LEU A 1 338 ? 3.297 16.969 11.972 1.00 97.69 338 LEU A C 1
ATOM 2628 O O . LEU A 1 338 ? 3.605 18.139 12.177 1.00 97.69 338 LEU A O 1
ATOM 2632 N N . ALA A 1 339 ? 2.686 16.592 10.847 1.00 95.75 339 ALA A N 1
ATOM 2633 C CA . ALA A 1 339 ? 2.358 17.530 9.772 1.00 95.75 339 ALA A CA 1
ATOM 2634 C C . ALA A 1 339 ? 1.320 18.589 10.193 1.00 95.75 339 ALA A C 1
ATOM 2636 O O . ALA A 1 339 ? 1.296 19.692 9.649 1.00 95.75 339 ALA A O 1
ATOM 2637 N N . LEU A 1 340 ? 0.445 18.275 11.154 1.00 96.69 340 LEU A N 1
ATOM 2638 C CA . LEU A 1 340 ? -0.430 19.276 11.765 1.00 96.69 340 LEU A CA 1
ATOM 2639 C C . LEU A 1 340 ? 0.346 20.222 12.693 1.00 96.69 340 LEU A C 1
ATOM 2641 O O . LEU A 1 340 ? 0.038 21.414 12.713 1.00 96.69 340 LEU A O 1
ATOM 2645 N N . ASN A 1 341 ? 1.365 19.734 13.409 1.00 96.88 341 ASN A N 1
ATOM 2646 C CA . ASN A 1 341 ? 2.239 20.587 14.221 1.00 96.88 341 ASN A CA 1
ATOM 2647 C C . ASN A 1 341 ? 3.010 21.595 13.352 1.00 96.88 341 ASN A C 1
ATOM 2649 O O . ASN A 1 341 ? 3.058 22.778 13.676 1.00 96.88 341 ASN A O 1
ATOM 2653 N N . GLU A 1 342 ? 3.512 21.166 12.189 1.00 94.44 342 GLU A N 1
ATOM 2654 C CA . GLU A 1 342 ? 4.123 22.059 11.183 1.00 94.44 342 GLU A CA 1
ATOM 2655 C C . GLU A 1 342 ? 3.168 23.175 10.713 1.00 94.44 342 GLU A C 1
ATOM 2657 O O . GLU A 1 342 ? 3.606 24.227 10.254 1.00 94.44 342 GLU A O 1
ATOM 2662 N N . LYS A 1 343 ? 1.852 22.961 10.845 1.00 93.81 343 LYS A N 1
ATOM 2663 C CA . LYS A 1 343 ? 0.786 23.909 10.482 1.00 93.81 343 LYS A CA 1
ATOM 2664 C C . LYS A 1 343 ? 0.238 24.704 11.671 1.00 93.81 343 LYS A C 1
ATOM 2666 O O . LYS A 1 343 ? -0.811 25.332 11.546 1.00 93.81 343 LYS A O 1
ATOM 2671 N N . GLY A 1 344 ? 0.927 24.684 12.810 1.00 94.75 344 GLY A N 1
ATOM 2672 C CA . GLY A 1 344 ? 0.600 25.502 13.980 1.00 94.75 344 GLY A CA 1
ATOM 2673 C C . GLY A 1 344 ? -0.186 24.786 15.078 1.00 94.75 344 GLY A C 1
ATOM 2674 O O . GLY A 1 344 ? -0.542 25.424 16.069 1.00 94.75 344 GLY A O 1
ATOM 2675 N N . GLN A 1 345 ? -0.447 23.481 14.947 1.00 95.81 345 GLN A N 1
ATOM 2676 C CA . GLN A 1 345 ? -0.841 22.682 16.110 1.00 95.81 345 GLN A CA 1
ATOM 2677 C C . GLN A 1 345 ? 0.370 22.446 17.026 1.00 95.81 345 GLN A C 1
ATOM 2679 O O . GLN A 1 345 ? 1.521 22.657 16.654 1.00 95.81 345 GLN A O 1
ATOM 2684 N N . ASP A 1 346 ? 0.108 22.013 18.252 1.00 96.25 346 ASP A N 1
ATOM 2685 C CA . ASP A 1 346 ? 1.151 21.697 19.228 1.00 96.25 346 ASP A CA 1
ATOM 2686 C C . ASP A 1 346 ? 0.693 20.484 20.040 1.00 96.25 346 ASP A C 1
ATOM 2688 O O . ASP A 1 346 ? 0.125 20.592 21.130 1.00 96.25 346 ASP A O 1
ATOM 2692 N N . ILE A 1 347 ? 0.838 19.318 19.411 1.00 98.56 347 ILE A N 1
ATOM 2693 C CA . ILE A 1 347 ? 0.418 18.019 19.928 1.00 98.56 347 ILE A CA 1
ATOM 2694 C C . ILE A 1 347 ? 1.663 17.218 20.299 1.00 98.56 347 ILE A C 1
ATOM 2696 O O . ILE A 1 347 ? 2.470 16.859 19.440 1.00 98.56 347 ILE A O 1
ATOM 2700 N N . LYS A 1 348 ? 1.785 16.862 21.580 1.00 98.62 348 LYS A N 1
ATOM 2701 C CA . LYS A 1 348 ? 2.773 15.896 22.068 1.00 98.62 348 LYS A CA 1
ATOM 2702 C C . LYS A 1 348 ? 2.296 14.486 21.755 1.00 98.62 348 LYS A C 1
ATOM 2704 O O . LYS A 1 348 ? 1.212 14.091 22.188 1.00 98.62 348 LYS A O 1
ATOM 2709 N N . ILE A 1 349 ? 3.112 13.722 21.036 1.00 98.81 349 ILE A N 1
ATOM 2710 C CA . ILE A 1 349 ? 2.742 12.392 20.545 1.00 98.81 349 ILE A CA 1
ATOM 2711 C C . ILE A 1 349 ? 3.508 11.325 21.329 1.00 98.81 349 ILE A C 1
ATOM 2713 O O . ILE A 1 349 ? 4.732 11.382 21.446 1.00 98.81 349 ILE A O 1
ATOM 2717 N N . THR A 1 350 ? 2.787 10.344 21.874 1.00 98.88 350 THR A N 1
ATOM 2718 C CA . THR A 1 350 ? 3.371 9.155 22.513 1.00 98.88 350 THR A CA 1
ATOM 2719 C C . THR A 1 350 ? 2.913 7.893 21.795 1.00 98.88 350 THR A C 1
ATOM 2721 O O . THR A 1 350 ? 1.720 7.605 21.755 1.00 98.88 350 THR A O 1
ATOM 2724 N N . ILE A 1 351 ? 3.859 7.126 21.263 1.00 98.75 351 ILE A N 1
ATOM 2725 C CA . ILE A 1 351 ? 3.626 5.818 20.649 1.00 98.75 351 ILE A CA 1
ATOM 2726 C C . ILE A 1 351 ? 3.843 4.742 21.711 1.00 98.75 351 ILE A C 1
ATOM 2728 O O . ILE A 1 351 ? 4.867 4.731 22.394 1.00 98.75 351 ILE A O 1
ATOM 2732 N N . ILE A 1 352 ? 2.881 3.835 21.844 1.00 98.56 352 ILE A N 1
ATOM 2733 C CA . ILE A 1 352 ? 2.949 2.672 22.727 1.00 98.56 352 ILE A CA 1
ATOM 2734 C C . ILE A 1 352 ? 2.939 1.425 21.850 1.00 98.56 352 ILE A C 1
ATOM 2736 O O . ILE A 1 352 ? 1.979 1.194 21.118 1.00 98.56 352 ILE A O 1
ATOM 2740 N N . GLU A 1 353 ? 3.988 0.618 21.950 1.00 98.12 353 GLU A N 1
ATOM 2741 C CA . GLU A 1 353 ? 4.165 -0.615 21.189 1.00 98.12 353 GLU A CA 1
ATOM 2742 C C . GLU A 1 353 ? 4.378 -1.808 22.128 1.00 98.12 353 GLU A C 1
ATOM 2744 O O . GLU A 1 353 ? 5.107 -1.724 23.122 1.00 98.12 353 GLU A O 1
ATOM 2749 N N . LEU A 1 354 ? 3.723 -2.927 21.807 1.00 96.81 354 LEU A N 1
ATOM 2750 C CA . LEU A 1 354 ? 3.814 -4.171 22.566 1.00 96.81 354 LEU A CA 1
ATOM 2751 C C . LEU A 1 354 ? 5.163 -4.866 22.349 1.00 96.81 354 LEU A C 1
ATOM 2753 O O . LEU A 1 354 ? 5.741 -5.388 23.300 1.00 96.81 354 LEU A O 1
ATOM 2757 N N . ALA A 1 355 ? 5.643 -4.895 21.108 1.00 96.88 355 ALA A N 1
ATOM 2758 C CA . ALA A 1 355 ? 6.917 -5.482 20.727 1.00 96.88 355 ALA A CA 1
ATOM 2759 C C . ALA A 1 355 ? 8.108 -4.706 21.307 1.00 96.88 355 ALA A C 1
ATOM 2761 O O . ALA A 1 355 ? 7.973 -3.628 21.888 1.00 96.88 355 ALA A O 1
ATOM 2762 N N . ASP A 1 356 ? 9.310 -5.262 21.147 1.00 96.19 356 ASP A N 1
ATOM 2763 C CA . ASP A 1 356 ? 10.546 -4.640 21.619 1.00 96.19 356 ASP A CA 1
ATOM 2764 C C . ASP A 1 356 ? 10.983 -3.413 20.806 1.00 96.19 356 ASP A C 1
ATOM 2766 O O . ASP A 1 356 ? 11.857 -2.680 21.266 1.00 96.19 356 ASP A O 1
ATOM 2770 N N . ARG A 1 357 ? 10.343 -3.182 19.655 1.00 96.75 357 ARG A N 1
ATOM 2771 C CA . ARG A 1 357 ? 10.614 -2.125 18.675 1.00 96.75 357 ARG A CA 1
ATOM 2772 C C . ARG A 1 357 ? 9.366 -1.802 17.853 1.00 96.75 357 ARG A C 1
ATOM 2774 O O . ARG A 1 357 ? 8.477 -2.651 17.728 1.00 96.75 357 ARG A O 1
ATOM 2781 N N . ILE A 1 358 ? 9.325 -0.618 17.249 1.00 97.94 358 ILE A N 1
ATOM 2782 C CA . ILE A 1 358 ? 8.325 -0.298 16.213 1.00 97.94 358 ILE A CA 1
ATOM 2783 C C . ILE A 1 358 ? 8.579 -1.118 14.939 1.00 97.94 358 ILE A C 1
ATOM 2785 O O . ILE A 1 358 ? 9.667 -1.647 14.751 1.00 97.94 358 ILE A O 1
ATOM 2789 N N . LEU A 1 359 ? 7.579 -1.238 14.058 1.00 96.81 359 LEU A N 1
ATOM 2790 C CA . LEU A 1 359 ? 7.680 -1.943 12.768 1.00 96.81 359 LEU A CA 1
ATOM 2791 C C . LEU A 1 359 ? 8.218 -3.381 12.863 1.00 96.81 359 LEU A C 1
ATOM 2793 O O . LEU A 1 359 ? 8.726 -3.912 11.882 1.00 96.81 359 LEU A O 1
ATOM 2797 N N . SER A 1 360 ? 8.052 -4.053 14.003 1.00 94.62 360 SER A N 1
ATOM 2798 C CA . SER A 1 360 ? 8.607 -5.390 14.262 1.00 94.62 360 SER A CA 1
ATOM 2799 C C . SER A 1 360 ? 8.155 -6.473 13.271 1.00 94.62 360 SER A C 1
ATOM 2801 O O . SER A 1 360 ? 8.890 -7.426 13.035 1.00 94.62 360 SER A O 1
ATOM 2803 N N . ALA A 1 361 ? 6.976 -6.316 12.662 1.00 91.56 361 ALA A N 1
ATOM 2804 C CA . ALA A 1 361 ? 6.449 -7.215 11.631 1.00 91.56 361 ALA A CA 1
ATOM 2805 C C . ALA A 1 361 ? 6.970 -6.917 10.210 1.00 91.56 361 ALA A C 1
ATOM 2807 O O . ALA A 1 361 ? 6.642 -7.638 9.271 1.00 91.56 361 ALA A O 1
ATOM 2808 N N . THR A 1 362 ? 7.703 -5.819 10.021 1.00 93.19 362 THR A N 1
ATOM 2809 C CA . THR A 1 362 ? 8.097 -5.303 8.701 1.00 93.19 362 THR A CA 1
ATOM 2810 C C . THR A 1 362 ? 9.605 -5.119 8.594 1.00 93.19 362 THR A C 1
ATOM 2812 O O . THR A 1 362 ? 10.179 -5.428 7.551 1.00 93.19 362 THR A O 1
ATOM 2815 N N . PHE A 1 363 ? 10.246 -4.659 9.666 1.00 96.12 363 PHE A N 1
ATOM 2816 C CA . PHE A 1 363 ? 11.664 -4.351 9.746 1.00 96.12 363 PHE A CA 1
ATOM 2817 C C . PHE A 1 363 ? 12.369 -5.187 10.815 1.00 96.12 363 PHE A C 1
ATOM 2819 O O . PHE A 1 363 ? 11.805 -5.599 11.837 1.00 96.12 363 PHE A O 1
ATOM 2826 N N . ASP A 1 364 ? 13.664 -5.375 10.599 1.00 95.50 364 ASP A N 1
ATOM 2827 C CA . ASP A 1 364 ? 14.558 -5.818 11.654 1.00 95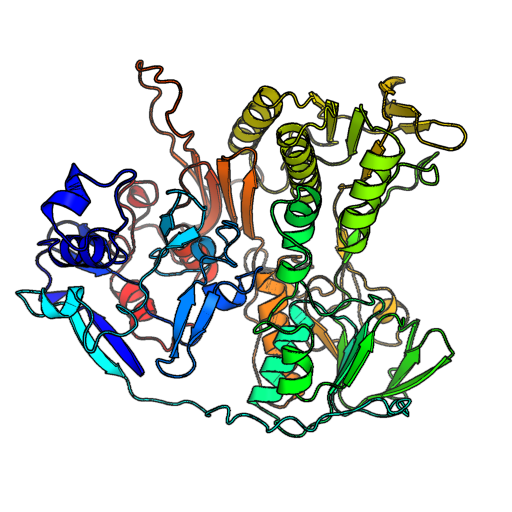.50 364 ASP A CA 1
ATOM 2828 C C . ASP A 1 364 ? 14.866 -4.687 12.643 1.00 95.50 364 ASP A C 1
ATOM 2830 O O . ASP A 1 364 ? 14.340 -3.571 12.568 1.00 95.50 364 ASP A O 1
ATOM 2834 N N . LYS A 1 365 ? 15.726 -4.992 13.613 1.00 95.50 365 LYS A N 1
ATOM 2835 C CA . LYS A 1 365 ? 16.119 -4.048 14.658 1.00 95.50 365 LYS A CA 1
ATOM 2836 C C . LYS A 1 365 ? 16.793 -2.795 14.109 1.00 95.50 365 LYS A C 1
ATOM 2838 O O . LYS A 1 365 ? 16.560 -1.721 14.654 1.00 95.50 365 LYS A O 1
ATOM 2843 N N . LYS A 1 366 ? 17.602 -2.917 13.056 1.00 95.38 366 LYS A N 1
ATOM 2844 C CA . LYS A 1 366 ? 18.425 -1.813 12.566 1.00 95.38 366 LYS A CA 1
ATOM 2845 C C . LYS A 1 366 ? 17.595 -0.803 11.790 1.00 95.38 366 LYS A C 1
ATOM 2847 O O . LYS A 1 366 ? 17.591 0.376 12.134 1.00 95.38 366 LYS A O 1
ATOM 2852 N N . ALA A 1 367 ? 16.798 -1.277 10.834 1.00 96.56 367 ALA A N 1
ATOM 2853 C CA . ALA A 1 367 ? 15.859 -0.426 10.113 1.00 96.56 367 ALA A CA 1
ATOM 2854 C C . ALA A 1 367 ? 14.819 0.213 11.050 1.00 96.56 367 ALA A C 1
ATOM 2856 O O . ALA A 1 367 ? 14.477 1.382 10.876 1.00 96.56 367 ALA A O 1
ATOM 2857 N N . SER A 1 368 ? 14.353 -0.515 12.073 1.00 97.50 368 SER A N 1
ATOM 2858 C CA . SER A 1 368 ? 13.451 0.053 13.088 1.00 97.50 368 SER A CA 1
ATOM 2859 C C . SER A 1 368 ? 14.130 1.171 13.885 1.00 97.50 368 SER A C 1
ATOM 2861 O O . SER A 1 368 ? 13.538 2.234 14.041 1.00 97.50 368 SER A O 1
ATOM 2863 N N . GLY A 1 369 ? 15.379 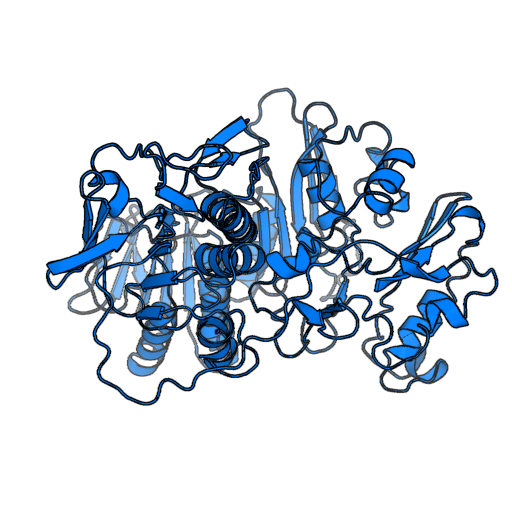0.969 14.322 1.00 97.00 369 GLY A N 1
ATOM 2864 C CA . GLY A 1 369 ? 16.155 1.964 15.070 1.00 97.00 369 GLY A CA 1
ATOM 2865 C C . GLY A 1 369 ? 16.322 3.288 14.322 1.00 97.00 369 GLY A C 1
ATOM 2866 O O . GLY A 1 369 ? 16.060 4.342 14.892 1.00 97.00 369 GLY A O 1
ATOM 2867 N N . ILE A 1 370 ? 16.625 3.238 13.019 1.00 96.12 370 ILE A N 1
ATOM 2868 C CA . ILE A 1 370 ? 16.730 4.441 12.172 1.00 96.12 370 ILE A CA 1
ATOM 2869 C C . ILE A 1 370 ? 15.437 5.274 12.217 1.00 96.12 370 ILE A C 1
ATOM 2871 O O . ILE A 1 370 ? 15.472 6.502 12.325 1.00 96.12 370 ILE A O 1
ATOM 2875 N N . ILE A 1 371 ? 14.279 4.613 12.142 1.00 97.06 371 ILE A N 1
ATOM 2876 C CA . ILE A 1 371 ? 12.979 5.290 12.186 1.00 97.06 371 ILE A CA 1
ATOM 2877 C C . ILE A 1 371 ? 12.635 5.757 13.606 1.00 97.06 371 ILE A C 1
ATOM 2879 O O . ILE A 1 371 ? 12.068 6.838 13.764 1.00 97.06 371 ILE A O 1
ATOM 2883 N N . GLU A 1 372 ? 12.994 4.995 14.643 1.00 97.69 372 GLU A N 1
ATOM 2884 C CA . GLU A 1 372 ? 12.829 5.413 16.041 1.00 97.69 372 GLU A CA 1
ATOM 2885 C C . GLU A 1 372 ? 13.601 6.703 16.337 1.00 97.69 372 GLU A C 1
ATOM 2887 O O . GLU A 1 372 ? 13.038 7.627 16.930 1.00 97.69 372 GLU A O 1
ATOM 2892 N N . ASP A 1 373 ? 14.848 6.801 15.878 1.00 96.25 373 ASP A N 1
ATOM 2893 C CA . ASP A 1 373 ? 15.679 7.994 16.039 1.00 96.25 373 ASP A CA 1
ATOM 2894 C C . ASP A 1 373 ? 15.085 9.193 15.296 1.00 96.25 373 ASP A C 1
ATOM 2896 O O . ASP A 1 373 ? 14.983 10.289 15.857 1.00 96.25 373 ASP A O 1
ATOM 2900 N N . ALA A 1 374 ? 14.598 8.986 14.068 1.00 95.56 374 ALA A N 1
ATOM 2901 C CA . ALA A 1 374 ? 13.925 10.030 13.300 1.00 95.56 374 ALA A CA 1
ATOM 2902 C C . ALA A 1 374 ? 12.650 10.536 14.000 1.00 95.56 374 ALA A C 1
ATOM 2904 O O . ALA A 1 374 ? 12.427 11.745 14.091 1.00 95.56 374 ALA A O 1
ATOM 2905 N N . LEU A 1 375 ? 11.831 9.637 14.549 1.00 97.38 375 LEU A N 1
ATOM 2906 C CA . LEU A 1 375 ? 10.626 9.992 15.304 1.00 97.38 375 LEU A CA 1
ATOM 2907 C C . LEU A 1 375 ? 10.963 10.754 16.593 1.00 97.38 375 LEU A C 1
ATOM 2909 O O . LEU A 1 375 ? 10.329 11.769 16.892 1.00 97.38 375 LEU A O 1
ATOM 2913 N N . ARG A 1 376 ? 11.978 10.306 17.343 1.00 97.62 376 ARG A N 1
ATOM 2914 C CA . ARG A 1 376 ? 12.451 10.982 18.564 1.00 97.62 376 ARG A CA 1
ATOM 2915 C C . ARG A 1 376 ? 13.003 12.372 18.263 1.00 97.62 376 ARG A C 1
ATOM 2917 O O . ARG A 1 376 ? 12.680 13.312 18.986 1.00 97.62 376 ARG A O 1
ATOM 2924 N N . LYS A 1 377 ? 13.759 12.532 17.170 1.00 95.62 377 LYS A N 1
ATOM 2925 C CA . LYS A 1 377 ? 14.251 13.837 16.690 1.00 95.62 377 LYS A CA 1
ATOM 2926 C C . LYS A 1 377 ? 13.105 14.798 16.355 1.00 95.62 377 LYS A C 1
ATOM 2928 O O . LYS A 1 377 ? 13.237 15.996 16.568 1.00 95.62 377 LYS A O 1
ATOM 2933 N N . ASN A 1 378 ? 11.964 14.270 15.910 1.00 95.25 378 ASN A N 1
ATOM 2934 C CA . ASN A 1 378 ? 10.725 15.025 15.686 1.00 95.25 378 ASN A CA 1
ATOM 2935 C C . ASN A 1 378 ? 9.848 15.164 16.953 1.00 95.25 378 ASN A C 1
ATOM 2937 O O . ASN A 1 378 ? 8.666 15.488 16.862 1.00 95.25 378 ASN A O 1
ATOM 2941 N N . GLY A 1 379 ? 10.396 14.910 18.146 1.00 95.94 379 GLY A N 1
ATOM 2942 C CA . GLY A 1 379 ? 9.721 15.154 19.425 1.00 95.94 379 GLY A CA 1
ATOM 2943 C C . GLY A 1 379 ? 8.722 14.077 19.862 1.00 95.94 379 GLY A C 1
ATOM 2944 O O . GLY A 1 379 ? 7.979 14.293 20.822 1.00 95.94 379 GLY A O 1
ATOM 2945 N N . CYS A 1 380 ? 8.687 12.917 19.200 1.00 98.31 380 CYS A N 1
ATOM 2946 C CA . CYS A 1 380 ? 7.824 11.810 19.612 1.00 98.31 380 CYS A CA 1
ATOM 2947 C C . CYS A 1 380 ? 8.424 11.033 20.791 1.00 98.31 380 CYS A C 1
ATOM 2949 O O . CYS A 1 380 ? 9.614 10.718 20.816 1.00 98.31 380 CYS A O 1
ATOM 2951 N N . ALA A 1 381 ? 7.575 10.636 21.740 1.00 98.44 381 ALA A N 1
ATOM 2952 C CA . ALA A 1 381 ? 7.930 9.646 22.752 1.00 98.44 381 ALA A CA 1
ATOM 2953 C C . ALA A 1 381 ? 7.568 8.239 22.260 1.00 98.44 381 ALA A C 1
ATOM 2955 O O . ALA A 1 381 ? 6.472 8.026 21.743 1.00 98.44 381 ALA A O 1
ATOM 2956 N N . ILE A 1 382 ? 8.461 7.270 22.460 1.00 98.62 382 ILE A N 1
ATOM 2957 C CA . ILE A 1 382 ? 8.251 5.872 22.062 1.00 98.62 382 ILE A CA 1
ATOM 2958 C C . ILE A 1 382 ? 8.405 4.983 23.293 1.00 98.62 382 ILE A C 1
ATOM 2960 O O . ILE A 1 382 ? 9.432 5.018 23.974 1.00 98.62 382 ILE A O 1
ATOM 2964 N N . LEU A 1 383 ? 7.371 4.196 23.581 1.00 98.31 383 LEU A N 1
ATOM 2965 C CA . LEU A 1 383 ? 7.315 3.232 24.674 1.00 98.31 383 LEU A CA 1
ATOM 2966 C C . LEU A 1 383 ? 7.085 1.835 24.097 1.00 98.31 383 LEU A C 1
ATOM 2968 O O . LEU A 1 383 ? 5.952 1.441 23.832 1.00 98.31 383 LEU A O 1
ATOM 2972 N N . THR A 1 384 ? 8.170 1.093 23.908 1.00 98.00 384 THR A N 1
ATOM 2973 C CA . THR A 1 384 ? 8.145 -0.321 23.504 1.00 98.00 384 THR A CA 1
ATOM 2974 C C . THR A 1 384 ? 7.928 -1.228 24.717 1.00 98.00 384 THR A C 1
ATOM 2976 O O . THR A 1 384 ? 7.924 -0.760 25.864 1.00 98.00 384 THR A O 1
ATOM 2979 N N . LYS A 1 385 ? 7.700 -2.529 24.488 1.00 97.69 385 LYS A N 1
ATOM 2980 C CA . LYS A 1 385 ? 7.417 -3.538 25.530 1.00 97.69 385 LYS A CA 1
ATOM 2981 C C . LYS A 1 385 ? 6.323 -3.097 26.505 1.00 97.69 385 LYS A C 1
ATOM 2983 O O . LYS A 1 385 ? 6.372 -3.397 27.698 1.00 97.69 385 LYS A O 1
ATOM 2988 N N . SER A 1 386 ? 5.358 -2.330 26.010 1.00 97.38 386 SER A N 1
ATOM 2989 C CA . SER A 1 386 ? 4.375 -1.635 26.829 1.00 97.38 386 SER A CA 1
ATOM 2990 C C . SER A 1 386 ? 2.967 -2.048 26.421 1.00 97.38 386 SER A C 1
ATOM 2992 O O . SER A 1 386 ? 2.605 -2.045 25.250 1.00 97.38 386 SER A O 1
ATOM 2994 N N . THR A 1 387 ? 2.142 -2.404 27.405 1.00 95.81 387 THR A N 1
ATOM 2995 C CA . THR A 1 387 ? 0.744 -2.798 27.184 1.00 95.81 387 THR A CA 1
ATOM 2996 C C . THR A 1 387 ? -0.183 -1.900 27.981 1.00 95.81 387 THR A C 1
ATOM 2998 O O . THR A 1 387 ? 0.046 -1.664 29.170 1.00 95.81 387 THR A O 1
ATOM 3001 N N . VAL A 1 388 ? -1.256 -1.440 27.343 1.00 96.44 388 VAL A N 1
ATOM 3002 C CA . VAL A 1 388 ? -2.314 -0.674 28.007 1.00 96.44 388 VAL A CA 1
ATOM 3003 C C . VAL A 1 388 ? -3.198 -1.612 28.831 1.00 96.44 388 VAL A C 1
ATOM 3005 O O . VAL A 1 388 ? -3.600 -2.673 28.367 1.00 96.44 388 VAL A O 1
ATOM 3008 N N . GLU A 1 389 ? -3.477 -1.225 30.073 1.00 96.81 389 GLU A N 1
ATOM 3009 C CA . GLU A 1 389 ? -4.388 -1.922 30.985 1.00 96.81 389 GLU A CA 1
ATOM 3010 C C . GLU A 1 389 ? -5.802 -1.334 30.927 1.00 96.81 389 GLU A C 1
ATOM 3012 O O . GLU A 1 389 ? -6.782 -2.075 30.875 1.00 96.81 389 GLU A O 1
ATOM 3017 N N . LYS A 1 390 ? -5.922 -0.002 30.933 1.00 97.81 390 LYS A N 1
ATOM 3018 C CA . LYS A 1 390 ? -7.206 0.699 30.805 1.00 97.81 390 LYS A CA 1
ATOM 3019 C C . LYS A 1 390 ? -7.031 2.110 30.263 1.00 97.81 390 LYS A C 1
ATOM 3021 O O . LYS A 1 390 ? -5.981 2.730 30.434 1.00 97.81 390 LYS A O 1
ATOM 3026 N N . ILE A 1 391 ? -8.108 2.632 29.694 1.00 98.44 391 ILE A N 1
ATOM 3027 C CA . ILE A 1 391 ? -8.262 4.043 29.353 1.00 98.44 391 ILE A CA 1
ATOM 3028 C C . ILE A 1 391 ? -9.148 4.667 30.432 1.00 98.44 391 ILE A C 1
ATOM 3030 O O . ILE A 1 391 ? -10.194 4.113 30.778 1.00 98.44 391 ILE A O 1
ATOM 3034 N N . ALA A 1 392 ? -8.713 5.777 31.019 1.00 98.00 392 ALA A N 1
ATOM 3035 C CA . ALA A 1 392 ? -9.429 6.433 32.104 1.00 98.00 392 ALA A CA 1
ATOM 3036 C C . ALA A 1 392 ? -9.870 7.850 31.721 1.00 98.00 392 ALA A C 1
ATOM 3038 O O . ALA A 1 392 ? -9.188 8.589 31.007 1.00 98.00 392 ALA A O 1
ATOM 3039 N N . GLY A 1 393 ? -11.053 8.195 32.218 1.00 96.75 393 GLY A N 1
ATOM 3040 C CA . GLY A 1 393 ? -11.793 9.408 31.914 1.00 96.75 393 GLY A CA 1
ATOM 3041 C C . GLY A 1 393 ? -13.228 9.276 32.424 1.00 96.75 393 GLY A C 1
ATOM 3042 O O . GLY A 1 393 ? -13.645 8.188 32.826 1.00 96.75 393 GLY A O 1
ATOM 3043 N N . THR A 1 394 ? -13.968 10.382 32.439 1.00 93.88 394 THR A N 1
ATOM 3044 C CA . THR A 1 394 ? -15.391 10.399 32.818 1.00 93.88 394 THR A CA 1
ATOM 3045 C C . THR A 1 394 ? -16.276 10.393 31.575 1.00 93.88 394 THR A C 1
ATOM 3047 O O . THR A 1 394 ? -16.969 9.416 31.323 1.00 93.88 394 THR A O 1
ATOM 3050 N N . LYS A 1 395 ? -16.212 11.462 30.772 1.00 94.88 395 LYS A N 1
ATOM 3051 C CA . LYS A 1 395 ? -16.893 11.578 29.468 1.00 94.88 395 LYS A CA 1
ATOM 3052 C C . LYS A 1 395 ? -15.929 11.388 28.296 1.00 94.88 395 LYS A C 1
ATOM 3054 O O . LYS A 1 395 ? -16.237 10.696 27.333 1.00 94.88 395 LYS A O 1
ATOM 3059 N N . ALA A 1 396 ? -14.746 11.981 28.403 1.00 97.38 396 ALA A N 1
ATOM 3060 C CA . ALA A 1 396 ? -13.672 11.883 27.424 1.00 97.38 396 ALA A CA 1
ATOM 3061 C C . ALA A 1 396 ? -12.412 11.319 28.080 1.00 97.38 396 ALA A C 1
ATOM 3063 O O . ALA A 1 396 ? -12.279 11.347 29.310 1.00 97.38 396 ALA A O 1
ATOM 3064 N N . ILE A 1 397 ? -11.499 10.815 27.254 1.00 98.38 397 ILE A N 1
ATOM 3065 C CA . ILE A 1 397 ? -10.180 10.364 27.691 1.00 98.38 397 ILE A CA 1
ATOM 3066 C C . ILE A 1 397 ? -9.431 11.474 28.451 1.00 98.38 397 ILE A C 1
ATOM 3068 O O . ILE A 1 397 ? -9.510 12.657 28.118 1.00 98.38 397 ILE A O 1
ATOM 3072 N N . LYS A 1 398 ? -8.726 11.071 29.512 1.00 98.25 398 LYS A N 1
ATOM 3073 C CA . LYS A 1 398 ? -7.773 11.912 30.253 1.00 98.25 398 LYS A CA 1
ATOM 3074 C C . LYS A 1 398 ? -6.419 11.242 30.416 1.00 98.25 398 LYS A C 1
ATOM 3076 O O . LYS A 1 398 ? -5.387 11.910 30.405 1.00 98.25 398 LYS A O 1
ATOM 3081 N N . GLU A 1 399 ? -6.409 9.922 30.575 1.00 98.00 399 GLU A N 1
ATOM 3082 C CA . GLU A 1 399 ? -5.170 9.172 30.717 1.00 98.00 399 GLU A CA 1
ATOM 3083 C C . GLU A 1 399 ? -5.275 7.744 30.180 1.00 98.00 399 GLU A C 1
ATOM 3085 O O . GLU A 1 399 ? -6.335 7.116 30.163 1.00 98.00 399 GLU A O 1
ATOM 3090 N N . VAL A 1 400 ? -4.121 7.221 29.786 1.00 98.31 400 VAL A N 1
ATOM 3091 C CA . VAL A 1 400 ? -3.884 5.824 29.443 1.00 98.31 400 VAL A CA 1
ATOM 3092 C C . VAL A 1 400 ? -3.051 5.214 30.563 1.00 98.31 400 VAL A C 1
ATOM 3094 O O . VAL A 1 400 ? -1.992 5.738 30.914 1.00 98.31 400 VAL A O 1
ATOM 3097 N N . VAL A 1 401 ? -3.526 4.115 31.145 1.00 98.38 401 VAL A N 1
ATOM 3098 C CA . VAL A 1 401 ? -2.830 3.407 32.226 1.00 98.38 401 VAL A CA 1
ATOM 3099 C C . VAL A 1 401 ? -2.211 2.140 31.658 1.00 98.38 401 VAL A C 1
ATOM 3101 O O . VAL A 1 401 ? -2.917 1.304 31.095 1.00 98.38 401 VAL A O 1
ATOM 3104 N N . LEU A 1 402 ? -0.896 1.996 31.797 1.00 98.06 402 LEU A N 1
ATOM 3105 C CA . LEU A 1 402 ? -0.167 0.797 31.386 1.00 98.06 402 LEU A CA 1
ATOM 3106 C C . LEU A 1 402 ? -0.284 -0.311 32.437 1.00 98.06 402 LEU A C 1
ATOM 3108 O O . LEU A 1 402 ? -0.510 -0.036 33.614 1.00 98.06 402 LEU A O 1
ATOM 3112 N N . LYS A 1 403 ? -0.016 -1.564 32.048 1.00 97.25 403 LYS A N 1
ATOM 3113 C CA . LYS A 1 403 ? 0.079 -2.698 32.992 1.00 97.25 403 LYS A CA 1
ATOM 3114 C C . LYS A 1 403 ? 1.128 -2.486 34.090 1.00 97.25 403 LYS A C 1
ATOM 3116 O O . LYS A 1 403 ? 0.946 -2.957 35.206 1.00 97.25 403 LYS A O 1
ATOM 3121 N N . THR A 1 404 ? 2.176 -1.712 33.803 1.00 96.69 404 THR A N 1
ATOM 3122 C CA . THR A 1 404 ? 3.196 -1.276 34.775 1.00 96.69 404 THR A CA 1
ATOM 3123 C C . THR A 1 404 ? 2.688 -0.227 35.768 1.00 96.69 404 THR A C 1
ATOM 3125 O O . THR A 1 404 ? 3.463 0.287 36.566 1.00 96.69 404 THR A O 1
ATOM 3128 N N . LYS A 1 405 ? 1.403 0.144 35.700 1.00 97.19 405 LYS A N 1
ATOM 3129 C CA . LYS A 1 405 ? 0.748 1.212 36.473 1.00 97.19 405 LYS A CA 1
ATOM 3130 C C . LYS A 1 405 ? 1.224 2.628 36.149 1.00 97.19 405 LYS A C 1
ATOM 3132 O O . LYS A 1 405 ? 0.675 3.589 36.688 1.00 97.19 405 LYS A O 1
ATOM 3137 N N . LYS A 1 406 ? 2.161 2.788 35.207 1.00 97.50 406 LYS A N 1
ATOM 3138 C CA . LYS A 1 406 ? 2.517 4.092 34.638 1.00 97.50 406 LYS A CA 1
ATOM 3139 C C . LYS A 1 406 ? 1.293 4.714 33.962 1.00 97.50 406 LYS A C 1
ATOM 3141 O O . LYS A 1 406 ? 0.613 4.061 33.170 1.00 97.50 406 LYS A O 1
ATOM 3146 N N . LYS A 1 407 ? 1.044 5.988 34.260 1.00 98.19 407 LYS A N 1
ATOM 3147 C CA . LYS A 1 407 ? -0.044 6.782 33.684 1.00 98.19 407 LYS A CA 1
ATOM 3148 C C . LYS A 1 407 ? 0.504 7.753 32.647 1.00 98.19 407 LYS A C 1
ATOM 3150 O O . LYS A 1 407 ? 1.510 8.415 32.893 1.00 98.19 407 LYS A O 1
ATOM 3155 N N . ILE A 1 408 ? -0.163 7.844 31.505 1.00 98.38 408 ILE A N 1
ATOM 3156 C CA . ILE A 1 408 ? 0.187 8.741 30.403 1.00 98.38 408 ILE A CA 1
ATOM 3157 C C . ILE A 1 408 ? -1.016 9.642 30.155 1.00 98.38 408 ILE A C 1
ATOM 3159 O O . ILE A 1 408 ? -2.093 9.154 29.832 1.00 98.38 408 ILE A O 1
ATOM 3163 N N . GLN A 1 409 ? -0.843 10.949 30.328 1.00 98.50 409 GLN A N 1
ATOM 3164 C CA . GLN A 1 409 ? -1.903 11.924 30.068 1.00 98.50 409 GLN A CA 1
ATOM 3165 C C . GLN A 1 409 ? -2.203 11.988 28.566 1.00 98.50 409 GLN A C 1
ATOM 3167 O O . GLN A 1 409 ? -1.269 12.057 27.766 1.00 98.50 409 GLN A O 1
ATOM 3172 N N . ALA A 1 410 ? -3.481 11.986 28.197 1.00 98.38 410 ALA A N 1
ATOM 3173 C CA . ALA A 1 410 ? -3.927 11.958 26.809 1.00 98.38 410 ALA A CA 1
ATOM 3174 C C . ALA A 1 410 ? -5.274 12.674 26.653 1.00 98.38 410 ALA A C 1
ATOM 3176 O O . ALA A 1 410 ? -6.214 12.378 27.387 1.00 98.38 410 ALA A O 1
ATOM 3177 N N . ASP A 1 411 ? -5.367 13.562 25.666 1.00 98.62 411 ASP A N 1
ATOM 3178 C CA . ASP A 1 411 ? -6.622 14.205 25.251 1.00 98.62 411 ASP A CA 1
ATOM 3179 C C . ASP A 1 411 ? -7.267 13.454 24.076 1.00 98.62 411 ASP A C 1
ATOM 3181 O O . ASP A 1 411 ? -8.460 13.601 23.801 1.00 98.62 411 ASP A O 1
ATOM 3185 N N . MET A 1 412 ? -6.462 12.641 23.385 1.00 98.62 412 MET A N 1
ATOM 3186 C CA . MET A 1 412 ? -6.853 11.813 22.254 1.00 98.62 412 MET A CA 1
ATOM 3187 C C . MET A 1 412 ? -6.056 10.504 22.238 1.00 98.62 412 MET A C 1
ATOM 3189 O O . MET A 1 412 ? -4.874 10.476 22.596 1.00 98.62 412 MET A O 1
ATOM 3193 N N . LEU A 1 413 ? -6.686 9.430 21.768 1.00 98.69 413 LEU A N 1
ATOM 3194 C CA . LEU A 1 413 ? -6.061 8.136 21.526 1.00 98.69 413 LEU A CA 1
ATOM 3195 C C . LEU A 1 413 ? -6.435 7.599 20.144 1.00 98.69 413 LEU A C 1
ATOM 3197 O O . LEU A 1 413 ? -7.598 7.656 19.753 1.00 98.69 413 LEU A O 1
ATOM 3201 N N . ILE A 1 414 ? -5.460 7.026 19.438 1.00 98.56 414 ILE A N 1
ATOM 3202 C CA . ILE A 1 414 ? -5.679 6.291 18.187 1.00 98.56 414 ILE A CA 1
ATOM 3203 C C . ILE A 1 414 ? -5.260 4.832 18.383 1.00 98.56 414 ILE A C 1
ATOM 3205 O O . ILE A 1 414 ? -4.109 4.548 18.722 1.00 98.56 414 ILE A O 1
ATOM 3209 N N . PHE A 1 415 ? -6.186 3.902 18.149 1.00 98.00 415 PHE A N 1
ATOM 3210 C CA . PHE A 1 415 ? -5.888 2.478 18.032 1.00 98.00 415 PHE A CA 1
ATOM 3211 C C . PHE A 1 415 ? -5.385 2.156 16.623 1.00 98.00 415 PHE A C 1
ATOM 3213 O O . PHE A 1 415 ? -6.075 2.388 15.631 1.00 98.00 415 PHE A O 1
ATOM 3220 N N . ALA A 1 416 ? -4.183 1.589 16.549 1.00 96.62 416 ALA A N 1
ATOM 3221 C CA . ALA A 1 416 ? -3.497 1.219 15.317 1.00 96.62 416 ALA A CA 1
ATOM 3222 C C . ALA A 1 416 ? -2.731 -0.112 15.469 1.00 96.62 416 ALA A C 1
ATOM 3224 O O . ALA A 1 416 ? -1.613 -0.268 14.979 1.00 96.62 416 ALA A O 1
ATOM 3225 N N . ILE A 1 417 ? -3.343 -1.090 16.143 1.00 94.50 417 ILE A N 1
ATOM 3226 C CA . ILE A 1 417 ? -2.742 -2.404 16.447 1.00 94.50 417 ILE A CA 1
ATOM 3227 C C . ILE A 1 417 ? -2.941 -3.452 15.337 1.00 94.50 417 ILE A C 1
ATOM 3229 O O . ILE A 1 417 ? -2.815 -4.650 15.574 1.00 94.50 417 ILE A O 1
ATOM 3233 N N . GLY A 1 418 ? -3.258 -3.000 14.123 1.00 93.12 418 GLY A N 1
ATOM 3234 C CA . GLY A 1 418 ? -3.515 -3.845 12.961 1.00 93.12 418 GLY A CA 1
ATOM 3235 C C . GLY A 1 418 ? -4.988 -3.905 12.564 1.00 93.12 418 GLY A C 1
ATOM 3236 O O . GLY A 1 418 ? -5.850 -3.227 13.127 1.00 93.12 418 GLY A O 1
ATOM 3237 N N . VAL A 1 419 ? -5.252 -4.715 11.545 1.00 95.12 419 VAL A N 1
ATOM 3238 C CA . VAL A 1 419 ? -6.575 -4.920 10.956 1.00 95.12 419 VAL A CA 1
ATOM 3239 C C . VAL A 1 419 ? -6.848 -6.417 10.823 1.00 95.12 419 VAL A C 1
ATOM 3241 O O . VAL A 1 419 ? -5.911 -7.209 10.721 1.00 95.12 419 VAL A O 1
ATOM 3244 N N . SER A 1 420 ? -8.118 -6.808 10.823 1.00 95.94 420 SER A N 1
ATOM 3245 C CA . SER A 1 420 ? -8.546 -8.184 10.560 1.00 95.94 420 SER A CA 1
ATOM 3246 C C . SER A 1 420 ? -9.477 -8.232 9.347 1.00 95.94 420 SER A C 1
ATOM 3248 O O . SER A 1 420 ? -10.323 -7.338 9.233 1.00 95.94 420 SER A O 1
ATOM 3250 N N . PRO A 1 421 ? -9.385 -9.264 8.487 1.00 97.88 421 PRO A N 1
ATOM 3251 C CA . PRO A 1 421 ? -10.301 -9.452 7.364 1.00 97.88 421 PRO A CA 1
ATOM 3252 C C . PRO A 1 421 ? -11.766 -9.358 7.791 1.00 97.88 421 PRO A C 1
ATOM 3254 O O . PRO A 1 421 ? -12.171 -9.946 8.799 1.00 97.88 421 PRO A O 1
ATOM 3257 N N . ASP A 1 422 ? -12.572 -8.619 7.031 1.00 97.25 422 ASP A N 1
ATOM 3258 C CA . ASP A 1 422 ? -14.001 -8.517 7.290 1.00 97.25 422 ASP A CA 1
ATOM 3259 C C . ASP A 1 422 ? -14.757 -9.667 6.628 1.00 97.25 422 ASP A C 1
ATOM 3261 O O . ASP A 1 422 ? -15.266 -9.561 5.513 1.00 97.25 422 ASP A O 1
ATOM 3265 N N . ILE A 1 423 ? -14.830 -10.783 7.344 1.00 97.38 423 ILE A N 1
ATOM 3266 C CA . ILE A 1 423 ? -15.497 -12.001 6.882 1.00 97.38 423 ILE A CA 1
ATOM 3267 C C . ILE A 1 423 ? -16.925 -12.152 7.408 1.00 97.38 423 ILE A C 1
ATOM 3269 O O . ILE A 1 423 ? -17.489 -13.237 7.281 1.00 97.38 423 ILE A O 1
ATOM 3273 N N . SER A 1 424 ? -17.521 -11.124 8.031 1.00 95.94 424 SER A N 1
ATOM 3274 C CA . SER A 1 424 ? -18.785 -11.302 8.766 1.00 95.94 424 SER A CA 1
ATOM 3275 C C . SER A 1 424 ? -19.910 -11.845 7.880 1.00 95.94 424 SER A C 1
ATOM 3277 O O . SER A 1 424 ? -20.602 -12.775 8.277 1.00 95.94 424 SER A O 1
ATOM 3279 N N . LEU A 1 425 ? -20.027 -11.337 6.648 1.00 96.50 425 LEU A N 1
ATOM 3280 C CA . LEU A 1 425 ? -21.025 -11.812 5.684 1.00 96.50 425 LEU A CA 1
ATOM 3281 C C . LEU A 1 425 ? -20.787 -13.256 5.243 1.00 96.50 425 LEU A C 1
ATOM 3283 O O . LEU A 1 425 ? -21.721 -14.050 5.193 1.00 96.50 425 LEU A O 1
ATOM 3287 N N . ALA A 1 426 ? -19.539 -13.597 4.930 1.00 96.94 426 ALA A N 1
ATOM 3288 C CA . ALA A 1 426 ? -19.174 -14.929 4.466 1.00 96.94 426 ALA A CA 1
ATOM 3289 C C . ALA A 1 426 ? -19.315 -15.984 5.569 1.00 96.94 426 ALA A C 1
ATOM 3291 O O . ALA A 1 426 ? -19.735 -17.100 5.291 1.00 96.94 426 ALA A O 1
ATOM 3292 N N . LYS A 1 427 ? -19.007 -15.622 6.819 1.00 95.50 427 LYS A N 1
ATOM 3293 C CA . LYS A 1 427 ? -19.082 -16.524 7.972 1.00 95.50 427 LYS A CA 1
ATOM 3294 C C . LYS A 1 427 ? -20.518 -16.945 8.298 1.00 95.50 427 LYS A C 1
ATOM 3296 O O . LYS A 1 427 ? -20.733 -18.054 8.776 1.00 95.50 427 LYS A O 1
ATOM 3301 N N . GLU A 1 428 ? -21.487 -16.064 8.061 1.00 93.88 428 GLU A N 1
ATOM 3302 C CA . GLU A 1 428 ? -22.916 -16.345 8.255 1.00 93.88 428 GLU A CA 1
ATOM 3303 C C . GLU A 1 428 ? -23.574 -16.989 7.022 1.00 93.88 428 GLU A C 1
ATOM 3305 O O . GLU A 1 428 ? -24.654 -17.575 7.124 1.00 93.88 428 GLU A O 1
ATOM 3310 N N . ALA A 1 429 ? -22.936 -16.897 5.853 1.00 95.25 429 ALA A N 1
ATOM 3311 C CA . ALA A 1 429 ? -23.429 -17.477 4.613 1.00 95.25 429 ALA A CA 1
ATOM 3312 C C . ALA A 1 429 ? -23.205 -18.995 4.578 1.00 95.25 429 ALA A C 1
ATOM 3314 O O . ALA A 1 429 ? -22.095 -19.495 4.764 1.00 95.25 429 ALA A O 1
ATOM 3315 N N . ILE A 1 430 ? -24.260 -19.750 4.270 1.00 93.81 430 ILE A N 1
ATOM 3316 C CA . ILE A 1 430 ? -24.186 -21.213 4.215 1.00 93.81 430 ILE A CA 1
ATOM 3317 C C . ILE A 1 430 ? -23.248 -21.647 3.078 1.00 93.81 430 ILE A C 1
ATOM 3319 O O . ILE A 1 430 ? -23.477 -21.330 1.909 1.00 93.81 430 ILE A O 1
ATOM 3323 N N . GLY A 1 431 ? -22.214 -22.412 3.438 1.00 95.12 431 GLY A N 1
ATOM 3324 C CA . GLY A 1 431 ? -21.307 -23.102 2.517 1.00 95.12 431 GLY A CA 1
ATOM 3325 C C . GLY A 1 431 ? -20.088 -22.301 2.041 1.00 95.12 431 GLY A C 1
ATOM 3326 O O . GLY A 1 431 ? -19.188 -22.892 1.442 1.00 95.12 431 GLY A O 1
ATOM 3327 N N . ILE A 1 432 ? -19.989 -21.001 2.341 1.00 97.81 432 ILE A N 1
ATOM 3328 C CA . ILE A 1 432 ? -18.754 -20.245 2.086 1.00 97.81 432 ILE A CA 1
ATOM 3329 C C . ILE A 1 432 ? -17.723 -20.618 3.158 1.00 97.81 432 ILE A C 1
ATOM 3331 O O . ILE A 1 432 ? -17.941 -20.410 4.349 1.00 97.81 432 ILE A O 1
ATOM 3335 N N . LYS A 1 433 ? -16.579 -21.180 2.748 1.00 98.12 433 LYS A N 1
ATOM 3336 C CA . LYS A 1 433 ? -15.492 -21.507 3.680 1.00 98.12 433 LYS A CA 1
ATOM 3337 C C . LYS A 1 433 ? -14.748 -20.242 4.105 1.00 98.12 433 LYS A C 1
ATOM 3339 O O . LYS A 1 433 ? -14.320 -19.441 3.275 1.00 98.12 433 LYS A O 1
ATOM 3344 N N . THR A 1 434 ? -14.537 -20.105 5.409 1.00 97.94 434 THR A N 1
ATOM 3345 C CA . THR A 1 434 ? -13.775 -19.007 6.014 1.00 97.94 434 THR A CA 1
ATOM 3346 C C . THR A 1 434 ? -12.783 -19.537 7.042 1.00 97.94 434 THR A C 1
ATOM 3348 O O . THR A 1 434 ? -13.069 -20.526 7.716 1.00 97.94 434 THR A O 1
ATOM 3351 N N . ASN A 1 435 ? -11.664 -18.840 7.214 1.00 96.31 435 ASN A N 1
ATOM 3352 C CA . ASN A 1 435 ? -10.680 -19.064 8.271 1.00 96.31 435 ASN A CA 1
ATOM 3353 C C . ASN A 1 435 ? -10.332 -17.713 8.933 1.00 96.31 435 ASN A C 1
ATOM 3355 O O . ASN A 1 435 ? -11.202 -17.116 9.567 1.00 96.31 435 ASN A O 1
ATOM 3359 N N . ARG A 1 436 ? -9.113 -17.183 8.769 1.00 95.81 436 ARG A N 1
ATOM 3360 C CA . ARG A 1 436 ? -8.788 -15.782 9.087 1.00 95.81 436 ARG A CA 1
ATOM 3361 C C . ARG A 1 436 ? -9.388 -14.832 8.047 1.00 95.81 436 ARG A C 1
ATOM 3363 O O . ARG A 1 436 ? -9.727 -13.714 8.408 1.00 95.81 436 ARG A O 1
ATOM 3370 N N . GLY A 1 437 ? -9.509 -15.278 6.796 1.00 97.81 437 GLY A N 1
ATOM 3371 C CA . GLY A 1 437 ? -10.176 -14.613 5.669 1.00 97.81 437 GLY A CA 1
ATOM 3372 C C . GLY A 1 437 ? -11.166 -15.542 4.943 1.00 97.81 437 GLY A C 1
ATOM 3373 O O . GLY A 1 437 ? -11.373 -16.689 5.347 1.00 97.81 437 GLY A O 1
ATOM 3374 N N . ILE A 1 438 ? -11.786 -15.057 3.865 1.00 98.62 438 ILE A N 1
ATOM 3375 C CA . ILE A 1 438 ? -12.621 -15.856 2.951 1.00 98.62 438 ILE A CA 1
ATOM 3376 C C . ILE A 1 438 ? -11.706 -16.735 2.098 1.00 98.62 438 ILE A C 1
ATOM 3378 O O . ILE A 1 438 ? -10.838 -16.216 1.402 1.00 98.62 438 ILE A O 1
ATOM 3382 N N . VAL A 1 439 ? -11.884 -18.055 2.142 1.00 98.38 439 VAL A N 1
ATOM 3383 C CA . VAL A 1 439 ? -11.025 -18.986 1.397 1.00 98.38 439 VAL A CA 1
ATOM 3384 C C . VAL A 1 439 ? -11.422 -18.977 -0.077 1.00 98.38 439 VAL A C 1
ATOM 3386 O O . VAL A 1 439 ? -12.587 -19.230 -0.403 1.00 98.38 439 VAL A O 1
ATOM 3389 N N . VAL A 1 440 ? -10.451 -18.714 -0.952 1.00 98.50 440 VAL A N 1
ATOM 3390 C CA . VAL A 1 440 ? -10.630 -18.711 -2.409 1.00 98.50 440 VAL A CA 1
ATOM 3391 C C . VAL A 1 440 ? -9.652 -19.655 -3.104 1.00 98.50 440 VAL A C 1
ATOM 3393 O O . VAL A 1 440 ? -8.596 -19.981 -2.558 1.00 98.50 440 VAL A O 1
ATOM 3396 N N . ASP A 1 441 ? -10.022 -20.106 -4.298 1.00 97.50 441 ASP A N 1
ATOM 3397 C CA . ASP A 1 441 ? -9.131 -20.815 -5.215 1.00 97.50 441 ASP A CA 1
ATOM 3398 C C . ASP A 1 441 ? -8.256 -19.845 -6.033 1.00 97.50 441 ASP A C 1
ATOM 3400 O O . ASP A 1 441 ? -8.327 -18.622 -5.879 1.00 97.50 441 ASP A O 1
ATOM 3404 N N . ASP A 1 442 ? -7.430 -20.383 -6.932 1.00 96.81 442 ASP A N 1
ATOM 3405 C CA . ASP A 1 442 ? -6.559 -19.570 -7.786 1.00 96.81 442 ASP A CA 1
ATOM 3406 C C . ASP A 1 442 ? -7.347 -18.730 -8.820 1.00 96.81 442 ASP A C 1
ATOM 3408 O O . ASP A 1 442 ? -6.776 -17.834 -9.427 1.00 96.81 442 ASP A O 1
ATOM 3412 N N . HIS A 1 443 ? -8.657 -18.927 -8.989 1.00 97.88 443 HIS A N 1
ATOM 3413 C CA . HIS A 1 443 ? -9.528 -18.093 -9.833 1.00 97.88 443 HIS A CA 1
ATOM 3414 C C . HIS A 1 443 ? -10.277 -17.022 -9.022 1.00 97.88 443 HIS A C 1
ATOM 3416 O O . HIS A 1 443 ? -11.161 -16.339 -9.546 1.00 97.88 443 HIS A O 1
ATOM 3422 N N . MET A 1 444 ? -9.915 -16.853 -7.743 1.00 98.50 444 MET A N 1
ATOM 3423 C CA . MET A 1 444 ? -10.583 -15.986 -6.763 1.00 98.50 444 MET A CA 1
ATOM 3424 C C . MET A 1 444 ? -12.022 -16.417 -6.435 1.00 98.50 444 MET A C 1
ATOM 3426 O O . MET A 1 444 ? -12.783 -15.652 -5.835 1.00 98.50 444 MET A O 1
ATOM 3430 N N . GLN A 1 445 ? -12.418 -17.637 -6.809 1.00 98.44 445 GLN A N 1
ATOM 3431 C CA . GLN A 1 445 ? -13.740 -18.177 -6.523 1.00 98.44 445 GLN A CA 1
ATOM 3432 C C . GLN A 1 445 ? -13.765 -18.770 -5.112 1.00 98.44 445 GLN A C 1
ATOM 3434 O O . GLN A 1 445 ? -12.826 -19.425 -4.662 1.00 98.44 445 GLN A O 1
ATOM 3439 N N . THR A 1 446 ? -14.850 -18.526 -4.384 1.00 98.56 446 THR A N 1
ATOM 3440 C CA . THR A 1 446 ? -15.081 -19.122 -3.064 1.00 98.56 446 THR A CA 1
ATOM 3441 C C . THR A 1 446 ? -15.477 -20.598 -3.195 1.00 98.56 446 THR A C 1
ATOM 3443 O O . THR A 1 446 ? -15.581 -21.152 -4.286 1.00 98.56 446 THR A O 1
ATOM 3446 N N . SER A 1 447 ? -15.791 -21.252 -2.074 1.00 98.06 447 SER A N 1
ATOM 3447 C CA . SER A 1 447 ? -16.342 -22.619 -2.091 1.00 98.06 447 SER A CA 1
ATOM 3448 C C . SER A 1 447 ? -17.735 -22.747 -2.724 1.00 98.06 447 SER A C 1
ATOM 3450 O O . SER A 1 447 ? -18.215 -23.867 -2.878 1.00 98.06 447 SER A O 1
ATOM 3452 N N . ILE A 1 448 ? -18.385 -21.633 -3.081 1.00 98.31 448 ILE A N 1
ATOM 3453 C CA . ILE A 1 448 ? -19.668 -21.618 -3.783 1.00 98.31 448 ILE A CA 1
ATOM 3454 C C . ILE A 1 448 ? -19.454 -21.137 -5.227 1.00 98.31 448 ILE A C 1
ATOM 3456 O O . ILE A 1 448 ? -19.030 -19.994 -5.423 1.00 98.31 448 ILE A O 1
ATOM 3460 N N . PRO A 1 449 ? -19.779 -21.958 -6.245 1.00 97.25 449 PRO A N 1
ATOM 3461 C CA . PRO A 1 449 ? -19.657 -21.565 -7.646 1.00 97.25 449 PRO A CA 1
ATOM 3462 C C . PRO A 1 449 ? -20.426 -20.280 -7.970 1.00 97.25 449 PRO A C 1
ATOM 3464 O O . PRO A 1 449 ? -21.591 -20.123 -7.601 1.00 97.25 449 PRO A O 1
ATOM 3467 N N . GLY A 1 450 ? -19.779 -19.364 -8.692 1.00 97.00 450 GLY A N 1
ATOM 3468 C CA . GLY A 1 450 ? -20.347 -18.056 -9.023 1.00 97.00 450 GLY A CA 1
ATOM 3469 C C . GLY A 1 450 ? -20.253 -17.004 -7.912 1.00 97.00 450 GLY A C 1
ATOM 3470 O O . GLY A 1 450 ? -20.669 -15.870 -8.143 1.00 97.00 450 GLY A O 1
ATOM 3471 N N . ILE A 1 451 ? -19.691 -17.337 -6.745 1.00 98.69 451 ILE A N 1
ATOM 3472 C CA . ILE A 1 451 ? -19.370 -16.373 -5.688 1.00 98.69 451 ILE A CA 1
ATOM 3473 C C . ILE A 1 451 ? -17.853 -16.277 -5.553 1.00 98.69 451 ILE A C 1
ATOM 3475 O O . ILE A 1 451 ? -17.182 -17.278 -5.310 1.00 98.69 451 ILE A O 1
ATOM 3479 N N . TYR A 1 452 ? -17.327 -15.065 -5.666 1.00 98.81 452 TYR A N 1
ATOM 3480 C CA . TYR A 1 452 ? -15.907 -14.728 -5.665 1.00 98.81 452 TYR A CA 1
ATOM 3481 C C . TYR A 1 452 ? -15.571 -13.825 -4.477 1.00 98.81 452 TYR A C 1
ATOM 3483 O O . TYR A 1 452 ? -16.447 -13.179 -3.894 1.00 98.81 452 TYR A O 1
ATOM 3491 N N . SER A 1 453 ? -14.291 -13.748 -4.120 1.00 98.75 453 SER A N 1
ATOM 3492 C CA . SER A 1 453 ? -13.795 -12.781 -3.141 1.00 98.75 453 SER A CA 1
ATOM 3493 C C . SER A 1 453 ? -12.408 -12.272 -3.520 1.00 98.75 453 SER A C 1
ATOM 3495 O O . SER A 1 453 ? -11.591 -13.018 -4.048 1.00 98.75 453 SER A O 1
ATOM 3497 N N . ALA A 1 454 ? -12.152 -10.990 -3.262 1.00 98.62 454 ALA A N 1
ATOM 3498 C CA . ALA A 1 454 ? -10.891 -10.337 -3.594 1.00 98.62 454 ALA A CA 1
ATOM 3499 C C . ALA A 1 454 ? -10.535 -9.236 -2.585 1.00 98.62 454 ALA A C 1
ATOM 3501 O O . ALA A 1 454 ? -11.399 -8.657 -1.918 1.00 98.62 454 ALA A O 1
ATOM 3502 N N . GLY A 1 455 ? -9.247 -8.908 -2.506 1.00 97.75 455 GLY A N 1
ATOM 3503 C CA . GLY A 1 455 ? -8.707 -7.911 -1.591 1.00 97.75 455 GLY A CA 1
ATOM 3504 C C . GLY A 1 455 ? -8.514 -8.442 -0.179 1.00 97.75 455 GLY A C 1
ATOM 3505 O O . GLY A 1 455 ? -8.486 -9.646 0.067 1.00 97.75 455 GLY A O 1
ATOM 3506 N N . ASP A 1 456 ? -8.387 -7.525 0.775 1.00 97.62 456 ASP A N 1
ATOM 3507 C CA . ASP A 1 456 ? -7.907 -7.848 2.122 1.00 97.62 456 ASP A CA 1
ATOM 3508 C C . ASP A 1 456 ? -8.819 -8.806 2.920 1.00 97.62 456 ASP A C 1
ATOM 3510 O O . ASP A 1 456 ? -8.400 -9.345 3.944 1.00 97.62 456 ASP A O 1
ATOM 3514 N N . CYS A 1 457 ? -10.051 -9.041 2.453 1.00 97.81 457 CYS A N 1
ATOM 3515 C CA . CYS A 1 457 ? -10.985 -9.978 3.073 1.00 97.81 457 CYS A CA 1
ATOM 3516 C C . CYS A 1 457 ? -10.685 -11.461 2.778 1.00 97.81 457 CYS A C 1
ATOM 3518 O O . CYS A 1 457 ? -11.213 -12.323 3.482 1.00 97.81 457 CYS A O 1
ATOM 3520 N N . CYS A 1 458 ? -9.857 -11.778 1.774 1.00 95.94 458 CYS A N 1
ATOM 3521 C CA . CYS A 1 458 ? -9.644 -13.151 1.307 1.00 95.94 458 CYS A CA 1
ATOM 3522 C C . CYS A 1 458 ? -8.336 -13.793 1.810 1.00 95.94 458 CYS A C 1
ATOM 3524 O O . CYS A 1 458 ? -7.356 -13.118 2.130 1.00 95.94 458 CYS A O 1
ATOM 3526 N N . GLU A 1 459 ? -8.317 -15.127 1.861 1.00 96.75 459 GLU A N 1
ATOM 3527 C CA . GLU A 1 459 ? -7.103 -15.937 1.962 1.00 96.75 459 GLU A CA 1
ATOM 3528 C C . GLU A 1 459 ? -6.726 -16.444 0.579 1.00 96.75 459 GLU A C 1
ATOM 3530 O O . GLU A 1 459 ? -7.373 -17.344 0.047 1.00 96.75 459 GLU A O 1
ATOM 3535 N N . ALA A 1 460 ? -5.654 -15.888 0.026 1.00 96.00 460 ALA A N 1
ATOM 3536 C CA . ALA A 1 460 ? -5.105 -16.304 -1.255 1.00 96.00 460 ALA A CA 1
ATOM 3537 C C . ALA A 1 460 ? -3.642 -16.727 -1.089 1.00 96.00 460 ALA A C 1
ATOM 3539 O O . ALA A 1 460 ? -3.036 -16.548 -0.028 1.00 96.00 460 ALA A O 1
ATOM 3540 N N . LYS A 1 461 ? -3.078 -17.308 -2.146 1.00 95.88 461 LYS A N 1
ATOM 3541 C CA . LYS A 1 461 ? -1.731 -17.877 -2.155 1.00 95.88 461 LYS A CA 1
ATOM 3542 C C . LYS A 1 461 ? -0.645 -16.845 -1.812 1.00 95.88 461 LYS A C 1
ATOM 3544 O O . LYS A 1 461 ? -0.411 -15.895 -2.559 1.00 95.88 461 LYS A O 1
ATOM 3549 N N . ASP A 1 462 ? 0.078 -17.082 -0.719 1.00 95.00 462 ASP A N 1
ATOM 3550 C CA . ASP A 1 462 ? 1.385 -16.480 -0.457 1.00 95.00 462 ASP A CA 1
ATOM 3551 C C . ASP A 1 462 ? 2.456 -17.305 -1.174 1.00 95.00 462 ASP A C 1
ATOM 3553 O O . ASP A 1 462 ? 2.674 -18.475 -0.852 1.00 95.00 462 ASP A O 1
ATOM 3557 N N . MET A 1 463 ? 3.133 -16.717 -2.156 1.00 91.81 463 MET A N 1
ATOM 3558 C CA . MET A 1 463 ? 4.061 -17.458 -3.014 1.00 91.81 463 MET A CA 1
ATOM 3559 C C . MET A 1 463 ? 5.414 -17.783 -2.362 1.00 91.81 463 MET A C 1
ATOM 3561 O O . MET A 1 463 ? 6.142 -18.640 -2.881 1.00 91.81 463 MET A O 1
ATOM 3565 N N . LEU A 1 464 ? 5.756 -17.110 -1.256 1.00 91.12 464 LEU A N 1
ATOM 3566 C CA . LEU A 1 464 ? 6.989 -17.337 -0.497 1.00 91.12 464 LEU A CA 1
ATOM 3567 C C . LEU A 1 464 ? 6.791 -18.400 0.578 1.00 91.12 464 LEU A C 1
ATOM 3569 O O . LEU A 1 464 ? 7.648 -19.261 0.758 1.00 91.12 464 LEU A O 1
ATOM 3573 N N . LEU A 1 465 ? 5.655 -18.345 1.273 1.00 90.06 465 LEU A N 1
ATOM 3574 C CA . LEU A 1 465 ? 5.309 -19.303 2.322 1.00 90.06 465 LEU A CA 1
ATOM 3575 C C . LEU A 1 465 ? 4.596 -20.549 1.780 1.00 90.06 465 LEU A C 1
ATOM 3577 O O . LEU A 1 465 ? 4.523 -21.553 2.480 1.00 90.06 465 LEU A O 1
ATOM 3581 N N . ASN A 1 466 ? 4.087 -20.489 0.545 1.00 90.38 466 ASN A N 1
ATOM 3582 C CA . ASN A 1 466 ? 3.295 -21.535 -0.102 1.00 90.38 466 ASN A CA 1
ATOM 3583 C C . ASN A 1 466 ? 2.073 -21.970 0.731 1.00 90.38 466 ASN A C 1
ATOM 3585 O O . ASN A 1 466 ? 1.747 -23.152 0.820 1.00 90.38 466 ASN A O 1
ATOM 3589 N N . ILE A 1 467 ? 1.412 -20.992 1.355 1.00 93.44 467 ILE A N 1
ATOM 3590 C CA . ILE A 1 467 ? 0.178 -21.160 2.133 1.00 93.44 467 ILE A CA 1
ATOM 3591 C C . ILE A 1 467 ? -0.853 -20.125 1.688 1.00 93.44 467 ILE A C 1
ATOM 3593 O O . ILE A 1 467 ? -0.482 -19.036 1.248 1.00 93.44 467 ILE A O 1
ATOM 3597 N N . SER A 1 468 ? -2.139 -20.421 1.858 1.00 95.06 468 SER A N 1
ATOM 3598 C CA . SER A 1 468 ? -3.193 -19.416 1.703 1.00 95.06 468 SER A CA 1
ATOM 3599 C C . SER A 1 468 ? -3.314 -18.587 2.977 1.00 95.06 468 SER A C 1
ATOM 3601 O O . SER A 1 468 ? -3.437 -19.136 4.073 1.00 95.06 468 SER A O 1
ATOM 3603 N N . ARG A 1 469 ? -3.249 -17.259 2.855 1.00 95.94 469 ARG A N 1
ATOM 3604 C CA . ARG A 1 469 ? -3.434 -16.337 3.985 1.00 95.94 469 ARG A CA 1
ATOM 3605 C C . ARG A 1 469 ? -3.880 -14.951 3.514 1.00 95.94 469 ARG A C 1
ATOM 3607 O O . ARG A 1 469 ? -3.693 -14.619 2.345 1.00 95.94 469 ARG A O 1
ATOM 3614 N N . PRO A 1 470 ? -4.391 -14.099 4.416 1.00 95.94 470 PRO A N 1
ATOM 3615 C CA . PRO A 1 470 ? -4.615 -12.695 4.098 1.00 95.94 470 PRO A CA 1
ATOM 3616 C C . PRO A 1 470 ? -3.290 -11.950 3.890 1.00 95.94 470 PRO A C 1
ATOM 3618 O O . PRO A 1 470 ? -2.372 -12.037 4.715 1.00 95.94 470 PRO A O 1
ATOM 3621 N N . ILE A 1 471 ? -3.212 -11.183 2.801 1.00 95.00 471 ILE A N 1
ATOM 3622 C CA . ILE A 1 471 ? -2.127 -10.237 2.512 1.00 95.00 471 ILE A CA 1
ATOM 3623 C C . ILE A 1 471 ? -2.779 -8.893 2.178 1.00 95.00 471 ILE A C 1
ATOM 3625 O O . ILE A 1 471 ? -3.156 -8.633 1.034 1.00 95.00 471 ILE A O 1
ATOM 3629 N N . ALA A 1 472 ? -2.939 -8.065 3.211 1.00 93.62 472 ALA A N 1
ATOM 3630 C CA . ALA A 1 472 ? -3.661 -6.798 3.149 1.00 93.62 472 ALA A CA 1
ATOM 3631 C C . ALA A 1 472 ? -2.781 -5.674 2.578 1.00 93.62 472 ALA A C 1
ATOM 3633 O O . ALA A 1 472 ? -2.208 -4.876 3.323 1.00 93.62 472 ALA A O 1
ATOM 3634 N N . ILE A 1 473 ? -2.611 -5.662 1.255 1.00 93.69 473 ILE A N 1
ATOM 3635 C CA . ILE A 1 473 ? -1.836 -4.644 0.538 1.00 93.69 473 ILE A CA 1
ATOM 3636 C C . ILE A 1 473 ? -2.546 -4.227 -0.749 1.00 93.69 473 ILE A C 1
ATOM 3638 O O . ILE A 1 473 ? -3.123 -5.047 -1.464 1.00 93.69 473 ILE A O 1
ATOM 3642 N N . TRP A 1 474 ? -2.423 -2.945 -1.091 1.00 93.62 474 TRP A N 1
ATOM 3643 C CA . TRP A 1 474 ? -3.075 -2.360 -2.263 1.00 93.62 474 TRP A CA 1
ATOM 3644 C C . TRP A 1 474 ? -2.776 -3.089 -3.587 1.00 93.62 474 TRP A C 1
ATOM 3646 O O . TRP A 1 474 ? -3.736 -3.416 -4.283 1.00 93.62 474 TRP A O 1
ATOM 3656 N N . PRO A 1 475 ? -1.509 -3.415 -3.940 1.00 91.94 475 PRO A N 1
ATOM 3657 C CA . PRO A 1 475 ? -1.219 -4.101 -5.205 1.00 91.94 475 PRO A CA 1
ATOM 3658 C C . PRO A 1 475 ? -1.831 -5.504 -5.283 1.00 91.94 475 PRO A C 1
ATOM 3660 O O . PRO A 1 475 ? -2.153 -5.989 -6.363 1.00 91.94 475 PRO A O 1
ATOM 3663 N N . ASN A 1 476 ? -1.991 -6.163 -4.134 1.00 94.19 476 ASN A N 1
ATOM 3664 C CA . ASN A 1 476 ? -2.636 -7.464 -4.079 1.00 94.19 476 ASN A CA 1
ATOM 3665 C C . ASN A 1 476 ? -4.145 -7.326 -4.310 1.00 94.19 476 ASN A C 1
ATOM 3667 O O . ASN A 1 476 ? -4.709 -8.049 -5.125 1.00 94.19 476 ASN A O 1
ATOM 3671 N N . ALA A 1 477 ? -4.787 -6.352 -3.659 1.00 96.75 477 ALA A N 1
ATOM 3672 C CA . ALA A 1 477 ? -6.213 -6.103 -3.827 1.00 96.75 477 ALA A CA 1
ATOM 3673 C C . ALA A 1 477 ? 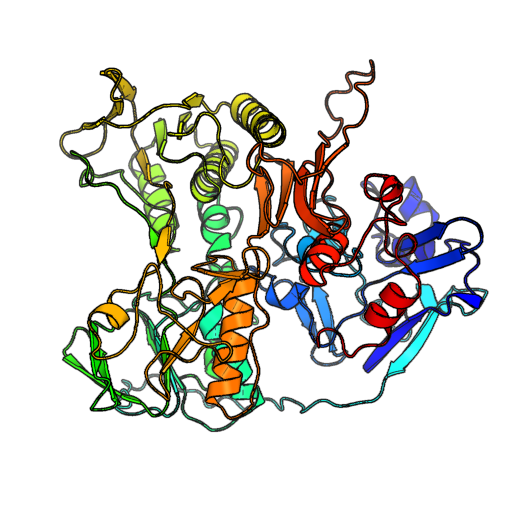-6.591 -5.754 -5.273 1.00 96.75 477 ALA A C 1
ATOM 3675 O O . ALA A 1 477 ? -7.580 -6.282 -5.778 1.00 96.75 477 ALA A O 1
ATOM 3676 N N . THR A 1 478 ? -5.799 -4.922 -5.960 1.00 95.12 478 THR A N 1
ATOM 3677 C CA . THR A 1 478 ? -6.043 -4.615 -7.377 1.00 95.12 478 THR A CA 1
ATOM 3678 C C . THR A 1 478 ? -5.884 -5.856 -8.250 1.00 95.12 478 THR A C 1
ATOM 3680 O O . THR A 1 478 ? -6.793 -6.163 -9.018 1.00 95.12 478 THR A O 1
ATOM 3683 N N . LYS A 1 479 ? -4.800 -6.630 -8.085 1.00 94.25 479 LYS A N 1
ATOM 3684 C CA . LYS A 1 479 ? -4.582 -7.833 -8.904 1.00 94.25 479 LYS A CA 1
ATOM 3685 C C . LYS A 1 479 ? -5.666 -8.890 -8.695 1.00 94.25 479 LYS A C 1
ATOM 3687 O O . LYS A 1 479 ? -6.163 -9.457 -9.661 1.00 94.25 479 LYS A O 1
ATOM 3692 N N . GLN A 1 480 ? -6.060 -9.138 -7.449 1.00 98.06 480 GLN A N 1
ATOM 3693 C CA . GLN A 1 480 ? -7.147 -10.069 -7.140 1.00 98.06 480 GLN A CA 1
ATOM 3694 C C . GLN A 1 480 ? -8.487 -9.583 -7.707 1.00 98.06 480 GLN A C 1
ATOM 3696 O O . GLN A 1 480 ? -9.249 -10.388 -8.232 1.00 98.06 480 GLN A O 1
ATOM 3701 N N . GLY A 1 481 ? -8.759 -8.273 -7.652 1.00 98.12 481 GLY A N 1
ATOM 3702 C CA . GLY A 1 481 ? -9.942 -7.668 -8.264 1.00 98.12 481 GLY A CA 1
ATOM 3703 C C . GLY A 1 481 ? -9.997 -7.878 -9.778 1.00 98.12 481 GLY A C 1
ATOM 3704 O O . GLY A 1 481 ? -11.011 -8.345 -10.289 1.00 98.12 481 GLY A O 1
ATOM 3705 N N . GLU A 1 482 ? -8.893 -7.611 -10.486 1.00 96.44 482 GLU A N 1
ATOM 3706 C CA . GLU A 1 482 ? -8.767 -7.856 -11.933 1.00 96.44 482 GLU A CA 1
ATOM 3707 C C . GLU A 1 482 ? -9.091 -9.314 -12.295 1.00 96.44 482 GLU A C 1
ATOM 3709 O O . GLU A 1 482 ? -9.872 -9.587 -13.210 1.00 96.44 482 GLU A O 1
ATOM 3714 N N . LEU A 1 483 ? -8.483 -10.257 -11.568 1.00 97.44 483 LEU A N 1
ATOM 3715 C CA . LEU A 1 483 ? -8.642 -11.689 -11.809 1.00 97.44 483 LEU A CA 1
ATOM 3716 C C . LEU A 1 483 ? -10.073 -12.141 -11.529 1.00 97.44 483 LEU A C 1
ATOM 3718 O O . LEU A 1 483 ? -10.667 -12.823 -12.359 1.00 97.44 483 LEU A O 1
ATOM 3722 N N . ALA A 1 484 ? -10.652 -11.718 -10.403 1.00 98.56 484 ALA A N 1
ATOM 3723 C CA . ALA A 1 484 ? -12.034 -12.033 -10.069 1.00 98.56 484 ALA A CA 1
ATOM 3724 C C . ALA A 1 484 ? -13.001 -11.490 -11.131 1.00 98.56 484 ALA A C 1
ATOM 3726 O O . ALA A 1 484 ? -13.838 -12.239 -11.625 1.00 98.56 484 ALA A O 1
ATOM 3727 N N . GLY A 1 485 ? -12.846 -10.228 -11.546 1.00 98.44 485 GLY A N 1
ATOM 3728 C CA . GLY A 1 485 ? -13.670 -9.631 -12.600 1.00 98.44 485 GLY A CA 1
ATOM 3729 C C . GLY A 1 485 ? -13.537 -10.347 -13.948 1.00 98.44 485 GLY A C 1
ATOM 3730 O O . GLY A 1 485 ? -14.545 -10.605 -14.607 1.00 98.44 485 GLY A O 1
ATOM 3731 N N . SER A 1 486 ? -12.316 -10.745 -14.325 1.00 98.00 486 SER A N 1
ATOM 3732 C CA . SER A 1 486 ? -12.062 -11.518 -15.551 1.00 98.00 486 SER A CA 1
ATOM 3733 C C . SER A 1 486 ? -12.759 -12.883 -15.510 1.00 98.00 486 SER A C 1
ATOM 3735 O O . SER A 1 486 ? -13.532 -13.212 -16.406 1.00 98.00 486 SER A O 1
ATOM 3737 N N . ASN A 1 487 ? -12.579 -13.637 -14.421 1.00 98.44 487 ASN A N 1
ATOM 3738 C CA . ASN A 1 487 ? -13.191 -14.957 -14.258 1.00 98.44 487 ASN A CA 1
ATOM 3739 C C . ASN A 1 487 ? -14.723 -14.887 -14.144 1.00 98.44 487 ASN A C 1
ATOM 3741 O O . ASN A 1 487 ? -15.422 -15.765 -14.648 1.00 98.44 487 ASN A O 1
ATOM 3745 N N . MET A 1 488 ? -15.267 -13.843 -13.509 1.00 98.25 488 MET A N 1
ATOM 3746 C CA . MET A 1 488 ? -16.715 -13.611 -13.438 1.00 98.25 488 MET A CA 1
ATOM 3747 C C . MET A 1 488 ? -17.331 -13.391 -14.821 1.00 98.25 488 MET A C 1
ATOM 3749 O O . MET A 1 488 ? -18.440 -13.869 -15.056 1.00 98.25 488 MET A O 1
ATOM 3753 N N . SER A 1 489 ? -16.608 -12.706 -15.712 1.00 97.56 489 SER A N 1
ATOM 3754 C CA . SER A 1 489 ? -17.025 -12.360 -17.080 1.00 97.56 489 SER A CA 1
ATOM 3755 C C . SER A 1 489 ? -16.610 -13.395 -18.140 1.00 97.56 489 SER A C 1
ATOM 3757 O O . SER A 1 489 ? -16.797 -13.166 -19.331 1.00 97.56 489 SER A O 1
ATOM 3759 N N . GLY A 1 490 ? -16.091 -14.555 -17.719 1.00 94.44 490 GLY A N 1
ATOM 3760 C CA . GLY A 1 490 ? -15.831 -15.702 -18.595 1.00 94.44 490 GLY A CA 1
ATOM 3761 C C . GLY A 1 490 ? -14.417 -15.799 -19.175 1.00 94.44 490 GLY A C 1
ATOM 3762 O O . GLY A 1 490 ? -14.176 -16.682 -19.994 1.00 94.44 490 GLY A O 1
ATOM 3763 N N . VAL A 1 491 ? -13.478 -14.947 -18.751 1.00 94.44 491 VAL A N 1
ATOM 3764 C CA . VAL A 1 491 ? -12.059 -15.048 -19.128 1.00 94.44 491 VAL A CA 1
ATOM 3765 C C . VAL A 1 491 ? -11.279 -15.738 -18.016 1.00 94.44 491 VAL A C 1
ATOM 3767 O O . VAL A 1 491 ? -11.107 -15.183 -16.930 1.00 94.44 491 VAL A O 1
ATOM 3770 N N . GLU A 1 492 ? -10.793 -16.945 -18.302 1.00 94.06 492 GLU A N 1
ATOM 3771 C CA . GLU A 1 492 ? -10.041 -17.754 -17.345 1.00 94.06 492 GLU A CA 1
ATOM 3772 C C . GLU A 1 492 ? -8.666 -17.135 -17.063 1.00 94.06 492 GLU A C 1
ATOM 3774 O O . GLU A 1 492 ? -7.806 -17.043 -17.940 1.00 94.06 492 GLU A O 1
ATOM 3779 N N . LYS A 1 493 ? -8.455 -16.708 -15.816 1.00 93.62 493 LYS A N 1
ATOM 3780 C CA . LYS A 1 493 ? -7.159 -16.243 -15.316 1.00 93.62 493 LYS A CA 1
ATOM 3781 C C . LYS A 1 493 ? -6.866 -16.835 -13.942 1.00 93.62 493 LYS A C 1
ATOM 3783 O O . LYS A 1 493 ? -7.721 -16.838 -13.058 1.00 93.62 493 LYS A O 1
ATOM 3788 N N . SER A 1 494 ? -5.618 -17.245 -13.731 1.00 94.19 494 SER A N 1
ATOM 3789 C CA . SER A 1 494 ? -5.158 -17.860 -12.483 1.00 94.19 494 SER A CA 1
ATOM 3790 C C . SER A 1 494 ? -4.222 -16.937 -11.691 1.00 94.19 494 SER A C 1
ATOM 3792 O O . SER A 1 494 ? -3.302 -16.321 -12.232 1.00 94.19 494 SER A O 1
ATOM 3794 N N . TYR A 1 495 ? -4.443 -16.855 -10.382 1.00 94.50 495 TYR A N 1
ATOM 3795 C CA . TYR A 1 495 ? -3.649 -16.111 -9.419 1.00 94.50 495 TYR A CA 1
ATOM 3796 C C . TYR A 1 495 ? -2.388 -16.887 -9.040 1.00 94.50 495 TYR A C 1
ATOM 3798 O O . TYR A 1 495 ? -2.419 -17.905 -8.353 1.00 94.50 495 TYR A O 1
ATOM 3806 N N . LYS A 1 496 ? -1.234 -16.352 -9.436 1.00 90.31 496 LYS A N 1
ATOM 3807 C CA . LYS A 1 496 ? 0.075 -16.985 -9.204 1.00 90.31 496 LYS A CA 1
ATOM 3808 C C . LYS A 1 496 ? 0.575 -16.861 -7.761 1.00 90.31 496 LYS A C 1
ATOM 3810 O O . LYS A 1 496 ? 1.515 -17.556 -7.368 1.00 90.31 496 LYS A O 1
ATOM 3815 N N . GLY A 1 497 ? -0.078 -16.021 -6.963 1.00 92.00 497 GLY A N 1
ATOM 3816 C CA . GLY A 1 497 ? 0.313 -15.691 -5.601 1.00 92.00 497 GLY A CA 1
ATOM 3817 C C . GLY A 1 497 ? 0.928 -14.300 -5.479 1.00 92.00 497 GLY A C 1
ATOM 3818 O O . GLY A 1 497 ? 1.300 -13.665 -6.466 1.00 92.00 497 GLY A O 1
ATOM 3819 N N . SER A 1 498 ? 1.042 -13.825 -4.244 1.00 92.31 498 SER A N 1
ATOM 3820 C CA . SER A 1 498 ? 1.755 -12.589 -3.908 1.00 92.31 498 SER A CA 1
ATOM 3821 C C . SER A 1 498 ? 2.590 -12.767 -2.644 1.00 92.31 498 SER A C 1
ATOM 3823 O O . SER A 1 498 ? 2.656 -13.850 -2.063 1.00 92.31 498 SER A O 1
ATOM 3825 N N . PHE A 1 499 ? 3.255 -11.700 -2.220 1.00 94.00 499 PHE A N 1
ATOM 3826 C CA . PHE A 1 499 ? 3.942 -11.621 -0.941 1.00 94.00 499 PHE A CA 1
ATOM 3827 C C . PHE A 1 499 ? 3.752 -10.232 -0.341 1.00 94.00 499 PHE A C 1
ATOM 3829 O O . PHE A 1 499 ? 3.447 -9.262 -1.039 1.00 94.00 499 PHE A O 1
ATOM 3836 N N . ALA A 1 500 ? 3.944 -10.133 0.973 1.00 93.88 500 ALA A N 1
ATOM 3837 C CA . ALA A 1 500 ? 3.858 -8.862 1.674 1.00 93.88 500 ALA A CA 1
ATOM 3838 C C . ALA A 1 500 ? 4.934 -7.895 1.165 1.00 93.88 500 ALA A C 1
ATOM 3840 O O . ALA A 1 500 ? 6.110 -8.246 1.103 1.00 93.88 500 ALA A O 1
ATOM 3841 N N . MET A 1 501 ? 4.536 -6.671 0.835 1.00 94.69 501 MET A N 1
ATOM 3842 C CA . MET A 1 501 ? 5.451 -5.592 0.483 1.00 94.69 501 MET A CA 1
ATOM 3843 C C . MET A 1 501 ? 4.879 -4.257 0.937 1.00 94.69 501 MET A C 1
ATOM 3845 O O . MET A 1 501 ? 3.666 -4.053 0.908 1.00 94.69 501 MET A O 1
ATOM 3849 N N . ASN A 1 502 ? 5.753 -3.346 1.347 1.00 93.69 502 ASN A N 1
ATOM 3850 C CA . ASN A 1 502 ? 5.375 -2.020 1.809 1.00 93.69 502 ASN A CA 1
ATOM 3851 C C . ASN A 1 502 ? 6.316 -0.975 1.223 1.00 93.69 502 ASN A C 1
ATOM 3853 O O . ASN A 1 502 ? 7.519 -1.203 1.102 1.00 93.69 502 ASN A O 1
ATOM 3857 N N . SER A 1 503 ? 5.753 0.187 0.912 1.00 93.44 503 SER A N 1
ATOM 3858 C CA . SER A 1 503 ? 6.486 1.370 0.482 1.00 93.44 503 SER A CA 1
ATOM 3859 C C . SER A 1 503 ? 5.940 2.563 1.236 1.00 93.44 503 SER A C 1
ATOM 3861 O O . SER A 1 503 ? 4.750 2.872 1.134 1.00 93.44 503 SER A O 1
ATOM 3863 N N . VAL A 1 504 ? 6.790 3.199 2.032 1.00 90.62 504 VAL A N 1
ATOM 3864 C CA . VAL A 1 504 ? 6.371 4.269 2.926 1.00 90.62 504 VAL A CA 1
ATOM 3865 C C . VAL A 1 504 ? 7.506 5.252 3.156 1.00 90.62 504 VAL A C 1
ATOM 3867 O O . VAL A 1 504 ? 8.668 4.875 3.260 1.00 90.62 504 VAL A O 1
ATOM 3870 N N . GLU A 1 505 ? 7.171 6.529 3.253 1.00 91.00 505 GLU A N 1
ATOM 3871 C CA . GLU A 1 505 ? 8.070 7.533 3.809 1.00 91.00 505 GLU A CA 1
ATOM 3872 C C . GLU A 1 505 ? 7.628 7.830 5.240 1.00 91.00 505 GLU A C 1
ATOM 3874 O O . GLU A 1 505 ? 6.428 8.026 5.453 1.00 91.00 505 GLU A O 1
ATOM 3879 N N . LEU A 1 506 ? 8.580 7.821 6.177 1.00 91.62 506 LEU A N 1
ATOM 3880 C CA . LEU A 1 506 ? 8.382 8.114 7.597 1.00 91.62 506 LEU A CA 1
ATOM 3881 C C . LEU A 1 506 ? 9.397 9.171 8.033 1.00 91.62 506 LEU A C 1
ATOM 3883 O O . LEU A 1 506 ? 10.600 8.968 7.880 1.00 91.62 506 LEU A O 1
ATOM 3887 N N . CYS A 1 507 ? 8.923 10.309 8.548 1.00 90.00 507 CYS A N 1
ATOM 3888 C CA . CYS A 1 507 ? 9.774 11.429 8.979 1.00 90.00 507 CYS A CA 1
ATOM 3889 C C . CYS A 1 507 ? 10.760 11.890 7.886 1.00 90.00 507 CYS A C 1
ATOM 3891 O O . CYS A 1 507 ? 11.916 12.201 8.160 1.00 90.00 507 CYS A O 1
ATOM 3893 N N . GLY A 1 508 ? 10.310 11.892 6.627 1.00 88.31 508 GLY A N 1
ATOM 3894 C CA . GLY A 1 508 ? 11.135 12.251 5.471 1.00 88.31 508 GLY A CA 1
ATOM 3895 C C . GLY A 1 508 ? 12.095 11.156 4.991 1.00 88.31 508 GLY A C 1
ATOM 3896 O O . GLY A 1 508 ? 12.732 11.346 3.954 1.00 88.31 508 GLY A O 1
ATOM 3897 N N . ILE A 1 509 ? 12.166 10.013 5.681 1.00 92.94 509 ILE A N 1
ATOM 3898 C CA . ILE A 1 509 ? 13.007 8.874 5.308 1.00 92.94 509 ILE A CA 1
ATOM 3899 C C . ILE A 1 509 ? 12.178 7.896 4.462 1.00 92.94 509 ILE A C 1
ATOM 3901 O O . ILE A 1 509 ? 11.230 7.287 4.965 1.00 92.94 509 ILE A O 1
ATOM 3905 N N . PRO A 1 510 ? 12.487 7.741 3.167 1.00 93.25 510 PRO A N 1
ATOM 3906 C CA . PRO A 1 510 ? 11.836 6.766 2.299 1.00 93.25 510 PRO A CA 1
ATOM 3907 C C . PRO A 1 510 ? 12.274 5.356 2.699 1.00 93.25 510 PRO A C 1
ATOM 3909 O O . PRO A 1 510 ? 13.451 5.097 2.940 1.00 93.25 510 PRO A O 1
ATOM 3912 N N . THR A 1 511 ? 11.337 4.424 2.739 1.00 94.94 511 THR A N 1
ATOM 3913 C CA . THR A 1 511 ? 11.624 3.044 3.112 1.00 94.94 511 THR A CA 1
ATOM 3914 C C . THR A 1 511 ? 10.758 2.077 2.332 1.00 94.94 511 THR A C 1
ATOM 3916 O O . THR A 1 511 ? 9.600 2.360 2.012 1.00 94.94 511 THR A O 1
ATOM 3919 N N . VAL A 1 512 ? 11.326 0.918 2.030 1.00 96.50 512 VAL A N 1
ATOM 3920 C CA . VAL A 1 512 ? 10.610 -0.178 1.395 1.00 96.50 512 VAL A CA 1
ATOM 3921 C C . VAL A 1 512 ? 10.977 -1.503 2.039 1.00 96.50 512 VAL A C 1
ATOM 3923 O O . VAL A 1 512 ? 12.090 -1.695 2.524 1.00 96.50 512 VAL A O 1
ATOM 3926 N N . SER A 1 513 ? 10.028 -2.430 2.032 1.00 97.25 513 SER A N 1
ATOM 3927 C CA . SER A 1 513 ? 10.234 -3.811 2.462 1.00 97.25 513 SER A CA 1
ATOM 3928 C C . SER A 1 513 ? 9.445 -4.761 1.581 1.00 97.25 513 SER A C 1
ATOM 3930 O O . SER A 1 513 ? 8.384 -4.402 1.067 1.00 97.25 513 SER A O 1
ATOM 3932 N N . ALA A 1 514 ? 9.946 -5.978 1.425 1.00 97.06 514 ALA A N 1
ATOM 3933 C CA . ALA A 1 514 ? 9.226 -7.053 0.763 1.00 97.06 514 ALA A CA 1
ATOM 3934 C C . ALA A 1 514 ? 9.630 -8.411 1.334 1.00 97.06 514 ALA A C 1
ATOM 3936 O O . ALA A 1 514 ? 10.775 -8.597 1.737 1.00 97.06 514 ALA A O 1
ATOM 3937 N N . GLY A 1 515 ? 8.689 -9.353 1.337 1.00 95.56 515 GLY A N 1
ATOM 3938 C CA . GLY A 1 515 ? 8.908 -10.739 1.728 1.00 95.56 515 GLY A CA 1
ATOM 3939 C C . GLY A 1 515 ? 9.234 -10.927 3.212 1.00 95.56 515 GLY A C 1
ATOM 3940 O O . GLY A 1 515 ? 8.673 -10.257 4.078 1.00 95.56 515 GLY A O 1
ATOM 3941 N N . ILE A 1 516 ? 10.114 -11.884 3.502 1.00 94.44 516 ILE A N 1
ATOM 3942 C CA . ILE A 1 516 ? 10.540 -12.266 4.854 1.00 94.44 516 ILE A CA 1
ATOM 3943 C C . ILE A 1 516 ? 11.788 -11.461 5.224 1.00 94.44 516 ILE A C 1
ATOM 3945 O O . ILE A 1 516 ? 12.904 -11.812 4.851 1.00 94.44 516 ILE A O 1
ATOM 3949 N N . THR A 1 517 ? 11.594 -10.360 5.942 1.00 95.06 517 THR A N 1
ATOM 3950 C CA . THR A 1 517 ? 12.644 -9.363 6.209 1.00 95.06 517 THR A CA 1
ATOM 3951 C C . THR A 1 517 ? 13.449 -9.611 7.487 1.00 95.06 517 THR A C 1
ATOM 3953 O O . THR A 1 517 ? 14.614 -9.214 7.579 1.00 95.06 517 THR A O 1
ATOM 3956 N N . ASP A 1 518 ? 12.850 -10.293 8.462 1.00 92.25 518 ASP A N 1
ATOM 3957 C CA . ASP A 1 518 ? 13.475 -10.702 9.723 1.00 92.25 518 ASP A CA 1
ATOM 3958 C C . ASP A 1 518 ? 13.207 -12.203 9.948 1.00 92.25 518 ASP A C 1
ATOM 3960 O O . ASP A 1 518 ? 12.264 -12.571 10.656 1.00 92.25 518 ASP A O 1
ATOM 3964 N N . PRO A 1 519 ? 13.935 -13.094 9.244 1.00 90.69 519 PRO A N 1
ATOM 3965 C CA . PRO A 1 519 ? 13.693 -14.532 9.311 1.00 90.69 519 PRO A CA 1
ATOM 3966 C C . PRO A 1 519 ? 14.036 -15.095 10.704 1.00 90.69 519 PRO A C 1
ATOM 3968 O O . PRO A 1 519 ? 14.881 -14.541 11.413 1.00 90.69 519 PRO A O 1
ATOM 3971 N N . PRO A 1 520 ? 13.443 -16.237 11.103 1.00 85.44 520 PRO A N 1
ATOM 3972 C CA . PRO A 1 520 ? 13.868 -16.962 12.297 1.00 85.44 520 PRO A CA 1
ATOM 3973 C C . PRO A 1 520 ? 15.367 -17.290 12.255 1.00 85.44 520 PRO A C 1
ATOM 3975 O O . PRO A 1 520 ? 15.929 -17.511 11.185 1.00 85.44 520 PRO A O 1
ATOM 3978 N N . LYS A 1 521 ? 16.004 -17.426 13.425 1.00 80.31 521 LYS A N 1
ATOM 3979 C CA . LYS A 1 521 ? 17.439 -17.769 13.564 1.00 80.31 521 LYS A CA 1
ATOM 3980 C C . LYS A 1 521 ? 17.808 -19.200 13.123 1.00 80.31 521 LYS A C 1
ATOM 3982 O O . LYS A 1 521 ? 18.887 -19.689 13.449 1.00 80.31 521 LYS A O 1
ATOM 3987 N N . GLU A 1 522 ? 16.904 -19.901 12.452 1.00 75.75 522 GLU A N 1
ATOM 3988 C CA . GLU A 1 522 ? 17.121 -21.261 11.967 1.00 75.75 522 GLU A CA 1
ATOM 3989 C C . GLU A 1 522 ? 18.177 -21.306 10.853 1.00 75.75 522 GLU A C 1
ATOM 3991 O O . GLU A 1 522 ? 18.458 -20.315 10.177 1.00 75.75 522 GLU A O 1
ATOM 3996 N N . LYS A 1 523 ? 18.765 -22.489 10.647 1.00 72.94 523 LYS A N 1
ATOM 3997 C CA . LYS A 1 523 ? 19.766 -22.712 9.598 1.00 72.94 523 LYS A CA 1
ATOM 3998 C C . LYS A 1 523 ? 19.119 -22.612 8.209 1.00 72.94 523 LYS A C 1
ATOM 4000 O O . LYS A 1 523 ? 18.041 -23.155 7.986 1.00 72.94 523 LYS A O 1
ATOM 4005 N N . GLY A 1 524 ? 19.813 -21.975 7.264 1.00 87.69 524 GLY A N 1
ATOM 4006 C CA . GLY A 1 524 ? 19.436 -21.944 5.843 1.00 87.69 524 GLY A CA 1
ATOM 4007 C C . GLY A 1 524 ? 19.097 -20.564 5.278 1.00 87.69 524 GLY A C 1
ATOM 4008 O O . GLY A 1 524 ? 18.855 -20.462 4.076 1.00 87.69 524 GLY A O 1
ATOM 4009 N N . TYR A 1 525 ? 19.100 -19.518 6.110 1.00 94.19 525 TYR A N 1
ATOM 4010 C CA . TYR A 1 525 ? 19.023 -18.133 5.650 1.00 94.19 525 TYR A CA 1
ATOM 4011 C C . TYR A 1 525 ? 20.417 -17.517 5.560 1.00 94.19 525 TYR A C 1
ATOM 4013 O O . TYR A 1 525 ? 21.236 -17.671 6.464 1.00 94.19 525 TYR A O 1
ATOM 4021 N N . GLU A 1 526 ? 20.661 -16.793 4.478 1.00 95.12 526 GLU A N 1
ATOM 4022 C CA . GLU A 1 526 ? 21.832 -15.945 4.290 1.00 95.12 526 GLU A CA 1
ATOM 4023 C C . GLU A 1 526 ? 21.369 -14.488 4.325 1.00 95.12 526 GLU A C 1
ATOM 4025 O O . GLU A 1 526 ? 20.373 -14.128 3.695 1.00 95.12 526 GLU A O 1
ATOM 4030 N N . ILE A 1 527 ? 22.060 -13.658 5.103 1.00 95.69 527 ILE A N 1
ATOM 4031 C CA . ILE A 1 527 ? 21.728 -12.244 5.275 1.00 95.69 527 ILE A CA 1
ATOM 4032 C C . ILE A 1 527 ? 22.852 -11.424 4.656 1.00 95.69 527 ILE A C 1
ATOM 4034 O O . ILE A 1 527 ? 24.019 -11.624 4.983 1.00 95.69 527 ILE A O 1
ATOM 4038 N N . MET A 1 528 ? 22.483 -10.496 3.779 1.00 96.38 528 MET A N 1
ATOM 4039 C CA . MET A 1 528 ? 23.398 -9.519 3.202 1.00 96.38 528 MET A CA 1
ATOM 4040 C C . MET A 1 528 ? 22.956 -8.124 3.618 1.00 96.38 528 MET A C 1
ATOM 4042 O O . MET A 1 528 ? 21.779 -7.793 3.480 1.00 96.38 528 MET A O 1
ATOM 4046 N N . GLU A 1 529 ? 23.892 -7.304 4.084 1.00 95.81 529 GLU A N 1
ATOM 4047 C CA . GLU A 1 529 ? 23.627 -5.946 4.556 1.00 95.81 529 GLU A CA 1
ATOM 4048 C C . GLU A 1 529 ? 24.630 -4.964 3.955 1.00 95.81 529 GLU A C 1
ATOM 4050 O O . GLU A 1 529 ? 25.783 -5.310 3.699 1.00 95.81 529 GLU A O 1
ATOM 4055 N N . PHE A 1 530 ? 24.179 -3.737 3.718 1.00 94.19 530 PHE A N 1
ATOM 4056 C CA . PHE A 1 530 ? 25.014 -2.639 3.262 1.00 94.19 530 PHE A CA 1
ATOM 4057 C C . PHE A 1 530 ? 24.625 -1.348 3.966 1.00 94.19 530 PHE A C 1
ATOM 4059 O O . PHE A 1 530 ? 23.458 -0.941 3.955 1.00 94.19 530 PHE A O 1
ATOM 4066 N N . GLU A 1 531 ? 25.652 -0.690 4.493 1.00 89.12 531 GLU A N 1
ATOM 4067 C CA . GLU A 1 531 ? 25.628 0.676 4.990 1.00 89.12 531 GLU A CA 1
ATOM 4068 C C . GLU A 1 531 ? 26.867 1.405 4.491 1.00 89.12 531 GLU A C 1
ATOM 4070 O O . GLU A 1 531 ? 27.960 0.826 4.497 1.00 89.12 531 GLU A O 1
ATOM 4075 N N . PRO A 1 532 ? 26.724 2.671 4.075 1.00 83.44 532 PRO A N 1
ATOM 4076 C CA . PRO A 1 532 ? 27.885 3.485 3.788 1.00 83.44 532 PRO A CA 1
ATOM 4077 C C . PRO A 1 532 ? 28.700 3.673 5.080 1.00 83.44 532 PRO A C 1
ATOM 4079 O O . PRO A 1 532 ? 28.111 3.854 6.150 1.00 83.44 532 PRO A O 1
ATOM 4082 N N . PRO A 1 533 ? 30.041 3.650 5.005 1.00 73.56 533 PRO A N 1
ATOM 4083 C CA . PRO A 1 533 ? 30.882 3.898 6.168 1.00 73.56 533 PRO A CA 1
ATOM 4084 C C . PRO A 1 533 ? 30.590 5.279 6.765 1.00 73.56 533 PRO A C 1
ATOM 4086 O O . PRO A 1 533 ? 30.386 6.256 6.035 1.00 73.56 533 PRO A O 1
ATOM 4089 N N . GLU A 1 534 ? 30.602 5.365 8.097 1.00 63.91 534 GLU A N 1
ATOM 4090 C CA . GLU A 1 534 ? 30.568 6.645 8.800 1.00 63.91 534 GLU A CA 1
ATOM 4091 C C . GLU A 1 534 ? 31.816 7.445 8.406 1.00 63.91 534 GLU A C 1
ATOM 4093 O O . GLU A 1 534 ? 32.941 7.102 8.759 1.00 63.91 534 GLU A O 1
ATOM 4098 N N . THR A 1 535 ? 31.637 8.499 7.615 1.00 55.78 535 THR A N 1
ATOM 4099 C CA . THR A 1 535 ? 32.723 9.435 7.307 1.00 55.78 535 THR A CA 1
ATOM 4100 C C . THR A 1 535 ? 32.829 10.471 8.419 1.00 55.78 535 THR A C 1
ATOM 4102 O O . THR A 1 535 ? 31.798 10.969 8.867 1.00 55.78 535 THR A O 1
ATOM 4105 N N . GLU A 1 536 ? 34.048 10.875 8.784 1.00 47.97 536 GLU A N 1
ATOM 4106 C CA . GLU A 1 536 ? 34.312 11.919 9.794 1.00 47.97 536 GLU A CA 1
ATOM 4107 C C . GLU A 1 536 ? 33.650 13.276 9.477 1.00 47.97 536 GLU A C 1
ATOM 4109 O O . GLU A 1 536 ? 33.405 14.075 10.383 1.00 47.97 536 GLU A O 1
ATOM 4114 N N . ASP A 1 537 ? 33.277 13.510 8.214 1.00 49.78 537 ASP A N 1
ATOM 4115 C CA . ASP A 1 537 ? 32.474 14.654 7.785 1.00 49.78 537 ASP A CA 1
ATOM 4116 C C . ASP A 1 537 ? 31.023 14.541 8.290 1.00 49.78 537 ASP A C 1
ATOM 4118 O O . ASP A 1 537 ? 30.117 14.042 7.609 1.00 49.78 537 ASP A O 1
ATOM 4122 N N . LYS A 1 538 ? 30.796 15.050 9.507 1.00 45.09 538 LYS A N 1
ATOM 4123 C CA . LYS A 1 538 ? 29.481 15.281 10.131 1.00 45.09 538 LYS A CA 1
ATOM 4124 C C . LYS A 1 538 ? 28.714 16.424 9.454 1.00 45.09 538 LYS A C 1
ATOM 4126 O O . LYS A 1 538 ? 28.176 17.304 10.124 1.00 45.09 538 LYS A O 1
ATOM 4131 N N . ALA A 1 539 ? 28.649 16.442 8.126 1.00 51.34 539 ALA A N 1
ATOM 4132 C CA . ALA A 1 539 ? 27.705 17.315 7.448 1.00 51.34 539 ALA A CA 1
ATOM 4133 C C . ALA A 1 539 ? 26.288 16.907 7.890 1.00 51.34 539 ALA A C 1
ATOM 4135 O O . ALA A 1 539 ? 25.887 15.760 7.691 1.00 51.34 539 ALA A O 1
ATOM 4136 N N . GLU A 1 540 ? 25.528 17.842 8.472 1.00 50.81 540 GLU A N 1
ATOM 4137 C CA . GLU A 1 540 ? 24.197 17.646 9.090 1.00 50.81 540 GLU A CA 1
ATOM 4138 C C . GLU A 1 540 ? 23.115 17.017 8.178 1.00 50.81 540 GLU A C 1
ATOM 4140 O O . GLU A 1 540 ? 21.986 16.796 8.614 1.00 50.81 540 GLU A O 1
ATOM 4145 N N . HIS A 1 541 ? 23.441 16.710 6.919 1.00 53.88 541 HIS A N 1
ATOM 4146 C CA . HIS A 1 541 ? 22.493 16.394 5.853 1.00 53.88 541 HIS A CA 1
ATOM 4147 C C . HIS A 1 541 ? 22.835 15.138 5.028 1.00 53.88 541 HIS A C 1
ATOM 4149 O O . HIS A 1 541 ? 22.231 14.941 3.970 1.00 53.88 541 HIS A O 1
ATOM 4155 N N . LYS A 1 542 ? 23.769 14.266 5.451 1.00 60.06 542 LYS A N 1
ATOM 4156 C CA . LYS A 1 542 ? 23.961 12.994 4.725 1.00 60.06 542 LYS A CA 1
ATOM 4157 C C . LYS A 1 542 ? 22.724 12.090 4.873 1.00 60.06 542 LYS A C 1
ATOM 4159 O O . LYS A 1 542 ? 22.222 11.920 5.986 1.00 60.06 542 LYS A O 1
ATOM 4164 N N . PRO A 1 543 ? 22.212 11.511 3.771 1.00 70.50 543 PRO A N 1
ATOM 4165 C CA . PRO A 1 543 ? 21.062 10.620 3.827 1.00 70.50 543 PRO A CA 1
ATOM 4166 C C . PRO A 1 543 ? 21.438 9.326 4.554 1.00 70.50 543 PRO A C 1
ATOM 4168 O O . PRO A 1 543 ? 22.442 8.696 4.230 1.00 70.50 543 PRO A O 1
ATOM 4171 N N . VAL A 1 544 ? 20.618 8.919 5.523 1.00 85.12 544 VAL A N 1
ATOM 4172 C CA . VAL A 1 544 ? 20.758 7.618 6.191 1.00 85.12 544 VAL A CA 1
ATOM 4173 C C . VAL A 1 544 ? 20.439 6.525 5.179 1.00 85.12 544 VAL A C 1
ATOM 4175 O O . VAL A 1 544 ? 19.326 6.515 4.664 1.00 85.12 544 VAL A O 1
ATOM 4178 N N . ILE A 1 545 ? 21.381 5.624 4.894 1.00 92.62 545 ILE A N 1
ATOM 4179 C CA . ILE A 1 545 ? 21.199 4.521 3.941 1.00 92.62 545 ILE A CA 1
ATOM 4180 C C . ILE A 1 545 ? 21.411 3.193 4.663 1.00 92.62 545 ILE A C 1
ATOM 4182 O O . ILE A 1 545 ? 22.456 2.981 5.266 1.00 92.62 545 ILE A O 1
ATOM 4186 N N . TYR A 1 546 ? 20.437 2.293 4.554 1.00 96.00 546 TYR A N 1
ATOM 4187 C CA . TYR A 1 546 ? 20.559 0.900 4.980 1.00 96.00 546 TYR A CA 1
ATOM 4188 C C . TYR A 1 546 ? 19.873 0.002 3.958 1.00 96.00 546 TYR A C 1
ATOM 4190 O O . TYR A 1 546 ? 18.721 0.249 3.588 1.00 96.00 546 TYR A O 1
ATOM 4198 N N . LYS A 1 547 ? 20.567 -1.038 3.497 1.00 97.25 547 LYS A N 1
ATOM 4199 C CA . LYS A 1 547 ? 19.998 -2.063 2.622 1.00 97.25 547 LYS A CA 1
ATOM 4200 C C . LYS A 1 547 ? 20.245 -3.441 3.209 1.00 97.25 547 LYS A C 1
ATOM 4202 O O . LYS A 1 547 ? 21.366 -3.759 3.583 1.00 97.25 547 LYS A O 1
ATOM 4207 N N . LYS A 1 548 ? 19.212 -4.274 3.213 1.00 97.69 548 LYS A N 1
ATOM 4208 C CA . LYS A 1 548 ? 19.282 -5.678 3.604 1.00 97.69 548 LYS A CA 1
ATOM 4209 C C . LYS A 1 548 ? 18.577 -6.557 2.594 1.00 97.69 548 LYS A C 1
ATOM 4211 O O . LYS A 1 548 ? 17.486 -6.218 2.133 1.00 97.69 548 LYS A O 1
ATOM 4216 N N . LEU A 1 549 ? 19.168 -7.715 2.327 1.00 98.06 549 LEU A N 1
ATOM 4217 C CA . LEU A 1 549 ? 18.565 -8.822 1.599 1.00 98.06 549 LEU A CA 1
ATOM 4218 C C . LEU A 1 549 ? 18.610 -10.084 2.460 1.00 98.06 549 LEU A C 1
ATOM 4220 O O . LEU A 1 549 ? 19.586 -10.346 3.162 1.00 98.06 549 LEU A O 1
ATOM 4224 N N . VAL A 1 550 ? 17.545 -10.873 2.375 1.00 97.25 550 VAL A N 1
ATOM 4225 C CA . VAL A 1 550 ? 17.431 -12.190 2.997 1.00 97.25 550 VAL A CA 1
ATOM 4226 C C . VAL A 1 550 ? 17.321 -13.215 1.884 1.00 97.25 550 VAL A C 1
ATOM 4228 O O . VAL A 1 550 ? 16.404 -13.148 1.063 1.00 97.25 550 VAL A O 1
ATOM 4231 N N . LEU A 1 551 ? 18.257 -14.156 1.852 1.00 96.69 551 LEU A N 1
ATOM 4232 C CA . LEU A 1 551 ? 18.334 -15.207 0.852 1.00 96.69 551 LEU A CA 1
ATOM 4233 C C . LEU A 1 551 ? 18.077 -16.573 1.489 1.00 96.69 551 LEU A C 1
ATOM 4235 O O . LEU A 1 551 ? 18.433 -16.823 2.639 1.00 96.69 551 LEU A O 1
ATOM 4239 N N . LYS A 1 552 ? 17.493 -17.482 0.710 1.00 95.12 552 LYS A N 1
ATOM 4240 C CA . LYS A 1 552 ? 17.395 -18.912 1.018 1.00 95.12 552 LYS A CA 1
ATOM 4241 C C . LYS A 1 552 ? 17.674 -19.692 -0.258 1.00 95.12 552 LYS A C 1
ATOM 4243 O O . LYS A 1 552 ? 17.028 -19.445 -1.270 1.00 95.12 552 LYS A O 1
ATOM 4248 N N . ASN A 1 553 ? 18.642 -20.609 -0.227 1.00 94.25 553 ASN A N 1
ATOM 4249 C CA . ASN A 1 553 ? 19.076 -21.381 -1.403 1.00 94.25 553 ASN A CA 1
ATOM 4250 C C . ASN A 1 553 ? 19.423 -20.495 -2.619 1.00 94.25 553 ASN A C 1
ATOM 4252 O O . ASN A 1 553 ? 19.001 -20.778 -3.736 1.00 94.25 553 ASN A O 1
ATOM 4256 N N . ASN A 1 554 ? 20.159 -19.400 -2.394 1.00 95.69 554 ASN A N 1
ATOM 4257 C CA . ASN A 1 554 ? 20.496 -18.397 -3.414 1.00 95.69 554 ASN A CA 1
ATOM 4258 C C . ASN A 1 554 ? 19.290 -17.717 -4.087 1.00 95.69 554 ASN A C 1
ATOM 4260 O O . ASN A 1 554 ? 19.451 -17.143 -5.154 1.00 95.69 554 ASN A O 1
ATOM 4264 N N . VAL A 1 555 ? 18.099 -17.740 -3.488 1.00 95.38 555 VAL A N 1
ATOM 4265 C CA . VAL A 1 555 ? 16.938 -16.958 -3.938 1.00 95.38 555 VAL A CA 1
ATOM 4266 C C . VAL A 1 555 ? 16.649 -15.883 -2.903 1.00 95.38 555 VAL A C 1
ATOM 4268 O O . VAL A 1 555 ? 16.636 -16.169 -1.704 1.00 95.38 555 VAL A O 1
ATOM 4271 N N . ILE A 1 556 ? 16.412 -14.648 -3.347 1.00 97.00 556 ILE A N 1
ATOM 4272 C CA . ILE A 1 556 ? 15.993 -13.566 -2.451 1.00 97.00 556 ILE A CA 1
ATOM 4273 C C . ILE A 1 556 ? 14.559 -13.854 -2.005 1.00 97.00 556 ILE A C 1
ATOM 4275 O O . ILE A 1 556 ? 13.665 -14.030 -2.827 1.00 97.00 556 ILE A O 1
ATOM 4279 N N . ILE A 1 557 ? 14.339 -13.894 -0.696 1.00 96.44 557 ILE A N 1
ATOM 4280 C CA . ILE A 1 557 ? 13.022 -14.106 -0.083 1.00 96.44 557 ILE A CA 1
ATOM 4281 C C . ILE A 1 557 ? 12.566 -12.908 0.747 1.00 96.44 557 ILE A C 1
ATOM 4283 O O . ILE A 1 557 ? 11.420 -12.879 1.190 1.00 96.44 557 ILE A O 1
ATOM 4287 N N . GLY A 1 558 ? 13.437 -11.923 0.969 1.00 97.19 558 GLY A N 1
ATOM 4288 C CA . GLY A 1 558 ? 13.055 -10.674 1.602 1.00 97.19 558 GLY A CA 1
ATOM 4289 C C . GLY A 1 558 ? 14.081 -9.562 1.444 1.00 97.19 558 GLY A C 1
ATOM 4290 O O . GLY A 1 558 ? 15.244 -9.806 1.128 1.00 97.19 558 GLY A O 1
ATOM 4291 N N . MET A 1 559 ? 13.630 -8.328 1.644 1.00 97.81 559 MET A N 1
ATOM 4292 C CA . MET A 1 559 ? 14.454 -7.127 1.527 1.00 97.81 559 MET A CA 1
ATOM 4293 C C . MET A 1 559 ? 13.950 -5.990 2.417 1.00 97.81 559 MET A C 1
ATOM 4295 O O . MET A 1 559 ? 12.744 -5.857 2.636 1.00 97.81 559 MET A O 1
ATOM 4299 N N . ILE A 1 560 ? 14.870 -5.136 2.865 1.00 98.12 560 ILE A N 1
ATOM 4300 C CA . ILE A 1 560 ? 14.583 -3.848 3.510 1.00 98.12 560 ILE A CA 1
ATOM 4301 C C . ILE A 1 560 ? 15.526 -2.807 2.921 1.00 98.12 560 ILE A C 1
ATOM 4303 O O . ILE A 1 560 ? 16.732 -2.979 3.052 1.00 98.12 560 ILE A O 1
ATOM 4307 N N . PHE A 1 561 ? 15.006 -1.718 2.349 1.00 97.31 561 PHE A N 1
ATOM 4308 C CA . PHE A 1 561 ? 15.812 -0.541 2.002 1.00 97.31 561 PHE A CA 1
ATOM 4309 C C . PHE A 1 561 ? 15.298 0.696 2.742 1.00 97.31 561 PHE A C 1
ATOM 4311 O O . PHE A 1 561 ? 14.096 0.962 2.763 1.00 97.31 561 PHE A O 1
ATOM 4318 N N . VAL A 1 562 ? 16.216 1.470 3.315 1.00 96.31 562 VAL A N 1
ATOM 4319 C CA . VAL A 1 562 ? 15.970 2.711 4.056 1.00 96.31 562 VAL A CA 1
ATOM 4320 C C . VAL A 1 562 ? 16.844 3.812 3.456 1.00 96.31 562 VAL A C 1
ATOM 4322 O O . VAL A 1 562 ? 18.034 3.605 3.227 1.00 96.31 562 VAL A O 1
ATOM 4325 N N . GLY A 1 563 ? 16.246 4.970 3.167 1.00 92.94 563 GLY A N 1
ATOM 4326 C CA . GLY A 1 563 ? 16.904 6.142 2.577 1.00 92.94 563 GLY A CA 1
ATOM 4327 C C . GLY A 1 563 ? 17.102 6.070 1.066 1.00 92.94 563 GLY A C 1
ATOM 4328 O O . GLY A 1 563 ? 16.547 6.889 0.322 1.00 92.94 563 GLY A O 1
ATOM 4329 N N . ASP A 1 564 ? 17.860 5.078 0.603 1.00 92.12 564 ASP A N 1
ATOM 4330 C CA . ASP A 1 564 ? 17.995 4.779 -0.822 1.00 92.12 564 ASP A CA 1
ATOM 4331 C C . ASP A 1 564 ? 17.149 3.564 -1.210 1.00 92.12 564 ASP A C 1
ATOM 4333 O O . ASP A 1 564 ? 17.515 2.414 -0.979 1.00 92.12 564 ASP A O 1
ATOM 4337 N N . ILE A 1 565 ? 16.007 3.851 -1.834 1.00 94.19 565 ILE A N 1
ATOM 4338 C CA . ILE A 1 565 ? 15.047 2.858 -2.327 1.00 94.19 565 ILE A CA 1
ATOM 4339 C C . ILE A 1 565 ? 15.063 2.741 -3.859 1.00 94.19 565 ILE A C 1
ATOM 4341 O O . ILE A 1 565 ? 14.126 2.199 -4.454 1.00 94.19 565 ILE A O 1
ATOM 4345 N N . ALA A 1 566 ? 16.075 3.310 -4.523 1.00 91.31 566 ALA A N 1
ATOM 4346 C CA . ALA A 1 566 ? 16.196 3.217 -5.968 1.00 91.31 566 ALA A CA 1
ATOM 4347 C C . ALA A 1 566 ? 16.255 1.749 -6.411 1.00 91.31 566 ALA A C 1
ATOM 4349 O O . ALA A 1 566 ? 16.782 0.885 -5.710 1.00 91.31 566 ALA A O 1
ATOM 4350 N N . ARG A 1 567 ? 15.686 1.465 -7.588 1.00 92.94 567 ARG A N 1
ATOM 4351 C CA . ARG A 1 567 ? 15.700 0.133 -8.219 1.00 92.94 567 ARG A CA 1
ATOM 4352 C C . ARG A 1 567 ? 15.068 -1.003 -7.397 1.00 92.94 567 ARG A C 1
ATOM 4354 O O . ARG A 1 567 ? 15.190 -2.160 -7.787 1.00 92.94 567 ARG A O 1
ATOM 4361 N N . ALA A 1 568 ? 14.323 -0.704 -6.331 1.00 95.38 568 ALA A N 1
ATOM 4362 C CA . ALA A 1 568 ? 13.694 -1.722 -5.487 1.00 95.38 568 ALA A CA 1
ATOM 4363 C C . ALA A 1 568 ? 12.800 -2.712 -6.265 1.00 95.38 568 ALA A C 1
ATOM 4365 O O . ALA A 1 568 ? 12.763 -3.896 -5.940 1.00 95.38 568 ALA A O 1
ATOM 4366 N N . GLY A 1 569 ? 12.158 -2.260 -7.348 1.00 93.19 569 GLY A N 1
ATOM 4367 C CA . GLY A 1 569 ? 11.355 -3.112 -8.224 1.00 93.19 569 GLY A CA 1
ATOM 4368 C C . GLY A 1 569 ? 12.118 -4.205 -8.983 1.00 93.19 569 GLY A C 1
ATOM 4369 O O . GLY A 1 569 ? 11.510 -5.199 -9.370 1.00 93.19 569 GLY A O 1
ATOM 4370 N N . ILE A 1 570 ? 13.442 -4.083 -9.147 1.00 93.69 570 ILE A N 1
ATOM 4371 C CA . ILE A 1 570 ? 14.271 -5.181 -9.672 1.00 93.69 570 ILE A CA 1
ATOM 4372 C C . ILE A 1 570 ? 14.260 -6.341 -8.671 1.00 93.69 570 ILE A C 1
ATOM 4374 O O . ILE A 1 570 ? 14.008 -7.483 -9.043 1.00 93.69 570 ILE A O 1
ATOM 4378 N N . TYR A 1 571 ? 14.472 -6.047 -7.386 1.00 96.00 571 TYR A N 1
ATOM 4379 C CA . TYR A 1 571 ? 14.537 -7.053 -6.324 1.00 96.00 571 TYR A CA 1
ATOM 4380 C C . TYR A 1 571 ? 13.190 -7.729 -6.087 1.00 96.00 571 TYR A C 1
ATOM 4382 O O . TYR A 1 571 ? 13.147 -8.945 -5.937 1.00 96.00 571 TYR A O 1
ATOM 4390 N N . THR A 1 572 ? 12.082 -6.984 -6.104 1.00 93.81 572 THR A N 1
ATOM 4391 C CA . THR A 1 572 ? 10.748 -7.600 -6.006 1.00 93.81 572 THR A CA 1
ATOM 4392 C C . THR A 1 572 ? 10.442 -8.492 -7.208 1.00 93.81 572 THR A C 1
ATOM 4394 O O . THR A 1 572 ? 9.815 -9.533 -7.024 1.00 93.81 572 THR A O 1
ATOM 4397 N N . GLY A 1 573 ? 10.934 -8.145 -8.405 1.00 90.50 573 GLY A N 1
ATOM 4398 C CA . GLY A 1 573 ? 10.926 -9.027 -9.573 1.00 90.50 573 GLY A CA 1
ATOM 4399 C C . GLY A 1 573 ? 11.707 -10.319 -9.325 1.00 90.50 573 GLY A C 1
ATOM 4400 O O . GLY A 1 573 ? 11.145 -11.398 -9.462 1.00 90.50 573 GLY A O 1
ATOM 4401 N N . LEU A 1 574 ? 12.957 -10.224 -8.852 1.00 92.56 574 LEU A N 1
ATOM 4402 C CA . LEU A 1 574 ? 13.783 -11.397 -8.524 1.00 92.56 574 LEU A CA 1
ATOM 4403 C C . LEU A 1 574 ? 13.138 -12.303 -7.458 1.00 92.56 574 LEU A C 1
ATOM 4405 O O . LEU A 1 574 ? 13.217 -13.526 -7.572 1.00 92.56 574 LEU A O 1
ATOM 4409 N N . ILE A 1 575 ? 12.490 -11.715 -6.442 1.00 93.25 575 ILE A N 1
ATOM 4410 C CA . ILE A 1 575 ? 11.736 -12.440 -5.403 1.00 93.25 575 ILE A CA 1
ATOM 4411 C C . ILE A 1 575 ? 10.547 -13.179 -6.030 1.00 93.25 575 ILE A C 1
ATOM 4413 O O . ILE A 1 575 ? 10.366 -14.375 -5.798 1.00 93.25 575 ILE A O 1
ATOM 4417 N N . ARG A 1 576 ? 9.732 -12.469 -6.820 1.00 90.06 576 ARG A N 1
ATOM 4418 C CA . ARG A 1 576 ? 8.532 -13.018 -7.467 1.00 90.06 576 ARG A CA 1
ATOM 4419 C C . ARG A 1 576 ? 8.879 -14.175 -8.398 1.00 90.06 576 ARG A C 1
ATOM 4421 O O . ARG A 1 576 ? 8.240 -15.223 -8.334 1.00 90.06 576 ARG A O 1
ATOM 4428 N N . ASP A 1 577 ? 9.919 -13.988 -9.198 1.00 88.94 577 ASP A N 1
ATOM 4429 C CA . ASP A 1 577 ? 10.310 -14.907 -10.263 1.00 88.94 577 ASP A CA 1
ATOM 4430 C C . ASP A 1 577 ? 11.276 -15.994 -9.734 1.00 88.94 577 ASP A C 1
ATOM 4432 O O . ASP A 1 577 ? 11.722 -16.863 -10.480 1.00 88.94 577 ASP A O 1
ATOM 4436 N N . LYS A 1 578 ? 11.571 -15.975 -8.420 1.00 91.25 578 LYS A N 1
ATOM 4437 C CA . LYS A 1 578 ? 12.411 -16.945 -7.692 1.00 91.25 578 LYS A CA 1
ATOM 4438 C C . LYS A 1 578 ? 13.770 -17.173 -8.355 1.00 91.25 578 LYS A C 1
ATOM 4440 O O . LYS A 1 578 ? 14.267 -18.297 -8.428 1.00 91.25 578 LYS A O 1
ATOM 4445 N N . VAL A 1 579 ? 14.372 -16.091 -8.838 1.00 91.62 579 VAL A N 1
ATOM 4446 C CA . VAL A 1 579 ? 15.630 -16.146 -9.582 1.00 91.62 579 VAL A CA 1
ATOM 4447 C C . VAL A 1 579 ? 16.759 -16.589 -8.659 1.00 91.62 579 VAL A C 1
ATOM 4449 O O . VAL A 1 579 ? 16.940 -16.040 -7.571 1.00 91.62 579 VAL A O 1
ATOM 4452 N N . ASN A 1 580 ? 17.547 -17.562 -9.113 1.00 93.06 580 ASN A N 1
ATOM 4453 C CA . ASN A 1 580 ? 18.793 -17.924 -8.453 1.00 93.06 580 ASN A CA 1
ATOM 4454 C C . ASN A 1 580 ? 19.832 -16.819 -8.701 1.00 93.06 580 ASN A C 1
ATOM 4456 O O . ASN A 1 580 ? 20.225 -16.565 -9.837 1.00 93.06 580 ASN A O 1
ATOM 4460 N N . VAL A 1 581 ? 20.259 -16.154 -7.631 1.00 94.81 581 VAL A N 1
ATOM 4461 C CA . VAL A 1 581 ? 21.164 -15.001 -7.666 1.00 94.81 581 VAL A CA 1
ATOM 4462 C C . VAL A 1 581 ? 22.617 -15.358 -7.348 1.00 94.81 581 VAL A C 1
ATOM 4464 O O . VAL A 1 581 ? 23.407 -14.452 -7.101 1.00 94.81 581 VAL A O 1
ATOM 4467 N N . ALA A 1 582 ? 22.996 -16.643 -7.350 1.00 94.31 582 ALA A N 1
ATOM 4468 C CA . ALA A 1 582 ? 24.355 -17.085 -7.015 1.00 94.31 582 ALA A CA 1
ATOM 4469 C C . ALA A 1 582 ? 25.440 -16.326 -7.805 1.00 94.31 582 ALA A C 1
ATOM 4471 O O . ALA A 1 582 ? 26.349 -15.765 -7.198 1.00 94.31 582 ALA A O 1
ATOM 4472 N N . ASP A 1 583 ? 25.278 -16.207 -9.126 1.00 91.25 583 ASP A N 1
ATOM 4473 C CA . ASP A 1 583 ? 26.280 -15.603 -10.023 1.00 91.25 583 ASP A CA 1
ATOM 4474 C C . ASP A 1 583 ? 26.359 -14.072 -9.936 1.00 91.25 583 ASP A C 1
ATOM 4476 O O . ASP A 1 583 ? 27.305 -13.448 -10.417 1.00 91.25 583 ASP A O 1
ATOM 4480 N N . ILE A 1 584 ? 25.343 -13.435 -9.351 1.00 92.25 584 ILE A N 1
ATOM 4481 C CA . ILE A 1 584 ? 25.252 -11.973 -9.247 1.00 92.25 584 ILE A CA 1
ATOM 4482 C C . ILE A 1 584 ? 25.290 -11.487 -7.800 1.00 92.25 584 ILE A C 1
ATOM 4484 O O . ILE A 1 584 ? 25.182 -10.282 -7.569 1.00 92.25 584 ILE A O 1
ATOM 4488 N N . LYS A 1 585 ? 25.474 -12.404 -6.843 1.00 92.12 585 LYS A N 1
ATOM 4489 C CA . LYS A 1 585 ? 25.320 -12.155 -5.410 1.00 92.12 585 LYS A CA 1
ATOM 4490 C C . LYS A 1 585 ? 26.177 -10.990 -4.932 1.00 92.12 585 LYS A C 1
ATOM 4492 O O . LYS A 1 585 ? 25.653 -10.045 -4.358 1.00 92.12 585 LYS A O 1
ATOM 4497 N N . GLU A 1 586 ? 27.463 -10.983 -5.269 1.00 90.06 586 GLU A N 1
ATOM 4498 C CA . GLU A 1 586 ? 28.408 -9.929 -4.869 1.00 90.06 586 GLU A CA 1
ATOM 4499 C C . GLU A 1 586 ? 28.040 -8.530 -5.384 1.00 90.06 586 GLU A C 1
ATOM 4501 O O . GLU A 1 586 ? 28.525 -7.526 -4.868 1.00 90.06 586 GLU A O 1
ATOM 4506 N N . ASN A 1 587 ? 27.191 -8.442 -6.411 1.00 91.56 587 ASN A N 1
ATOM 4507 C CA . ASN A 1 587 ? 26.766 -7.170 -6.982 1.00 91.56 587 ASN A CA 1
ATOM 4508 C C . ASN A 1 587 ? 25.459 -6.659 -6.373 1.00 91.56 587 ASN A C 1
ATOM 4510 O O . ASN A 1 587 ? 25.178 -5.480 -6.520 1.00 91.56 587 ASN A O 1
ATOM 4514 N N . LEU A 1 588 ? 24.672 -7.498 -5.687 1.00 94.38 588 LEU A N 1
ATOM 4515 C CA . LEU A 1 588 ? 23.297 -7.176 -5.280 1.00 94.38 588 LEU A CA 1
ATOM 4516 C C . LEU A 1 588 ? 23.167 -5.932 -4.397 1.00 94.38 588 LEU A C 1
ATOM 4518 O O . LEU A 1 588 ? 22.093 -5.344 -4.364 1.00 94.38 588 LEU A O 1
ATOM 4522 N N . LEU A 1 589 ? 24.205 -5.546 -3.657 1.00 94.06 589 LEU A N 1
ATOM 4523 C CA . LEU A 1 589 ? 24.184 -4.376 -2.773 1.00 94.06 589 LEU A CA 1
ATOM 4524 C C . LEU A 1 589 ? 25.114 -3.245 -3.229 1.00 94.06 589 LEU A C 1
ATOM 4526 O O . LEU A 1 589 ? 25.214 -2.234 -2.538 1.00 94.06 589 LEU A O 1
ATOM 4530 N N . LYS A 1 590 ? 25.768 -3.385 -4.389 1.00 90.56 590 LYS A N 1
ATOM 4531 C CA . LYS A 1 590 ? 26.594 -2.315 -4.959 1.00 90.56 590 LYS A CA 1
ATOM 4532 C C . LYS A 1 590 ? 25.715 -1.175 -5.470 1.00 90.56 590 LYS A C 1
ATOM 4534 O O . LYS A 1 590 ? 24.591 -1.392 -5.921 1.00 90.56 590 LYS A O 1
ATOM 4539 N N . GLU A 1 591 ? 26.242 0.044 -5.425 1.00 84.62 591 GLU A N 1
ATOM 4540 C CA . GLU A 1 591 ? 25.519 1.247 -5.861 1.00 84.62 591 GLU A CA 1
ATOM 4541 C C . GLU A 1 591 ? 25.134 1.202 -7.347 1.00 84.62 591 GLU A C 1
ATOM 4543 O O . GLU A 1 591 ? 24.069 1.680 -7.739 1.00 84.62 591 GLU A O 1
ATOM 4548 N N . ASP A 1 592 ? 25.970 0.579 -8.176 1.00 85.62 592 ASP A N 1
ATOM 4549 C CA . ASP A 1 592 ? 25.762 0.449 -9.614 1.00 85.62 592 ASP A CA 1
ATOM 4550 C C . ASP A 1 592 ? 24.825 -0.709 -10.001 1.00 85.62 592 ASP A C 1
ATOM 4552 O O . ASP A 1 592 ? 24.452 -0.802 -11.173 1.00 85.62 592 ASP A O 1
ATOM 4556 N N . PHE A 1 593 ? 24.355 -1.528 -9.045 1.00 91.75 593 PHE A N 1
ATOM 4557 C CA . PHE A 1 593 ? 23.480 -2.674 -9.314 1.00 91.75 593 PHE A CA 1
ATOM 4558 C C . PHE A 1 593 ? 22.205 -2.269 -10.049 1.00 91.75 593 PHE A C 1
ATOM 4560 O O . PHE A 1 593 ? 21.374 -1.539 -9.506 1.00 91.75 593 PHE A O 1
ATOM 4567 N N . GLY A 1 594 ? 22.036 -2.762 -11.273 1.00 91.12 594 GLY A N 1
ATOM 4568 C CA . GLY A 1 594 ? 20.934 -2.412 -12.163 1.00 91.12 594 GLY A CA 1
ATOM 4569 C C . GLY A 1 594 ? 20.502 -3.579 -13.037 1.00 91.12 594 GLY A C 1
ATOM 4570 O O . GLY A 1 594 ? 20.860 -4.733 -12.791 1.00 91.12 594 GLY A O 1
ATOM 4571 N N . LEU A 1 595 ? 19.739 -3.280 -14.087 1.00 87.44 595 LEU A N 1
ATOM 4572 C CA . LEU A 1 595 ? 19.295 -4.300 -15.032 1.00 87.44 595 LEU A CA 1
ATOM 4573 C C . LEU A 1 595 ? 20.502 -4.975 -15.700 1.00 87.44 595 LEU A C 1
ATOM 4575 O O . LEU A 1 595 ? 20.504 -6.191 -15.859 1.00 87.44 595 LEU A O 1
ATOM 4579 N N . ILE A 1 596 ? 21.558 -4.215 -16.010 1.00 88.75 596 ILE A N 1
ATOM 4580 C CA . ILE A 1 596 ? 22.801 -4.700 -16.629 1.00 88.75 596 ILE A CA 1
ATOM 4581 C C . ILE A 1 596 ? 23.522 -5.759 -15.794 1.00 88.75 596 ILE A C 1
ATOM 4583 O O . ILE A 1 596 ? 24.262 -6.590 -16.324 1.00 88.75 596 ILE A O 1
ATOM 4587 N N . SER A 1 597 ? 23.296 -5.748 -14.480 1.00 90.12 597 SER A N 1
ATOM 4588 C CA . SER A 1 597 ? 23.887 -6.700 -13.551 1.00 90.12 597 SER A CA 1
ATOM 4589 C C . SER A 1 597 ? 23.240 -8.082 -13.652 1.00 90.12 597 SER A C 1
ATOM 4591 O O . SER A 1 597 ? 23.861 -9.043 -13.207 1.00 90.12 597 SER A O 1
ATOM 4593 N N . LEU A 1 598 ? 22.037 -8.193 -14.233 1.00 87.44 598 LEU A N 1
ATOM 4594 C CA . LEU A 1 598 ? 21.271 -9.437 -14.337 1.00 87.44 598 LEU A CA 1
ATOM 4595 C C . LEU A 1 598 ? 21.716 -10.307 -15.526 1.00 87.44 598 LEU A C 1
ATOM 4597 O O . LEU A 1 598 ? 22.184 -9.761 -16.531 1.00 87.44 598 LEU A O 1
ATOM 4601 N N . PRO A 1 599 ? 21.522 -11.641 -15.471 1.00 81.94 599 PRO A N 1
ATOM 4602 C CA . PRO A 1 599 ? 21.835 -12.542 -16.581 1.00 81.94 599 PRO A CA 1
ATOM 4603 C C . PRO A 1 599 ? 21.139 -12.135 -17.887 1.00 81.94 599 PRO A C 1
ATOM 4605 O O . PRO A 1 599 ? 19.967 -11.756 -17.877 1.00 81.94 599 PRO A O 1
ATOM 4608 N N . LYS A 1 600 ? 21.835 -12.258 -19.028 1.00 79.12 600 LYS A N 1
ATOM 4609 C CA . LYS A 1 600 ? 21.318 -11.854 -20.351 1.00 79.12 600 LYS A CA 1
ATOM 4610 C C . LYS A 1 600 ? 19.972 -12.503 -20.681 1.00 79.12 600 LYS A C 1
ATOM 4612 O O . LYS A 1 600 ? 19.083 -11.819 -21.170 1.00 79.12 600 LYS A O 1
ATOM 4617 N N . GLU A 1 601 ? 19.809 -13.790 -20.383 1.00 74.88 601 GLU A N 1
ATOM 4618 C CA . GLU A 1 601 ? 18.559 -14.514 -20.654 1.00 74.88 601 GLU A CA 1
ATOM 4619 C C . GLU A 1 601 ? 17.395 -14.008 -19.794 1.00 74.88 601 GLU A C 1
ATOM 4621 O O . GLU A 1 601 ? 16.285 -13.846 -20.296 1.00 74.88 601 GLU A O 1
ATOM 4626 N N . TYR A 1 602 ? 17.658 -13.636 -18.538 1.00 78.50 602 TYR A N 1
ATOM 4627 C CA . TYR A 1 602 ? 16.649 -13.003 -17.689 1.00 78.50 602 TYR A CA 1
ATOM 4628 C C . TYR A 1 602 ? 16.287 -11.600 -18.198 1.00 78.50 602 TYR A C 1
ATOM 4630 O O . TYR A 1 602 ? 15.108 -11.273 -18.315 1.00 78.50 602 TYR A O 1
ATOM 4638 N N . ARG A 1 603 ? 17.280 -10.789 -18.601 1.00 78.31 603 ARG A N 1
ATOM 4639 C CA . ARG A 1 603 ? 17.021 -9.480 -19.231 1.00 78.31 603 ARG A CA 1
ATOM 4640 C C . ARG A 1 603 ? 16.189 -9.618 -20.502 1.00 78.31 603 ARG A C 1
ATOM 4642 O O . ARG A 1 603 ? 15.231 -8.874 -20.671 1.00 78.31 603 ARG A O 1
ATOM 4649 N N . LYS A 1 604 ? 16.523 -10.576 -21.375 1.00 69.12 604 LYS A N 1
ATOM 4650 C CA . LYS A 1 604 ? 15.743 -10.865 -22.584 1.00 69.12 604 LYS A CA 1
ATOM 4651 C C . LYS A 1 604 ? 14.314 -11.230 -22.225 1.00 69.12 604 LYS A C 1
ATOM 4653 O O . LYS A 1 604 ? 13.426 -10.584 -22.749 1.00 69.12 604 LYS A O 1
ATOM 4658 N N . HIS A 1 605 ? 14.088 -12.158 -21.293 1.00 67.94 605 HIS A N 1
ATOM 4659 C CA . HIS A 1 605 ? 12.740 -12.525 -20.847 1.00 67.94 605 HIS A CA 1
ATOM 4660 C C . HIS A 1 605 ? 11.930 -11.305 -20.374 1.00 67.94 605 HIS A C 1
ATOM 4662 O O . HIS A 1 605 ? 10.799 -11.104 -20.814 1.00 67.94 605 HIS A O 1
ATOM 4668 N N . MET A 1 606 ? 12.540 -10.424 -19.573 1.00 67.31 606 MET A N 1
ATOM 4669 C CA . MET A 1 606 ? 11.912 -9.170 -19.135 1.00 67.31 606 MET A CA 1
ATOM 4670 C C . MET A 1 606 ? 11.595 -8.198 -20.288 1.00 67.31 606 MET A C 1
ATOM 4672 O O . MET A 1 606 ? 10.717 -7.348 -20.144 1.00 67.31 606 MET A O 1
ATOM 4676 N N . VAL A 1 607 ? 12.336 -8.264 -21.401 1.00 58.53 607 VAL A N 1
ATOM 4677 C CA . VAL A 1 607 ? 12.266 -7.319 -22.531 1.00 58.53 607 VAL A CA 1
ATOM 4678 C C . VAL A 1 607 ? 11.449 -7.854 -23.718 1.00 58.53 607 VAL A C 1
ATOM 4680 O O . VAL A 1 607 ? 10.833 -7.043 -24.412 1.00 58.53 607 VAL A O 1
ATOM 4683 N N . SER A 1 608 ? 11.438 -9.170 -23.953 1.00 43.03 608 SER A N 1
ATOM 4684 C CA . SER A 1 608 ? 10.811 -9.855 -25.094 1.00 43.03 608 SER A CA 1
ATOM 4685 C C . SER A 1 608 ? 9.422 -10.417 -24.796 1.00 43.03 608 SER A C 1
ATOM 4687 O O . SER A 1 608 ? 8.686 -10.713 -25.731 1.00 43.03 608 SER A O 1
ATOM 4689 N N . GLY A 1 609 ? 9.058 -10.589 -23.524 1.00 38.03 609 GLY A N 1
ATOM 4690 C CA . GLY A 1 609 ? 7.705 -10.976 -23.141 1.00 38.03 609 GLY A CA 1
ATOM 4691 C C . GLY A 1 609 ? 6.733 -9.804 -23.265 1.00 38.03 609 GLY A C 1
ATOM 4692 O O . GLY A 1 609 ? 7.047 -8.678 -22.864 1.00 38.03 609 GLY A O 1
ATOM 4693 N N . SER A 1 610 ? 5.534 -10.081 -23.777 1.00 35.56 610 SER A N 1
ATOM 4694 C CA . SER A 1 610 ? 4.290 -9.444 -23.335 1.00 35.56 610 SER A CA 1
ATOM 4695 C C . SER A 1 610 ? 4.365 -9.324 -21.814 1.00 35.56 610 SER A C 1
ATOM 4697 O O . SER A 1 610 ? 4.290 -10.321 -21.103 1.00 35.56 610 SER A O 1
ATOM 4699 N N . GLY A 1 611 ? 4.718 -8.133 -21.324 1.00 31.53 611 GLY A N 1
ATOM 4700 C CA . GLY A 1 611 ? 5.110 -7.957 -19.932 1.00 31.53 611 GLY A CA 1
ATOM 4701 C C . GLY A 1 611 ? 4.036 -8.537 -19.023 1.00 31.53 611 GLY A C 1
ATOM 4702 O O . GLY A 1 611 ? 2.911 -8.066 -19.081 1.00 31.53 611 GLY A O 1
ATOM 4703 N N . ILE A 1 612 ? 4.430 -9.503 -18.186 1.00 32.44 612 ILE A N 1
ATOM 4704 C CA . ILE A 1 612 ? 3.599 -10.190 -17.185 1.00 32.44 612 ILE A CA 1
ATOM 4705 C C . ILE A 1 612 ? 2.740 -11.327 -17.761 1.00 32.44 612 ILE A C 1
ATOM 4707 O O . ILE A 1 612 ? 1.524 -11.299 -17.668 1.00 32.44 612 ILE A O 1
ATOM 4711 N N . GLU A 1 613 ? 3.383 -12.396 -18.232 1.00 26.34 613 GLU A N 1
ATOM 4712 C CA . GLU A 1 613 ? 2.833 -13.754 -18.108 1.00 26.34 613 GLU A CA 1
ATOM 4713 C C . GLU A 1 613 ? 3.950 -14.759 -17.788 1.00 26.34 613 GLU A C 1
ATOM 4715 O O . GLU A 1 613 ? 4.762 -15.095 -18.650 1.00 26.34 613 GLU A O 1
ATOM 4720 N N . VAL A 1 614 ? 3.968 -15.231 -16.532 1.00 31.39 614 VAL A N 1
ATOM 4721 C CA . VAL A 1 614 ? 4.375 -16.592 -16.128 1.00 31.39 614 VAL A CA 1
ATOM 4722 C C . VAL A 1 614 ? 3.423 -17.068 -15.032 1.00 31.39 614 VAL A C 1
ATOM 4724 O O . VAL A 1 614 ? 3.206 -16.302 -14.066 1.00 31.39 614 VAL A O 1
#

pLDDT: mean 89.16, std 14.77, range [24.64, 98.88]